Protein AF-A0A453GCW3-F1 (afdb_monomer_lite)

InterPro domains:
  IPR011989 Armadillo-like helical [G3DSA:1.25.10.10] (16-226)
  IPR011989 Armadillo-like helical [G3DSA:1.25.10.10] (286-441)
  IPR016024 Armadillo-type fold [SSF48371] (30-436)
  IPR045065 Exportin-1/5 [PTHR11223] (20-141)
  IPR045478 Exportin-5, C-terminal domain [PF19273] (157-439)

Sequence (442 aa):
GRLHFKVDFRFQRGGLCEADLPELDEFLTNVMLLLSSLIEKHSESIIAERPDELMVSTEKDVLTVTSCLLAANAYAEWVPVVHLVKHGLVKRCESLLHLSRFQTYALKFFKILCQRRRPLTVAKDYDDAMSHVFEILMSISQDSLTKVAACSDFSSERELNVAEGICDCLFTLVSSNMQCIIADTIKTSCFLRQMLEYYQHYKIALHFQSLPFWLMVLTEGPKEFFLAADPADVASSAGTNSAEKGNIGTFLFFSDDICSVILDISFKRMLKTPATILPNSLELWSDELHGKNGFIQYHSRLLDLIKYIAYRRPILAASKAAHRINSVTGDASTVSPPPKDLAAIESAQLVLNTVVNAIFDDSIENGEIILDTQFSLLRIHHIFGDLLAQLLSLKWMEPRLAVILGHYLTAFCPYLRRHPPVVPSVVKKLFELLSSITASSH

Foldseek 3Di:
DDPPPPPPPPPDPDDDPPPPPVNVVVVLLVLLLVLLVLLVVLVVVLVPDDDDPPPVVVVVSL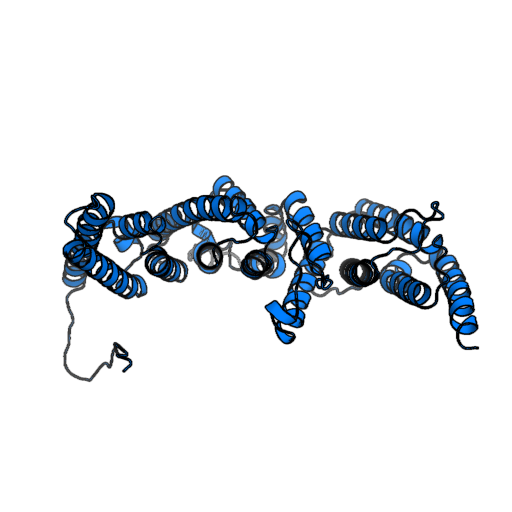VSNQVSLVVLLVCLLDPQLLSNVVSCVLVSLLVCCVPLSCVVSSLSNLLSNLQDAQDPPPNVSSLVSLLVSLVSLLVSLVVLLVLQVPDFPCPPVSSVVSNLSSLSSLLSNCVRRVVSQPVPLVSLVSSLVSLLSQCLPLDVSSVLSSLVSLCCCQPVPPPPNPPDDDPVCPVPPPDDDCPVVSRVVSVVSDDLVSLLSLLLSLLVQLFADDPDDDGPGRHHDDCVPPNDPVSVVSNVSSLSSLLSCLLQPVLSSLLSLLVQQCVQQDFLPDPDPGRPCLRSLLSSLVSLLSSLCSNFVDDPPDDDSCPVDPVSVVSSCVSVVVSVVRLLSHPPLALSVLVSSVSSLVSCVRVCVVVVPCVVSSVVSNVVNVVSNVVVVD

Structure (mmCIF, N/CA/C/O backbone):
data_AF-A0A453GCW3-F1
#
_entry.id   AF-A0A453GCW3-F1
#
loop_
_atom_site.group_PDB
_atom_site.id
_atom_site.type_symbol
_a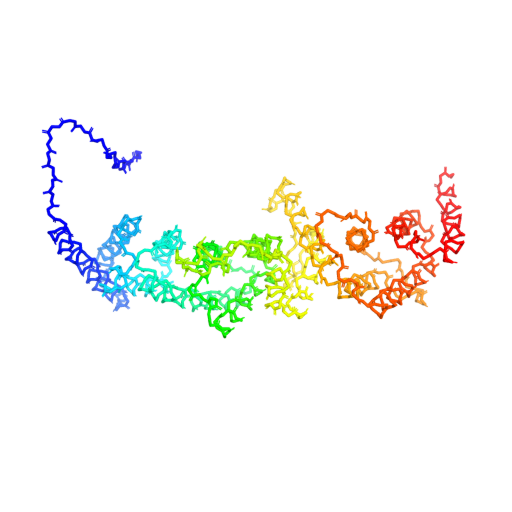tom_site.label_atom_id
_atom_site.label_alt_id
_atom_site.label_comp_id
_atom_site.label_asym_id
_atom_site.label_entity_id
_atom_site.label_seq_id
_atom_site.pdbx_PDB_ins_code
_atom_site.Cartn_x
_atom_site.Cartn_y
_atom_site.Cartn_z
_atom_site.occupancy
_atom_site.B_iso_or_equiv
_atom_site.auth_seq_id
_atom_site.auth_comp_id
_atom_site.auth_asym_id
_atom_site.auth_atom_id
_atom_site.pdbx_PDB_model_num
ATOM 1 N N . GLY A 1 1 ? -0.585 -22.348 31.849 1.00 32.81 1 GLY A N 1
ATOM 2 C CA . GLY A 1 1 ? -2.000 -22.753 31.798 1.00 32.81 1 GLY A CA 1
ATOM 3 C C . GLY A 1 1 ? -2.730 -21.840 30.843 1.00 32.81 1 GLY A C 1
ATOM 4 O O . GLY A 1 1 ? -2.794 -20.652 31.112 1.00 32.81 1 GLY A O 1
ATOM 5 N N . ARG A 1 2 ? -3.185 -22.360 29.698 1.00 24.53 2 ARG A N 1
ATOM 6 C CA . ARG A 1 2 ? -3.999 -21.616 28.725 1.00 24.53 2 ARG A CA 1
ATOM 7 C C . ARG A 1 2 ? -5.463 -21.953 28.987 1.00 24.53 2 ARG A C 1
ATOM 9 O O . ARG A 1 2 ? -5.865 -23.088 28.757 1.00 24.53 2 ARG A O 1
ATOM 16 N N . LEU A 1 3 ? -6.239 -20.986 29.462 1.00 24.45 3 LEU A N 1
ATOM 17 C CA . LEU A 1 3 ? -7.697 -21.067 29.442 1.00 24.45 3 LEU A CA 1
ATOM 18 C C . LEU A 1 3 ? -8.159 -20.685 28.032 1.00 24.45 3 LEU A C 1
ATOM 20 O O . LEU A 1 3 ? -8.336 -19.516 27.708 1.00 24.45 3 LEU A O 1
ATOM 24 N N . HIS A 1 4 ? -8.286 -21.695 27.172 1.00 23.78 4 HIS A N 1
ATOM 25 C CA . HIS A 1 4 ? -9.086 -21.598 25.958 1.00 23.78 4 HIS A CA 1
ATOM 26 C C . HIS A 1 4 ? -10.559 -21.575 26.377 1.00 23.78 4 HIS A C 1
ATOM 28 O O . HIS A 1 4 ? -11.135 -22.626 26.651 1.00 23.78 4 HIS A O 1
ATOM 34 N N . PHE A 1 5 ? -11.188 -20.400 26.395 1.00 24.45 5 PHE A N 1
ATOM 35 C CA . PHE A 1 5 ? -12.642 -20.334 26.266 1.00 24.45 5 PHE A CA 1
ATOM 36 C C . PHE A 1 5 ? -12.985 -20.574 24.799 1.00 24.45 5 PHE A C 1
ATOM 38 O O . PHE A 1 5 ? -13.113 -19.658 23.994 1.00 24.45 5 PHE A O 1
ATOM 45 N N . LYS A 1 6 ? -13.057 -21.855 24.440 1.00 22.64 6 LYS A N 1
ATOM 46 C CA . LYS A 1 6 ? -13.730 -22.296 23.229 1.00 22.64 6 LYS A CA 1
ATOM 47 C C . LYS A 1 6 ? -15.213 -22.337 23.580 1.00 22.64 6 LYS A C 1
ATOM 49 O O . LYS A 1 6 ? -15.655 -23.271 24.245 1.00 22.64 6 LYS A O 1
ATOM 54 N N . VAL A 1 7 ? -15.968 -21.314 23.187 1.00 28.88 7 VAL A N 1
ATOM 55 C CA . VAL A 1 7 ? -17.429 -21.430 23.139 1.00 28.88 7 VAL A CA 1
ATOM 56 C C . VAL A 1 7 ? -17.736 -22.329 21.942 1.00 28.88 7 VAL A C 1
ATOM 58 O O . VAL A 1 7 ? -17.959 -21.881 20.824 1.00 28.88 7 VAL A O 1
ATOM 61 N N . ASP A 1 8 ? -17.621 -23.638 22.168 1.00 22.11 8 ASP A N 1
ATOM 62 C CA . ASP A 1 8 ? -18.178 -24.658 21.289 1.00 22.11 8 ASP A CA 1
ATOM 63 C C . ASP A 1 8 ? -19.704 -24.482 21.384 1.00 22.11 8 ASP A C 1
ATOM 65 O O . ASP A 1 8 ? -20.321 -24.920 22.356 1.00 22.11 8 ASP A O 1
ATOM 69 N N . PHE A 1 9 ? -20.329 -23.870 20.374 1.00 29.91 9 PHE A N 1
ATOM 70 C CA . PHE A 1 9 ? -21.750 -24.093 20.093 1.00 29.91 9 PHE A CA 1
ATOM 71 C C . PHE A 1 9 ? -21.916 -25.556 19.653 1.00 29.91 9 PHE A C 1
ATOM 73 O O . PHE A 1 9 ? -22.130 -25.876 18.484 1.00 29.91 9 PHE A O 1
ATOM 80 N N . ARG A 1 10 ? -21.768 -26.492 20.596 1.00 23.36 10 ARG A N 1
ATOM 81 C CA . ARG A 1 10 ? -22.281 -27.845 20.430 1.00 23.36 10 ARG A CA 1
ATOM 82 C C . ARG A 1 10 ? -23.782 -27.754 20.628 1.00 23.36 10 ARG A C 1
ATOM 84 O O . ARG A 1 10 ? -24.265 -27.742 21.754 1.00 23.36 10 ARG A O 1
ATOM 91 N N . PHE A 1 11 ? -24.503 -27.733 19.513 1.00 35.09 11 PHE A N 1
ATOM 92 C CA . PHE A 1 11 ? -25.888 -28.180 19.460 1.00 35.09 11 PHE A CA 1
ATOM 93 C C . PHE A 1 11 ? -25.942 -29.636 19.951 1.00 35.09 11 PHE A C 1
ATOM 95 O O . PHE A 1 11 ? -25.820 -30.587 19.179 1.00 35.09 11 PHE A O 1
ATOM 102 N N . GLN A 1 12 ? -26.062 -29.822 21.264 1.00 28.52 12 GLN A N 1
ATOM 103 C CA . GLN A 1 12 ? -26.475 -31.086 21.852 1.00 28.52 12 GLN A CA 1
ATOM 104 C C . GLN A 1 12 ? -27.999 -31.143 21.771 1.00 28.52 12 GLN A C 1
ATOM 106 O O . GLN A 1 12 ? -28.697 -30.257 22.257 1.00 28.52 12 GLN A O 1
ATOM 111 N N . ARG A 1 13 ? -28.497 -32.184 21.096 1.00 33.28 13 ARG A N 1
ATOM 112 C CA . ARG A 1 13 ? -29.913 -32.560 21.021 1.00 33.28 13 ARG A CA 1
ATOM 113 C C . ARG A 1 13 ? -30.618 -32.340 22.365 1.00 33.28 13 ARG A C 1
ATOM 115 O O . ARG A 1 13 ? -30.269 -33.007 23.334 1.00 33.28 13 ARG A O 1
ATOM 122 N N . GLY A 1 14 ? -31.669 -31.519 22.362 1.00 33.38 14 GLY A N 1
ATOM 123 C CA . GLY A 1 14 ? -32.773 -31.665 23.315 1.00 33.38 14 GLY A CA 1
ATOM 124 C C . GLY A 1 14 ? -32.983 -30.566 24.357 1.00 33.38 14 GLY A C 1
ATOM 125 O O . GLY A 1 14 ? -33.538 -30.874 25.404 1.00 33.38 14 GLY A O 1
ATOM 126 N N . GLY A 1 15 ? -32.606 -29.314 24.095 1.00 28.81 15 GLY A N 1
ATOM 127 C CA . GLY A 1 15 ? -33.036 -28.172 24.910 1.00 28.81 15 GLY A CA 1
ATOM 128 C C . GLY A 1 15 ? -33.106 -26.904 24.069 1.00 28.81 15 GLY A C 1
ATOM 129 O O . GLY A 1 15 ? -32.074 -26.329 23.741 1.00 28.81 15 GLY A O 1
ATOM 130 N N . LEU A 1 16 ? -34.316 -26.516 23.667 1.00 38.66 16 LEU A N 1
ATOM 131 C CA . LEU A 1 16 ? -34.600 -25.253 22.989 1.00 38.66 16 LEU A CA 1
ATOM 132 C C . LEU A 1 16 ? -34.286 -24.095 23.949 1.00 38.66 16 LEU A C 1
ATOM 134 O O . LEU A 1 16 ? -35.061 -23.834 24.861 1.00 38.66 16 LEU A O 1
ATOM 138 N N . CYS A 1 17 ? -33.170 -23.399 23.739 1.00 39.22 17 CYS A N 1
ATOM 139 C CA . CYS A 1 17 ? -33.087 -21.983 24.093 1.00 39.22 17 CYS A CA 1
ATOM 140 C C . CYS A 1 17 ? -33.483 -21.182 22.851 1.00 39.22 17 CYS A C 1
ATOM 142 O O . CYS A 1 17 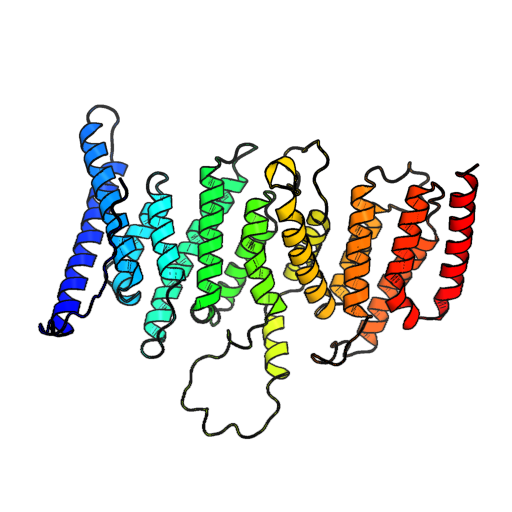? -32.639 -20.594 22.179 1.00 39.22 17 CYS A O 1
ATOM 144 N N . GLU A 1 18 ? -34.774 -21.198 22.528 1.00 40.66 18 GLU A N 1
ATOM 145 C CA . GLU A 1 18 ? -35.392 -20.062 21.849 1.00 40.66 18 GLU A CA 1
ATOM 146 C C . GLU A 1 18 ? -35.531 -18.974 22.917 1.00 40.66 18 GLU A C 1
ATOM 148 O O . GLU A 1 18 ? -36.561 -18.850 23.566 1.00 40.66 18 GLU A O 1
ATOM 153 N N . ALA A 1 19 ? -34.439 -18.254 23.192 1.00 47.56 19 ALA A N 1
ATOM 154 C CA . ALA A 1 19 ? -34.602 -16.919 23.744 1.00 47.56 19 ALA A CA 1
ATOM 155 C C . ALA A 1 19 ? -35.235 -16.106 22.616 1.00 47.56 19 ALA A C 1
ATOM 157 O O . ALA A 1 19 ? -34.661 -16.031 21.522 1.00 47.56 19 ALA A O 1
ATOM 158 N N . ASP A 1 20 ? -36.432 -15.576 22.850 1.00 49.56 20 ASP A N 1
ATOM 159 C CA . ASP A 1 20 ? -37.109 -14.728 21.882 1.00 49.56 20 ASP A CA 1
ATOM 160 C C . ASP A 1 20 ? -36.136 -13.605 21.480 1.00 49.56 20 ASP A C 1
ATOM 162 O O . ASP A 1 20 ? -35.556 -12.932 22.331 1.00 49.56 20 ASP A O 1
ATOM 166 N N . LEU A 1 21 ? -35.907 -13.419 20.173 1.00 59.94 21 LEU A N 1
ATOM 167 C CA . LEU A 1 21 ? -34.971 -12.420 19.621 1.00 59.94 21 LEU A CA 1
ATOM 168 C C . LEU A 1 21 ? -35.041 -11.024 20.297 1.00 59.94 21 LEU A C 1
ATOM 170 O O . LEU A 1 21 ? -33.984 -10.409 20.449 1.00 59.94 21 LEU A O 1
ATOM 174 N N . PRO A 1 22 ? -36.216 -10.519 20.740 1.00 67.81 22 PRO A N 1
ATOM 175 C CA . PRO A 1 22 ? -36.324 -9.282 21.516 1.00 67.81 22 PRO A CA 1
ATOM 176 C C . PRO A 1 22 ? -35.646 -9.313 22.897 1.00 67.81 22 PRO A C 1
ATOM 178 O O . PRO A 1 22 ? -35.052 -8.313 23.292 1.00 67.81 22 PRO A O 1
ATOM 181 N N . GLU A 1 23 ? -35.687 -10.436 23.624 1.00 77.19 23 GLU A N 1
ATOM 182 C CA . GLU A 1 23 ? -35.039 -10.563 24.942 1.00 77.19 23 GLU A CA 1
ATOM 183 C C . GLU A 1 23 ? -33.513 -10.511 24.814 1.00 77.19 23 GLU A C 1
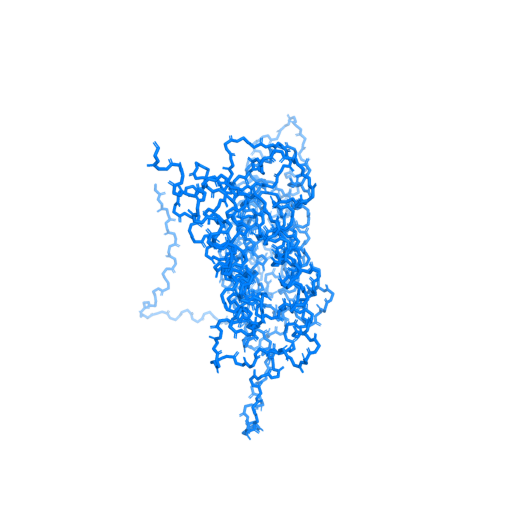ATOM 185 O O . GLU A 1 23 ? -32.822 -9.923 25.650 1.00 77.19 23 GLU A O 1
ATOM 190 N N . LEU A 1 24 ? -32.979 -11.088 23.732 1.00 81.69 24 LEU A N 1
ATOM 191 C CA . LEU A 1 24 ? -31.555 -11.002 23.423 1.00 81.69 24 LEU A CA 1
ATOM 192 C C . LEU A 1 24 ? -31.141 -9.565 23.090 1.00 81.69 24 LEU A C 1
ATOM 194 O O . LEU A 1 24 ? -30.061 -9.142 23.500 1.00 81.69 24 LEU A O 1
ATOM 198 N N . ASP A 1 25 ? -31.977 -8.816 22.372 1.00 83.12 25 ASP A N 1
ATOM 199 C CA . ASP A 1 25 ? -31.679 -7.430 22.013 1.00 83.12 25 ASP A CA 1
ATOM 200 C C . ASP A 1 25 ? -31.630 -6.518 23.246 1.00 83.12 25 ASP A C 1
ATOM 202 O O . ASP A 1 25 ? -30.656 -5.790 23.451 1.00 83.12 25 ASP A O 1
ATOM 206 N N . GLU A 1 26 ? -32.620 -6.638 24.136 1.00 88.12 26 GLU A N 1
ATOM 207 C CA . GLU A 1 26 ? -32.648 -5.903 25.403 1.00 88.12 26 GLU A CA 1
ATOM 208 C C . GLU A 1 26 ? -31.450 -6.268 26.293 1.00 88.12 26 GLU A C 1
ATOM 210 O O . GLU A 1 26 ? -30.773 -5.391 26.846 1.00 88.12 26 GLU A O 1
ATOM 215 N N . PHE A 1 27 ? -31.129 -7.563 26.394 1.00 89.50 27 PHE A N 1
ATOM 216 C CA . PHE A 1 27 ? -29.949 -8.028 27.116 1.00 89.50 27 PHE A CA 1
ATOM 217 C C . PHE A 1 27 ? -28.662 -7.424 26.540 1.00 89.50 27 PHE A C 1
ATOM 219 O O . PHE A 1 27 ? -27.839 -6.891 27.289 1.00 89.50 27 PHE A O 1
ATOM 226 N N . LEU A 1 28 ? -28.493 -7.454 25.217 1.00 90.00 28 LEU A N 1
ATOM 227 C CA . LEU A 1 28 ? -27.329 -6.889 24.539 1.00 90.00 28 LEU A CA 1
ATOM 228 C C . LEU A 1 28 ? -27.198 -5.390 24.788 1.00 90.00 28 LEU A C 1
ATOM 230 O O . LEU A 1 28 ? -26.104 -4.930 25.123 1.00 90.00 28 LEU A O 1
ATOM 234 N N . THR A 1 29 ? -28.290 -4.632 24.683 1.00 92.00 29 THR A N 1
ATOM 235 C CA . THR A 1 29 ? -28.298 -3.203 25.012 1.00 92.00 29 THR A CA 1
ATOM 236 C C . THR A 1 29 ? -27.803 -2.964 26.437 1.00 92.00 29 THR A C 1
ATOM 238 O O . THR A 1 29 ? -26.898 -2.151 26.639 1.00 92.00 29 THR A O 1
ATOM 241 N N . ASN A 1 30 ? -28.321 -3.710 27.416 1.00 93.12 30 ASN A N 1
ATOM 242 C CA . ASN A 1 30 ? -27.915 -3.578 28.814 1.00 93.12 30 ASN A CA 1
ATOM 243 C C . ASN A 1 30 ? -26.426 -3.898 29.021 1.00 93.12 30 ASN A C 1
ATOM 245 O O . ASN A 1 30 ? -25.725 -3.155 29.712 1.00 93.12 30 ASN A O 1
ATOM 249 N N . VAL A 1 31 ? -25.910 -4.954 28.383 1.00 93.81 31 VAL A N 1
ATOM 250 C CA . VAL A 1 31 ? -24.484 -5.309 28.461 1.00 93.81 31 VAL A CA 1
ATOM 251 C C . VAL A 1 31 ? -23.604 -4.230 27.823 1.00 93.81 31 VAL A C 1
ATOM 253 O O . VAL A 1 31 ? -22.594 -3.847 28.413 1.00 93.81 31 VAL A O 1
ATOM 256 N N . MET A 1 32 ? -23.969 -3.703 26.649 1.00 93.50 32 MET A N 1
ATOM 257 C CA . MET A 1 32 ? -23.176 -2.670 25.967 1.00 93.50 32 MET A CA 1
ATOM 258 C C . MET A 1 32 ? -23.132 -1.361 26.762 1.00 93.50 32 MET A C 1
ATOM 260 O O . MET A 1 32 ? -22.067 -0.746 26.875 1.00 93.50 32 MET A O 1
ATOM 264 N N . LEU A 1 33 ? -24.261 -0.956 27.351 1.00 94.12 33 LEU A N 1
ATOM 265 C CA . LEU A 1 33 ? -24.335 0.218 28.222 1.00 94.12 33 LEU A CA 1
ATOM 266 C C . LEU A 1 33 ? -23.501 0.029 29.493 1.00 94.12 33 LEU A C 1
ATOM 268 O O . LEU A 1 33 ? -22.759 0.936 29.877 1.00 94.12 33 LEU A O 1
ATOM 272 N N . LEU A 1 34 ? -23.562 -1.155 30.110 1.00 95.50 34 LEU A N 1
ATOM 273 C CA . LEU A 1 34 ? -22.760 -1.484 31.286 1.00 95.50 34 LEU A CA 1
ATOM 274 C C . LEU A 1 34 ? -21.260 -1.415 30.980 1.00 95.50 34 LEU A C 1
ATOM 276 O O . LEU A 1 34 ? -20.522 -0.743 31.699 1.00 95.50 34 LEU A O 1
ATOM 280 N N . LEU A 1 35 ? -20.807 -2.069 29.905 1.00 95.44 35 LEU A N 1
ATOM 281 C CA . LEU A 1 35 ? -19.400 -2.037 29.495 1.00 95.44 35 LEU A CA 1
ATOM 282 C C . LEU A 1 35 ? -18.937 -0.606 29.213 1.00 95.44 35 LEU A C 1
ATOM 284 O O . LEU A 1 35 ? -17.874 -0.202 29.681 1.00 95.44 35 LEU A O 1
ATOM 288 N N . SER A 1 36 ? -19.754 0.175 28.504 1.00 94.38 36 SER A N 1
ATOM 289 C CA . SER A 1 36 ? -19.442 1.568 28.176 1.00 94.38 36 SER A CA 1
ATOM 290 C C . SER A 1 36 ? -19.317 2.445 29.425 1.00 94.38 36 SER A C 1
ATOM 292 O O . SER A 1 36 ? -18.373 3.227 29.530 1.00 94.38 36 SER A O 1
ATOM 294 N N . SER A 1 37 ? -20.225 2.278 30.392 1.00 95.31 37 SER A N 1
ATOM 295 C CA . SER A 1 37 ? -20.206 3.004 31.668 1.00 95.31 37 SER A CA 1
ATOM 296 C C . SER A 1 37 ? -19.002 2.629 32.535 1.00 95.31 37 SER A C 1
ATOM 298 O O . SER A 1 37 ? -18.358 3.508 33.110 1.00 95.31 37 SER A O 1
ATOM 300 N N . LEU A 1 38 ? -18.663 1.338 32.608 1.00 94.94 38 LEU A N 1
ATOM 301 C CA . LEU A 1 38 ? -17.496 0.871 33.358 1.00 94.94 38 LEU A CA 1
ATOM 302 C C . LEU A 1 38 ? -16.196 1.396 32.745 1.00 94.94 38 LEU A C 1
ATOM 304 O O . LEU A 1 38 ? -15.333 1.879 33.476 1.00 94.94 38 LEU A O 1
ATOM 308 N N . ILE A 1 39 ? -16.063 1.345 31.416 1.00 94.62 39 ILE A N 1
ATOM 309 C CA . ILE A 1 39 ? -14.888 1.887 30.728 1.00 94.62 39 ILE A CA 1
ATOM 310 C C . ILE A 1 39 ? -14.736 3.377 31.029 1.00 94.62 39 ILE A C 1
ATOM 312 O O . ILE A 1 39 ? -13.663 3.787 31.459 1.00 94.62 39 ILE A O 1
ATOM 316 N N . GLU A 1 40 ? -15.797 4.166 30.855 1.00 93.38 40 GLU A N 1
ATOM 317 C CA . GLU A 1 40 ? -15.782 5.612 31.102 1.00 93.38 40 GLU A CA 1
ATOM 318 C C . GLU A 1 40 ? -15.342 5.928 32.531 1.00 93.38 40 GLU A C 1
ATOM 320 O O . GLU A 1 40 ? -14.276 6.509 32.729 1.00 93.38 40 GLU A O 1
ATOM 325 N N . LYS A 1 41 ? -16.087 5.423 33.520 1.00 92.81 41 LYS A N 1
ATOM 326 C CA . LYS A 1 41 ? -15.859 5.706 34.939 1.00 92.81 41 LYS A CA 1
ATOM 327 C C . LYS A 1 41 ? -14.438 5.366 35.387 1.00 92.81 41 LYS A C 1
ATOM 329 O O . LYS A 1 41 ? -13.799 6.152 36.081 1.00 92.81 41 LYS A O 1
ATOM 334 N N . HIS A 1 42 ? -13.950 4.181 35.022 1.00 91.19 42 HIS A N 1
ATOM 335 C CA . HIS A 1 42 ? -12.628 3.739 35.457 1.00 91.19 42 HIS A CA 1
ATOM 336 C C . HIS A 1 42 ? -11.506 4.399 34.639 1.00 91.19 42 HIS A C 1
ATOM 338 O O . HIS A 1 42 ? -10.434 4.644 35.184 1.00 91.19 42 HIS A O 1
ATOM 344 N N . SER A 1 43 ? -11.737 4.753 33.369 1.00 87.12 43 SER A N 1
ATOM 345 C CA . SER A 1 43 ? -10.756 5.503 32.570 1.00 87.12 43 SER A CA 1
ATOM 346 C C . SER A 1 43 ? -10.569 6.941 33.058 1.00 87.12 43 SER A C 1
ATOM 348 O O . SER A 1 43 ? -9.434 7.399 33.153 1.00 87.12 43 SER A O 1
ATOM 350 N N . GLU A 1 44 ? -11.650 7.626 33.440 1.00 87.88 44 GLU A N 1
ATOM 351 C CA . GLU A 1 44 ? -11.597 8.977 34.008 1.00 87.88 44 GLU A CA 1
ATOM 352 C C . GLU A 1 44 ? -10.864 8.990 35.350 1.00 87.88 44 GLU A C 1
ATOM 354 O O . GLU A 1 44 ? -10.030 9.864 35.579 1.00 87.88 44 GLU A O 1
ATOM 359 N N . SER A 1 45 ? -11.111 7.982 36.196 1.00 85.38 45 SER A N 1
ATOM 360 C CA . SER A 1 45 ? -10.383 7.778 37.457 1.00 85.38 45 SER A CA 1
ATOM 361 C C . SER A 1 45 ? -8.870 7.690 37.226 1.00 85.38 45 SER A C 1
ATOM 363 O O . SER A 1 45 ? -8.103 8.405 37.866 1.00 85.38 45 SER A O 1
ATOM 365 N N . ILE A 1 46 ? -8.444 6.901 36.231 1.00 84.62 46 ILE A N 1
ATOM 366 C CA . ILE A 1 46 ? -7.026 6.743 35.868 1.00 84.62 46 ILE A CA 1
ATOM 367 C C . ILE A 1 46 ? -6.424 8.056 35.343 1.00 84.62 46 ILE A C 1
ATOM 369 O O . ILE A 1 46 ? -5.270 8.360 35.629 1.00 84.62 46 ILE A O 1
ATOM 373 N N . ILE A 1 47 ? -7.171 8.833 34.553 1.00 81.75 47 ILE A N 1
ATOM 374 C CA . ILE A 1 47 ? -6.681 10.107 33.998 1.00 81.75 47 ILE A CA 1
ATOM 375 C C . ILE A 1 47 ? -6.556 11.180 35.092 1.00 81.75 47 ILE A C 1
ATOM 377 O O . ILE A 1 47 ? -5.665 12.025 35.023 1.00 81.75 47 ILE A O 1
ATOM 381 N N . ALA A 1 48 ? -7.429 11.152 36.101 1.00 79.25 48 ALA A N 1
ATOM 382 C CA . ALA A 1 48 ? -7.494 12.148 37.169 1.00 79.25 48 ALA A CA 1
ATOM 383 C C . ALA A 1 48 ? -6.438 11.971 38.284 1.00 79.25 48 ALA A C 1
ATOM 385 O O . ALA A 1 48 ? -6.445 12.734 39.256 1.00 79.25 48 ALA A O 1
ATOM 386 N N . GLU A 1 49 ? -5.543 10.986 38.185 1.00 68.12 49 GLU A N 1
ATOM 387 C CA . GLU A 1 49 ? -4.633 10.621 39.272 1.00 68.12 49 GLU A CA 1
ATOM 388 C C . GLU A 1 49 ? -3.607 11.696 39.665 1.00 68.12 49 GLU A C 1
ATOM 390 O O . GLU A 1 49 ? -2.945 12.317 38.831 1.00 68.12 49 GLU A O 1
ATOM 395 N N . ARG A 1 50 ? -3.440 11.862 40.989 1.00 54.50 50 ARG A N 1
ATOM 396 C CA . ARG A 1 50 ? -2.371 12.633 41.645 1.00 54.50 50 ARG A CA 1
ATOM 397 C C . ARG A 1 50 ? -1.351 11.678 42.288 1.00 54.50 50 ARG A C 1
ATOM 399 O O . ARG A 1 50 ? -1.759 10.635 42.796 1.00 54.50 50 ARG A O 1
ATOM 406 N N . PRO A 1 51 ? -0.055 12.034 42.321 1.00 53.00 51 PRO A N 1
ATOM 407 C CA . PRO A 1 51 ? 1.034 11.100 42.629 1.00 53.00 51 PRO A CA 1
ATOM 408 C C . PRO A 1 51 ? 1.071 10.515 44.056 1.00 53.00 51 PRO A C 1
ATOM 410 O O . PRO A 1 51 ? 1.730 9.498 44.246 1.00 53.00 51 PRO A O 1
ATOM 413 N N . ASP A 1 52 ? 0.377 11.087 45.047 1.00 48.88 52 ASP A N 1
ATOM 414 C CA . ASP A 1 52 ? 0.742 10.856 46.457 1.00 48.88 52 ASP A CA 1
ATOM 415 C C . ASP A 1 52 ? -0.078 9.796 47.237 1.00 48.88 52 ASP A C 1
ATOM 417 O O . ASP A 1 52 ? 0.361 9.403 48.315 1.00 48.88 52 ASP A O 1
ATOM 421 N N . GLU A 1 53 ? -1.214 9.266 46.744 1.00 48.62 53 GLU A N 1
ATOM 422 C CA . GLU A 1 53 ? -2.072 8.359 47.560 1.00 48.62 53 GLU A CA 1
ATOM 423 C C . GLU A 1 53 ? -2.610 7.073 46.873 1.00 48.62 53 GLU A C 1
ATOM 425 O O . GLU A 1 53 ? -3.227 6.248 47.546 1.00 48.62 53 GLU A O 1
ATOM 430 N N . LEU A 1 54 ? -2.389 6.831 45.569 1.00 51.38 54 LEU A N 1
ATOM 431 C CA . LEU A 1 54 ? -3.332 6.005 44.777 1.00 51.38 54 LEU A CA 1
ATOM 432 C C . LEU A 1 54 ? -2.872 4.666 44.161 1.00 51.38 54 LEU A C 1
ATOM 434 O O . LEU A 1 54 ? -3.701 4.031 43.516 1.00 51.38 54 LEU A O 1
ATOM 438 N N . MET A 1 55 ? -1.651 4.154 44.374 1.00 55.50 55 MET A N 1
ATOM 439 C CA . MET A 1 55 ? -1.142 3.007 43.577 1.00 55.50 55 MET A CA 1
ATOM 440 C C . MET A 1 55 ? -2.056 1.756 43.508 1.00 55.50 55 MET A C 1
ATOM 442 O O . MET A 1 55 ? -2.139 1.125 42.455 1.00 55.50 55 MET A O 1
ATOM 446 N N . VAL A 1 56 ? -2.755 1.379 44.589 1.00 57.25 56 VAL A N 1
ATOM 447 C CA . VAL A 1 56 ? -3.604 0.161 44.617 1.00 57.25 56 VAL A CA 1
ATOM 448 C C . VAL A 1 56 ? -4.978 0.382 43.966 1.00 57.25 56 VAL A C 1
ATOM 450 O O . VAL A 1 56 ? -5.502 -0.515 43.300 1.00 57.25 56 VAL A O 1
ATOM 453 N N . SER A 1 57 ? -5.577 1.568 44.120 1.00 58.97 57 SER A N 1
ATOM 454 C CA . SER A 1 57 ? -6.826 1.925 43.428 1.00 58.97 57 SER A CA 1
ATOM 455 C C . SER A 1 57 ? -6.608 2.065 41.925 1.00 58.97 57 SER A C 1
ATOM 457 O O . SER A 1 57 ? -7.443 1.582 41.157 1.00 58.97 57 SER A O 1
ATOM 459 N N . THR A 1 58 ? -5.446 2.589 41.514 1.00 73.06 58 THR A N 1
ATOM 460 C CA . THR A 1 58 ? -5.032 2.619 40.109 1.00 73.06 58 THR A CA 1
ATOM 461 C C . THR A 1 58 ? -5.043 1.221 39.523 1.00 73.06 58 THR A C 1
ATOM 463 O O . THR A 1 58 ? -5.648 1.015 38.475 1.00 73.06 58 THR A O 1
ATOM 466 N N . GLU A 1 59 ? -4.401 0.258 40.206 1.00 83.88 59 GLU A N 1
ATOM 467 C CA . GLU A 1 59 ? -4.282 -1.142 39.773 1.00 83.88 59 GLU A CA 1
ATOM 468 C C . GLU A 1 59 ? -5.666 -1.783 39.558 1.00 83.88 59 GLU A C 1
ATOM 470 O O . GLU A 1 59 ? -5.953 -2.346 38.495 1.00 83.88 59 GLU A O 1
ATOM 475 N N . LYS A 1 60 ? -6.548 -1.553 40.543 1.00 87.06 60 LYS A N 1
ATOM 476 C CA . LYS A 1 60 ? -8.017 -1.652 40.491 1.00 87.06 60 LYS A CA 1
ATOM 477 C C . LYS A 1 60 ? -8.604 -1.342 39.114 1.00 87.06 60 LYS A C 1
ATOM 479 O O . LYS A 1 60 ? -9.177 -2.180 38.400 1.00 87.06 60 LYS A O 1
ATOM 484 N N . ASP A 1 61 ? -8.484 -0.069 38.786 1.00 88.94 61 ASP A N 1
ATOM 485 C CA . ASP A 1 61 ? -9.125 0.537 37.633 1.00 88.94 61 ASP A CA 1
ATOM 486 C C . ASP A 1 61 ? -8.492 0.039 36.327 1.00 88.94 61 ASP A C 1
ATOM 488 O O . ASP A 1 61 ? -9.214 -0.235 35.365 1.00 88.94 61 ASP A O 1
ATOM 492 N N . VAL A 1 62 ? -7.173 -0.216 36.302 1.00 90.69 62 VAL A N 1
ATOM 493 C CA . VAL A 1 62 ? -6.493 -0.832 35.143 1.00 90.69 62 VAL A CA 1
ATOM 494 C C . VAL A 1 62 ? -7.108 -2.165 34.776 1.00 90.69 62 VAL A C 1
ATOM 496 O O . VAL A 1 62 ? -7.409 -2.416 33.607 1.00 90.69 62 VAL A O 1
ATOM 499 N N . LEU A 1 63 ? -7.227 -3.046 35.770 1.00 92.31 63 LEU A N 1
ATOM 500 C CA . LEU A 1 63 ? -7.668 -4.418 35.576 1.00 92.31 63 LEU A CA 1
ATOM 501 C C . LEU A 1 63 ? -9.128 -4.432 35.145 1.00 92.31 63 LEU A C 1
ATOM 503 O O . LEU A 1 63 ? -9.505 -5.217 34.273 1.00 92.31 63 LEU A O 1
ATOM 507 N N . THR A 1 64 ? -9.922 -3.514 35.694 1.00 94.12 64 THR A N 1
ATOM 508 C CA . THR A 1 64 ? -11.326 -3.344 35.327 1.00 94.12 64 THR A CA 1
ATOM 509 C C . THR A 1 64 ? -11.463 -2.900 33.871 1.00 94.12 64 THR A C 1
ATOM 511 O O . THR A 1 64 ? -12.147 -3.575 33.101 1.00 94.12 64 THR A O 1
ATOM 514 N N . VAL A 1 65 ? -10.755 -1.845 33.446 1.00 95.00 65 VAL A N 1
ATOM 515 C CA . VAL A 1 65 ? -10.779 -1.375 32.045 1.00 95.00 65 VAL A CA 1
ATOM 516 C C . VAL A 1 65 ? -10.257 -2.451 31.091 1.00 95.00 65 VAL A C 1
ATOM 518 O O . VAL A 1 65 ? -10.870 -2.711 30.057 1.00 95.00 65 VAL A O 1
ATOM 521 N N . THR A 1 66 ? -9.171 -3.140 31.451 1.00 95.06 66 THR A N 1
ATOM 522 C CA . THR A 1 66 ? -8.607 -4.229 30.635 1.00 95.06 66 THR A CA 1
ATOM 523 C C . THR A 1 66 ? -9.606 -5.375 30.469 1.00 95.06 66 THR A C 1
ATOM 525 O O . THR A 1 66 ? -9.806 -5.868 29.360 1.00 95.06 66 THR A O 1
ATOM 528 N N . SER A 1 67 ? -10.284 -5.772 31.548 1.00 96.06 67 SER A N 1
ATOM 529 C CA . SER A 1 67 ? -11.308 -6.822 31.510 1.00 96.06 67 SER A CA 1
ATOM 530 C C . SER A 1 67 ? -12.513 -6.403 30.667 1.00 96.06 67 SER A C 1
ATOM 532 O O . SER A 1 67 ? -13.006 -7.199 29.869 1.00 96.06 67 SER A O 1
ATOM 534 N N . CYS A 1 68 ? -12.942 -5.141 30.775 1.00 96.94 68 CYS A N 1
ATOM 535 C CA . CYS A 1 68 ? -14.009 -4.596 29.937 1.00 96.94 68 CYS A CA 1
ATOM 536 C C . CYS A 1 68 ? -13.617 -4.584 28.455 1.00 96.94 68 CYS A C 1
ATOM 538 O O . CYS A 1 68 ? -14.440 -4.936 27.619 1.00 96.94 68 CYS A O 1
ATOM 540 N N . LEU A 1 69 ? -12.365 -4.261 28.114 1.00 96.44 69 LEU A N 1
ATOM 541 C CA . LEU A 1 69 ? -11.872 -4.328 26.733 1.00 96.44 69 LEU A CA 1
ATOM 542 C C . LEU A 1 69 ? -11.790 -5.759 26.202 1.00 96.44 69 LEU A C 1
ATOM 544 O O . LEU A 1 69 ? -12.073 -6.001 25.032 1.00 96.44 69 LEU A O 1
ATOM 548 N N . LEU A 1 70 ? -11.407 -6.729 27.032 1.00 96.88 70 LEU A N 1
ATOM 549 C CA . LEU A 1 70 ? -11.430 -8.141 26.646 1.00 96.88 70 LEU A CA 1
ATOM 550 C C . LEU A 1 70 ? -12.861 -8.629 26.392 1.00 96.88 70 LEU A C 1
ATOM 552 O O . LEU A 1 70 ? -13.093 -9.325 25.405 1.00 96.88 70 LEU A O 1
ATOM 556 N N . ALA A 1 71 ? -13.817 -8.219 27.227 1.00 96.94 71 ALA A N 1
ATOM 557 C CA . ALA A 1 71 ? -15.231 -8.489 26.995 1.00 96.94 71 ALA A CA 1
ATOM 558 C C . ALA A 1 71 ? -15.727 -7.797 25.716 1.00 96.94 71 ALA A C 1
ATOM 560 O O . ALA A 1 71 ? -16.326 -8.451 24.868 1.00 96.94 71 ALA A O 1
ATOM 561 N N . ALA A 1 72 ? -15.415 -6.511 25.527 1.00 97.00 72 ALA A N 1
ATOM 562 C CA . ALA A 1 72 ? -15.756 -5.757 24.322 1.00 97.00 72 ALA A CA 1
ATOM 563 C C . ALA A 1 72 ? -15.221 -6.440 23.056 1.00 97.00 72 ALA A C 1
ATOM 565 O O . ALA A 1 72 ? -15.962 -6.591 22.091 1.00 97.00 72 ALA A O 1
ATOM 566 N N . ASN A 1 73 ? -13.974 -6.925 23.083 1.00 96.94 73 ASN A N 1
ATOM 567 C CA . ASN A 1 73 ? -13.390 -7.720 22.002 1.00 96.94 73 ASN A CA 1
ATOM 568 C C . ASN A 1 73 ? -14.222 -8.977 21.701 1.00 96.94 73 ASN A C 1
ATOM 570 O O . ASN A 1 73 ? -14.533 -9.231 20.545 1.00 96.94 73 ASN A O 1
ATOM 574 N N . ALA A 1 74 ? -14.615 -9.738 22.726 1.00 96.38 74 ALA A N 1
ATOM 575 C CA . ALA A 1 74 ? -15.413 -10.951 22.545 1.00 96.38 74 ALA A CA 1
ATOM 576 C C . ALA A 1 74 ? -16.820 -10.662 21.989 1.00 96.38 74 ALA A C 1
ATOM 578 O O . ALA A 1 74 ? -17.322 -11.414 21.158 1.00 96.38 74 ALA A O 1
ATOM 579 N N . TYR A 1 75 ? -17.457 -9.569 22.416 1.00 95.81 75 TYR A N 1
ATOM 580 C CA . TYR A 1 75 ? -18.761 -9.158 21.887 1.00 95.81 75 TYR A CA 1
ATOM 581 C C . TYR A 1 75 ? -18.664 -8.604 20.458 1.00 95.81 75 TYR A C 1
ATOM 583 O O . TYR A 1 75 ? -19.540 -8.877 19.637 1.00 95.81 75 TYR A O 1
ATOM 591 N N . ALA A 1 76 ? -17.588 -7.886 20.122 1.00 95.81 76 ALA A N 1
ATOM 592 C CA . ALA A 1 76 ? -17.370 -7.327 18.786 1.00 95.81 76 ALA A CA 1
ATOM 593 C C . ALA A 1 76 ? -17.330 -8.388 17.676 1.00 95.81 76 ALA A C 1
ATOM 595 O O . ALA A 1 76 ? -17.646 -8.089 16.524 1.00 95.81 76 ALA A O 1
ATOM 596 N N . GLU A 1 77 ? -16.970 -9.631 18.011 1.00 94.25 77 GLU A N 1
ATOM 597 C CA . GLU A 1 77 ? -16.892 -10.728 17.044 1.00 94.25 77 GLU A CA 1
ATOM 598 C C . GLU A 1 77 ? -18.247 -11.083 16.425 1.00 94.25 77 GLU A C 1
ATOM 600 O O . GLU A 1 77 ? -18.281 -11.571 15.294 1.00 94.25 77 GLU A O 1
ATOM 605 N N . TRP A 1 78 ? -19.363 -10.839 17.121 1.00 92.06 78 TRP A N 1
ATOM 606 C CA . TRP A 1 78 ? -20.681 -11.322 16.696 1.00 92.06 78 TRP A CA 1
ATOM 607 C C . TRP A 1 78 ? -21.818 -10.309 16.835 1.00 92.06 78 TRP A C 1
ATOM 609 O O . TRP A 1 78 ? -22.740 -10.361 16.018 1.00 92.06 78 TRP A O 1
ATOM 619 N N . VAL A 1 79 ? -21.747 -9.361 17.774 1.00 93.38 79 VAL A N 1
ATOM 620 C CA . VAL A 1 79 ? -22.772 -8.318 17.938 1.00 93.38 79 VAL A CA 1
ATOM 621 C C . VAL A 1 79 ? -22.842 -7.438 16.672 1.00 93.38 79 VAL A C 1
ATOM 623 O O . VAL A 1 79 ? -21.811 -7.178 16.035 1.00 93.38 79 VAL A O 1
ATOM 626 N N . PRO A 1 80 ? -24.039 -6.989 16.241 1.00 91.69 80 PRO A N 1
ATOM 627 C CA . PRO A 1 80 ? -24.165 -6.071 15.112 1.00 91.69 80 PRO A CA 1
ATOM 628 C C . PRO A 1 80 ? -23.380 -4.773 15.344 1.00 91.69 80 PRO A C 1
ATOM 630 O O . PRO A 1 80 ? -23.541 -4.124 16.376 1.00 91.69 80 PRO A O 1
ATOM 633 N N . VAL A 1 81 ? -22.568 -4.353 14.368 1.00 94.06 81 VAL A N 1
ATOM 634 C CA . VAL A 1 81 ? -21.719 -3.147 14.484 1.00 94.06 81 VAL A CA 1
ATOM 635 C C . VAL A 1 81 ? -22.554 -1.901 14.795 1.00 94.06 81 VAL A C 1
ATOM 637 O O . VAL A 1 81 ? -22.173 -1.092 15.638 1.00 94.06 81 VAL A O 1
ATOM 640 N N . VAL A 1 82 ? -23.743 -1.805 14.196 1.00 93.44 82 VAL A N 1
ATOM 641 C CA . VAL A 1 82 ? -24.712 -0.730 14.449 1.00 93.44 82 VAL A CA 1
ATOM 642 C C . VAL A 1 82 ? -25.068 -0.627 15.938 1.00 93.44 82 VAL A C 1
ATOM 644 O O . VAL A 1 82 ? -25.120 0.475 16.476 1.00 93.44 82 VAL A O 1
ATOM 647 N N . HIS A 1 83 ? -25.239 -1.756 16.637 1.00 92.44 83 HIS A N 1
ATOM 648 C CA . HIS A 1 83 ? -25.530 -1.766 18.077 1.00 92.44 83 HIS A CA 1
ATOM 649 C C . HIS A 1 83 ? -24.325 -1.297 18.898 1.00 92.44 83 HIS A C 1
ATOM 651 O O . HIS A 1 83 ? -24.488 -0.521 19.839 1.00 92.44 83 HIS A O 1
ATOM 657 N N . LEU A 1 84 ? -23.111 -1.708 18.520 1.00 95.06 84 LEU A N 1
ATOM 658 C CA . LEU A 1 84 ? -21.875 -1.293 19.195 1.00 95.06 84 LEU A CA 1
ATOM 659 C C . LEU A 1 84 ? -21.655 0.225 19.103 1.00 95.06 84 LEU A C 1
ATOM 661 O O . LEU A 1 84 ? -21.225 0.846 20.076 1.00 95.06 84 LEU A O 1
ATOM 665 N N . VAL A 1 85 ? -21.967 0.820 17.946 1.00 94.88 85 VAL A N 1
ATOM 666 C CA . VAL A 1 85 ? -21.916 2.275 17.736 1.00 94.88 85 VAL A CA 1
ATOM 667 C C . VAL A 1 85 ? -23.032 2.968 18.516 1.00 94.88 85 VAL A C 1
ATOM 669 O O . VAL A 1 85 ? -22.756 3.850 19.329 1.00 94.88 85 VAL A O 1
ATOM 672 N N . LYS A 1 86 ? -24.286 2.536 18.328 1.00 93.69 86 LYS A N 1
ATOM 673 C CA . LYS A 1 86 ? -25.480 3.138 18.945 1.00 93.69 86 LYS A CA 1
ATOM 674 C C . LYS A 1 86 ? -25.398 3.185 20.471 1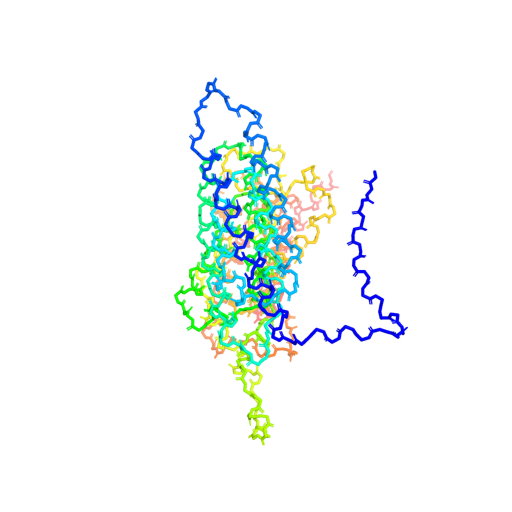.00 93.69 86 LYS A C 1
ATOM 676 O O . LYS A 1 86 ? -25.820 4.166 21.075 1.00 93.69 86 LYS A O 1
ATOM 681 N N . HIS A 1 87 ? -24.854 2.141 21.091 1.00 93.31 87 HIS A N 1
ATOM 682 C CA . HIS A 1 87 ? -24.744 2.036 22.547 1.00 93.31 87 HIS A CA 1
ATOM 683 C C . HIS A 1 87 ? -23.405 2.541 23.104 1.00 93.31 87 HIS A C 1
ATOM 685 O O . HIS A 1 87 ? -23.095 2.304 24.268 1.00 93.31 87 HIS A O 1
ATOM 691 N N . GLY A 1 88 ? -22.625 3.267 22.297 1.00 92.25 88 GLY A N 1
ATOM 692 C CA . GLY A 1 88 ? -21.475 4.046 22.754 1.00 92.25 88 GLY A CA 1
ATOM 693 C C . GLY A 1 88 ? -20.182 3.259 22.959 1.00 92.25 88 GLY A C 1
ATOM 694 O O . GLY A 1 88 ? -19.156 3.880 23.236 1.00 92.25 88 GLY A O 1
ATOM 695 N N . LEU A 1 89 ? -20.175 1.936 22.771 1.00 95.75 89 LEU A N 1
ATOM 696 C CA . LEU A 1 89 ? -18.984 1.125 23.028 1.00 95.75 89 LEU A CA 1
ATOM 697 C C . LEU A 1 89 ? -17.830 1.499 22.090 1.00 95.75 89 LEU A C 1
ATOM 699 O O . LEU A 1 89 ? -16.694 1.616 22.540 1.00 95.75 89 LEU A O 1
ATOM 703 N N . VAL A 1 90 ? -18.123 1.773 20.813 1.00 96.75 90 VAL A N 1
ATOM 704 C CA . VAL A 1 90 ? -17.111 2.222 19.837 1.00 96.75 90 VAL A CA 1
ATOM 705 C C . VAL A 1 90 ? -16.430 3.514 20.294 1.00 96.75 90 VAL A C 1
ATOM 707 O O . VAL A 1 90 ? -15.204 3.571 20.339 1.00 96.75 90 VAL A O 1
ATOM 710 N N . LYS A 1 91 ? -17.211 4.507 20.734 1.00 95.00 91 LYS A N 1
ATOM 711 C CA . LYS A 1 91 ? -16.703 5.787 21.251 1.00 95.00 91 LYS A CA 1
ATOM 712 C C . LYS A 1 91 ? -15.861 5.615 22.521 1.00 95.00 91 LYS A C 1
ATOM 714 O O . LYS A 1 91 ? -14.881 6.322 22.735 1.00 95.00 91 LYS A O 1
ATOM 719 N N . ARG A 1 92 ? -16.229 4.673 23.395 1.00 94.75 92 ARG A N 1
ATOM 720 C CA . ARG A 1 92 ? -15.448 4.367 24.607 1.00 94.75 92 ARG A CA 1
ATOM 721 C C . ARG A 1 92 ? -14.141 3.649 24.276 1.00 94.75 92 ARG A C 1
ATOM 723 O O . ARG A 1 92 ? -13.130 3.895 24.924 1.00 94.75 92 ARG A O 1
ATOM 730 N N . CYS A 1 93 ? -14.127 2.790 23.262 1.00 95.75 93 CYS A N 1
ATOM 731 C CA . CYS A 1 93 ? -12.895 2.179 22.770 1.00 95.75 93 CYS A CA 1
ATOM 732 C C . CYS A 1 93 ? -11.998 3.188 22.034 1.00 95.75 93 CYS A C 1
ATOM 734 O O . CYS A 1 93 ? -10.780 3.113 22.177 1.00 95.75 93 CYS A O 1
ATOM 736 N N . GLU A 1 94 ? -12.575 4.150 21.309 1.00 95.31 94 GLU A N 1
ATOM 737 C CA . GLU A 1 94 ? -11.855 5.265 20.678 1.00 95.31 94 GLU A CA 1
ATOM 738 C C . GLU A 1 94 ? -11.048 6.068 21.703 1.00 95.31 94 GLU A C 1
ATOM 740 O O . GLU A 1 94 ? -9.839 6.222 21.540 1.00 95.31 94 GLU A O 1
ATOM 745 N N . SER A 1 95 ? -11.662 6.516 22.805 1.00 91.88 95 SER A N 1
ATOM 746 C CA . SER A 1 95 ? -10.954 7.322 23.815 1.00 91.88 95 SER A CA 1
ATOM 747 C C . SER A 1 95 ? -9.748 6.594 24.424 1.00 91.88 95 SER A C 1
ATOM 749 O O . SER A 1 95 ? -8.769 7.216 24.834 1.00 91.88 95 SER A O 1
ATOM 751 N N . LEU A 1 96 ? -9.789 5.260 24.447 1.00 93.50 96 LEU A N 1
ATOM 752 C CA . LEU A 1 96 ? -8.708 4.417 24.948 1.00 93.50 96 LEU A CA 1
ATOM 753 C C . LEU A 1 96 ? -7.557 4.230 23.945 1.00 93.50 96 LEU A C 1
ATOM 755 O O . LEU A 1 96 ? -6.470 3.830 24.365 1.00 93.50 96 LEU A O 1
ATOM 759 N N . LEU A 1 97 ? -7.742 4.548 22.657 1.00 92.12 97 LEU A N 1
ATOM 760 C CA . LEU A 1 97 ? -6.662 4.520 21.660 1.00 92.12 97 LEU A CA 1
ATOM 761 C C . LEU A 1 97 ? -5.571 5.556 21.951 1.00 92.12 97 LEU A C 1
ATOM 763 O O . LEU A 1 97 ? -4.419 5.344 21.579 1.00 92.12 97 LEU A O 1
ATOM 767 N N . HIS A 1 98 ? -5.903 6.651 22.637 1.00 87.38 98 HIS A N 1
ATOM 768 C CA . HIS A 1 98 ? -4.932 7.676 23.031 1.00 87.38 98 HIS A CA 1
ATOM 769 C C . HIS A 1 98 ? -4.152 7.304 24.303 1.00 87.38 98 HIS A C 1
ATOM 771 O O . HIS A 1 98 ? -3.109 7.898 24.584 1.00 87.38 98 HIS A O 1
ATOM 777 N N . LEU A 1 99 ? -4.614 6.302 25.059 1.00 87.88 99 LEU A N 1
ATOM 778 C CA . LEU A 1 99 ? -3.973 5.845 26.290 1.00 87.88 99 LEU A CA 1
ATOM 779 C C . LEU A 1 99 ? -3.041 4.667 25.998 1.00 87.88 99 LEU A C 1
ATOM 781 O O . LEU A 1 99 ? -3.482 3.535 25.793 1.00 87.88 99 LEU A O 1
ATOM 785 N N . SER A 1 100 ? -1.730 4.914 26.060 1.00 85.50 100 SER A N 1
ATOM 786 C CA . SER A 1 100 ? -0.683 3.940 25.699 1.00 85.50 100 SER A CA 1
ATOM 787 C C . SER A 1 100 ? -0.800 2.580 26.404 1.00 85.50 100 SER A C 1
ATOM 789 O O . SER A 1 100 ? -0.372 1.566 25.858 1.00 85.50 100 SER A O 1
ATOM 791 N N . ARG A 1 101 ? -1.403 2.531 27.600 1.00 87.19 101 ARG A N 1
ATOM 792 C CA . ARG A 1 101 ? -1.606 1.290 28.362 1.00 87.19 101 ARG A CA 1
ATOM 793 C C . ARG A 1 101 ? -2.718 0.393 27.806 1.00 87.19 101 ARG A C 1
ATOM 795 O O . ARG A 1 101 ? -2.666 -0.819 27.990 1.00 87.19 101 ARG A O 1
ATOM 802 N N . PHE A 1 102 ? -3.719 0.974 27.150 1.00 91.75 102 PHE A N 1
ATOM 803 C CA . PHE A 1 102 ? -4.899 0.258 26.651 1.00 91.75 102 PHE A CA 1
ATOM 804 C C . PHE A 1 102 ? -4.951 0.171 25.127 1.00 91.75 102 PHE A C 1
ATOM 806 O O . PHE A 1 102 ? -5.700 -0.643 24.586 1.00 91.75 102 PHE A O 1
ATOM 813 N N . GLN A 1 103 ? -4.121 0.960 24.448 1.00 90.31 103 GLN A N 1
ATOM 814 C CA . GLN A 1 103 ? -4.093 1.115 23.002 1.00 90.31 103 GLN A CA 1
ATOM 815 C C . GLN A 1 103 ? -4.076 -0.216 22.239 1.00 90.31 103 GLN A C 1
ATOM 817 O O . GLN A 1 103 ? -4.860 -0.382 21.313 1.00 90.31 103 GLN A O 1
ATOM 822 N N . THR A 1 104 ? -3.274 -1.206 22.649 1.00 91.31 104 THR A N 1
ATOM 823 C CA . THR A 1 104 ? -3.240 -2.529 21.993 1.00 91.31 104 THR A CA 1
ATOM 824 C C . THR A 1 104 ? -4.583 -3.267 22.071 1.00 91.31 104 THR A C 1
ATOM 826 O O . THR A 1 104 ? -5.019 -3.874 21.094 1.00 91.31 104 THR A O 1
ATOM 829 N N . TYR A 1 105 ? -5.259 -3.220 23.223 1.00 94.06 105 TYR A N 1
ATOM 830 C CA . TYR A 1 105 ? -6.554 -3.882 23.414 1.00 94.06 105 TYR A CA 1
ATOM 831 C C . TYR A 1 105 ? -7.674 -3.167 22.660 1.00 94.06 105 TYR A C 1
ATOM 833 O O . TYR A 1 105 ? -8.532 -3.833 22.082 1.00 94.06 105 TYR A O 1
ATOM 841 N N . ALA A 1 106 ? -7.647 -1.832 22.646 1.00 96.19 106 ALA A N 1
ATOM 842 C CA . ALA A 1 106 ? -8.576 -1.020 21.870 1.00 96.19 106 ALA A CA 1
ATOM 843 C C . ALA A 1 106 ? -8.367 -1.231 20.361 1.00 96.19 106 ALA A C 1
ATOM 845 O O . ALA A 1 106 ? -9.325 -1.453 19.629 1.00 96.19 106 ALA A O 1
ATOM 846 N N . LEU A 1 107 ? -7.120 -1.274 19.890 1.00 96.25 107 LEU A N 1
ATOM 847 C CA . LEU A 1 107 ? -6.812 -1.524 18.482 1.00 96.25 107 LEU A CA 1
ATOM 848 C C . LEU A 1 107 ? -7.263 -2.920 18.034 1.00 96.25 107 LEU A C 1
ATOM 850 O O . LEU A 1 107 ? -7.775 -3.077 16.929 1.00 96.25 107 LEU A O 1
ATOM 854 N N . LYS A 1 108 ? -7.159 -3.930 18.910 1.00 96.56 108 LYS A N 1
ATOM 855 C CA . LYS A 1 108 ? -7.733 -5.259 18.653 1.00 96.56 108 LYS A CA 1
ATOM 856 C C . LYS A 1 108 ? -9.251 -5.200 18.447 1.00 96.56 108 LYS A C 1
ATOM 858 O O . LYS A 1 108 ? -9.748 -5.873 17.548 1.00 96.56 108 LYS A O 1
ATOM 863 N N . PHE A 1 109 ? -9.963 -4.386 19.225 1.00 97.75 109 PHE A N 1
ATOM 864 C CA . PHE A 1 109 ? -11.410 -4.212 19.079 1.00 97.75 109 PHE A CA 1
ATOM 865 C C . PHE A 1 109 ? -11.744 -3.648 17.698 1.00 97.75 109 PHE A C 1
ATOM 867 O O . PHE A 1 109 ? -12.535 -4.240 16.967 1.00 97.75 109 PHE A O 1
ATOM 874 N N . PHE A 1 110 ? -11.060 -2.578 17.285 1.00 97.75 110 PHE A N 1
ATOM 875 C CA . PHE A 1 110 ? -11.240 -2.005 15.950 1.00 97.75 110 PHE A CA 1
ATOM 876 C C . PHE A 1 110 ? -10.866 -2.977 14.832 1.00 97.75 110 PHE A C 1
ATOM 878 O O . PHE A 1 110 ? -11.598 -3.076 13.850 1.00 97.75 110 PHE A O 1
ATOM 885 N N . LYS A 1 111 ? -9.794 -3.759 14.995 1.00 96.44 111 LYS A N 1
ATOM 886 C CA . LYS A 1 111 ? -9.419 -4.801 14.033 1.00 96.44 111 LYS A CA 1
ATOM 887 C C . LYS A 1 111 ? -10.544 -5.815 13.820 1.00 96.44 111 LYS A C 1
ATOM 889 O O . LYS A 1 111 ? -10.835 -6.154 12.677 1.00 96.44 111 LYS A O 1
ATOM 894 N N . ILE A 1 112 ? -11.195 -6.263 14.896 1.00 96.81 112 ILE A N 1
ATOM 895 C CA . ILE A 1 112 ? -12.340 -7.182 14.814 1.00 96.81 112 ILE A CA 1
ATOM 896 C C . ILE A 1 112 ? -13.482 -6.535 14.024 1.00 96.81 112 ILE A C 1
ATOM 898 O O . ILE A 1 112 ? -14.030 -7.180 13.133 1.00 96.81 112 ILE A O 1
ATOM 902 N N . LEU A 1 113 ? -13.798 -5.259 14.282 1.00 96.56 113 LEU A N 1
ATOM 903 C CA . LEU A 1 113 ? -14.828 -4.531 13.528 1.00 96.56 113 LEU A CA 1
ATOM 904 C C . LEU A 1 113 ? -14.497 -4.430 12.035 1.00 96.56 113 LEU A C 1
ATOM 906 O O . LEU A 1 113 ? -15.362 -4.673 11.201 1.00 96.56 113 LEU A O 1
ATOM 910 N N . CYS A 1 114 ? -13.241 -4.141 11.689 1.00 94.81 114 CYS A N 1
ATOM 911 C CA . CYS A 1 114 ? -12.791 -4.023 10.299 1.00 94.81 114 CYS A CA 1
ATOM 912 C C . CYS A 1 114 ? -12.943 -5.333 9.509 1.00 94.81 114 CYS A C 1
ATOM 914 O O . CYS A 1 114 ? -13.152 -5.295 8.300 1.00 94.81 114 CYS A O 1
ATOM 916 N N . GLN A 1 115 ? -12.858 -6.482 10.188 1.00 93.19 115 GLN A N 1
ATOM 917 C CA . GLN A 1 115 ? -13.019 -7.819 9.602 1.00 93.19 115 GLN A CA 1
ATOM 918 C C . GLN A 1 115 ? -14.486 -8.238 9.430 1.00 93.19 115 GLN A C 1
ATOM 920 O O . GLN A 1 115 ? -14.765 -9.293 8.850 1.00 93.19 115 GLN A O 1
ATOM 925 N N . ARG A 1 116 ? -15.441 -7.455 9.952 1.00 91.44 116 ARG A N 1
ATOM 926 C CA . ARG A 1 116 ? -16.866 -7.769 9.834 1.00 91.44 116 ARG A CA 1
ATOM 927 C C . ARG A 1 116 ? -17.295 -7.621 8.380 1.00 91.44 116 ARG A C 1
ATOM 929 O O . ARG A 1 116 ? -16.943 -6.666 7.687 1.00 91.44 116 ARG A O 1
ATOM 936 N N . ARG A 1 117 ? -18.065 -8.607 7.923 1.00 86.31 117 ARG A N 1
ATOM 937 C CA . ARG A 1 117 ? -18.641 -8.609 6.581 1.00 86.31 117 ARG A CA 1
ATOM 938 C C . ARG A 1 117 ? -19.868 -7.713 6.554 1.00 86.31 117 ARG A C 1
ATOM 940 O O . ARG A 1 117 ? -20.728 -7.827 7.428 1.00 86.31 117 ARG A O 1
ATOM 947 N N . ARG A 1 118 ? -19.968 -6.903 5.504 1.00 85.19 118 ARG A N 1
ATOM 948 C CA . ARG A 1 118 ? -21.140 -6.081 5.216 1.00 85.19 118 ARG A CA 1
ATOM 949 C C . ARG A 1 118 ? -22.409 -6.944 5.088 1.00 85.19 118 ARG A C 1
ATOM 951 O O . ARG A 1 118 ? -22.446 -7.834 4.235 1.00 85.19 118 ARG A O 1
ATOM 958 N N . PRO A 1 119 ? -23.453 -6.709 5.903 1.00 84.50 119 PRO A N 1
ATOM 959 C CA . PRO A 1 119 ? -24.744 -7.377 5.765 1.00 84.50 119 PRO A CA 1
ATOM 960 C C . PRO A 1 119 ? -25.489 -6.920 4.503 1.00 84.50 119 PRO A C 1
ATOM 962 O O . PRO A 1 119 ? -25.429 -5.750 4.134 1.00 84.50 119 PRO A O 1
ATOM 965 N N . LEU A 1 120 ? -26.254 -7.820 3.877 1.00 76.31 120 LEU A N 1
ATOM 966 C CA . LEU A 1 120 ? -27.031 -7.503 2.668 1.00 76.31 120 LEU A CA 1
ATOM 967 C C . LEU A 1 120 ? -28.314 -6.701 2.958 1.00 76.31 120 LEU A C 1
ATOM 969 O O . LEU A 1 120 ? -28.740 -5.907 2.130 1.00 76.31 120 LEU A O 1
ATOM 973 N N . THR A 1 121 ? -28.941 -6.912 4.118 1.00 71.56 121 THR A N 1
ATOM 974 C CA . THR A 1 121 ? -30.305 -6.432 4.420 1.00 71.56 121 THR A CA 1
ATOM 975 C C . THR A 1 121 ? -30.366 -5.077 5.127 1.00 71.56 121 THR A C 1
ATOM 977 O O . THR A 1 121 ? -31.340 -4.353 4.965 1.00 71.56 121 THR A O 1
ATOM 980 N N . VAL A 1 122 ? -29.335 -4.718 5.895 1.00 74.62 122 VAL A N 1
ATOM 981 C CA . VAL A 1 122 ? -29.218 -3.457 6.665 1.00 74.62 122 VAL A CA 1
ATOM 982 C C . VAL A 1 122 ? -27.976 -2.676 6.235 1.00 74.62 122 VAL A C 1
ATOM 984 O O . VAL A 1 122 ? -27.237 -2.119 7.042 1.00 74.62 122 VAL A O 1
ATOM 987 N N . ALA A 1 123 ? -27.728 -2.684 4.926 1.00 79.06 123 ALA A N 1
ATOM 988 C CA . ALA A 1 123 ? -26.504 -2.180 4.325 1.00 79.06 123 ALA A CA 1
ATOM 989 C C . ALA A 1 123 ? -26.230 -0.706 4.667 1.00 79.06 123 ALA A C 1
ATOM 991 O O . ALA A 1 123 ? -25.110 -0.380 5.033 1.00 79.06 123 ALA A O 1
ATOM 992 N N . LYS A 1 124 ? -27.250 0.162 4.634 1.00 86.94 124 LYS A N 1
ATOM 993 C CA . LYS A 1 124 ? -27.079 1.601 4.884 1.00 86.94 124 LYS A CA 1
ATOM 994 C C . LYS A 1 124 ? -26.669 1.919 6.325 1.00 86.94 124 LYS A C 1
ATOM 996 O O . LYS A 1 124 ? -25.640 2.549 6.525 1.00 86.94 124 LYS A O 1
ATOM 1001 N N . ASP A 1 125 ? -27.426 1.451 7.319 1.00 89.25 125 ASP A N 1
ATOM 1002 C CA . ASP A 1 125 ? -27.111 1.710 8.735 1.00 89.25 125 ASP A CA 1
ATOM 1003 C C . ASP A 1 125 ? -25.748 1.118 9.119 1.00 89.25 125 ASP A C 1
ATOM 1005 O O . ASP A 1 125 ? -25.007 1.674 9.930 1.00 89.25 125 ASP A O 1
ATOM 1009 N N . TYR A 1 126 ? -25.405 -0.024 8.516 1.00 92.06 126 TYR A N 1
ATOM 1010 C CA . TYR A 1 126 ? -24.092 -0.628 8.661 1.00 92.06 126 TYR A CA 1
ATOM 1011 C C . TYR A 1 126 ? -22.989 0.221 8.012 1.00 92.06 126 TYR A C 1
ATOM 1013 O O . TYR A 1 126 ? -21.947 0.418 8.634 1.00 92.06 126 TYR A O 1
ATOM 1021 N N . ASP A 1 127 ? -23.202 0.736 6.799 1.00 90.50 127 ASP A N 1
ATOM 1022 C CA . ASP A 1 127 ? -22.246 1.603 6.105 1.00 90.50 127 ASP A CA 1
ATOM 1023 C C . ASP A 1 127 ? -22.024 2.911 6.878 1.00 90.50 127 ASP A C 1
ATOM 1025 O O . ASP A 1 127 ? -20.879 3.332 7.028 1.00 90.50 127 ASP A O 1
ATOM 1029 N N . ASP A 1 128 ? -23.078 3.498 7.455 1.00 91.88 128 ASP A N 1
ATOM 1030 C CA . ASP A 1 128 ? -22.988 4.680 8.321 1.00 91.88 128 ASP A CA 1
ATOM 1031 C C . ASP A 1 128 ? -22.165 4.374 9.590 1.00 91.88 128 ASP A C 1
ATOM 1033 O O . ASP A 1 128 ? -21.255 5.124 9.959 1.00 91.88 128 ASP A O 1
ATOM 1037 N N . ALA A 1 129 ? -22.414 3.224 10.230 1.00 94.75 129 ALA A N 1
ATOM 1038 C CA . ALA A 1 129 ? -21.649 2.770 11.392 1.00 94.75 129 ALA A CA 1
ATOM 1039 C C . ALA A 1 129 ? -20.169 2.504 11.052 1.00 94.75 129 ALA A C 1
ATOM 1041 O O . ALA A 1 129 ? -19.275 2.894 11.807 1.00 94.75 129 ALA A O 1
ATOM 1042 N N . MET A 1 130 ? -19.889 1.875 9.908 1.00 94.75 130 MET A N 1
ATOM 1043 C CA . MET A 1 130 ? -18.525 1.624 9.439 1.00 94.75 130 MET A CA 1
ATOM 1044 C C . MET A 1 130 ? -17.822 2.899 8.968 1.00 94.75 130 MET A C 1
ATOM 1046 O O . MET A 1 130 ? -16.614 3.011 9.161 1.00 94.75 130 MET A O 1
ATOM 1050 N N . SER A 1 131 ? -18.544 3.876 8.410 1.00 93.50 131 SER A N 1
ATOM 1051 C CA . SER A 1 131 ? -17.997 5.203 8.100 1.00 93.50 131 SER A CA 1
ATOM 1052 C C . SER A 1 131 ? -17.537 5.903 9.379 1.00 93.50 131 SER A C 1
ATOM 1054 O O . SER A 1 131 ? -16.475 6.519 9.383 1.00 93.50 131 SER A O 1
ATOM 1056 N N . HIS A 1 132 ? -18.285 5.775 10.479 1.00 94.81 132 HIS A N 1
ATOM 1057 C CA . HIS A 1 132 ? -17.862 6.320 11.770 1.00 94.81 132 HIS A CA 1
ATOM 1058 C C . HIS A 1 132 ? -16.594 5.630 12.302 1.00 94.81 132 HIS A C 1
ATOM 1060 O O . HIS A 1 132 ? -15.652 6.295 12.728 1.00 94.81 132 HIS A O 1
ATOM 1066 N N . VAL A 1 133 ? -16.520 4.296 12.211 1.00 96.56 133 VAL A N 1
ATOM 1067 C CA . VAL A 1 133 ? -15.306 3.532 12.561 1.00 96.56 133 VAL A CA 1
ATOM 1068 C C . VAL A 1 133 ? -14.109 3.955 11.704 1.00 96.56 133 VAL A C 1
ATOM 1070 O O . VAL A 1 133 ? -13.000 4.111 12.216 1.00 96.56 133 VAL A O 1
ATOM 1073 N N . PHE A 1 134 ? -14.327 4.165 10.408 1.00 95.75 134 PHE A N 1
ATOM 1074 C CA . PHE A 1 134 ? -13.305 4.642 9.485 1.00 95.75 134 PHE A CA 1
ATOM 1075 C C . PHE A 1 134 ? -12.776 6.030 9.876 1.00 95.75 134 PHE A C 1
ATOM 1077 O O . PHE A 1 134 ? -11.564 6.221 9.912 1.00 95.75 134 PHE A O 1
ATOM 1084 N N . GLU A 1 135 ? -13.648 6.978 10.227 1.00 95.50 135 GLU A N 1
ATOM 1085 C CA . GLU A 1 135 ? -13.242 8.325 10.657 1.00 95.50 135 GLU A CA 1
ATOM 1086 C C . GLU A 1 135 ? -12.362 8.294 11.915 1.00 95.50 135 GLU A C 1
ATOM 1088 O O . GLU A 1 135 ? -11.338 8.979 11.967 1.00 95.50 135 GLU A O 1
ATOM 1093 N N . ILE A 1 136 ? -12.700 7.435 12.883 1.00 96.50 136 ILE A N 1
ATOM 1094 C CA . ILE A 1 136 ? -11.880 7.205 14.082 1.00 96.50 136 ILE A CA 1
ATOM 1095 C C . ILE A 1 136 ? -10.484 6.698 13.691 1.00 96.50 136 ILE A C 1
ATOM 1097 O O . ILE A 1 136 ? -9.472 7.223 14.163 1.00 96.50 136 ILE A O 1
ATOM 1101 N N . LEU A 1 137 ? -10.417 5.697 12.805 1.00 96.94 137 LEU A N 1
ATOM 1102 C CA . LEU A 1 137 ? -9.154 5.110 12.350 1.00 96.94 137 LEU A CA 1
ATOM 1103 C C . LEU A 1 137 ? -8.291 6.102 11.557 1.00 96.94 137 LEU A C 1
ATOM 1105 O O . LEU A 1 137 ? -7.079 6.147 11.757 1.00 96.94 137 LEU A O 1
ATOM 1109 N N . MET A 1 138 ? -8.904 6.926 10.707 1.00 96.38 138 MET A N 1
ATOM 1110 C CA . MET A 1 138 ? -8.218 7.995 9.974 1.00 96.38 138 MET A CA 1
ATOM 1111 C C . MET A 1 138 ? -7.621 9.042 10.923 1.00 96.38 138 MET A C 1
ATOM 1113 O O . MET A 1 138 ? -6.477 9.472 10.743 1.00 96.38 138 MET A O 1
ATOM 1117 N N . SER A 1 139 ? -8.376 9.432 11.956 1.00 95.81 139 SER A N 1
ATOM 1118 C CA . SER A 1 139 ? -7.925 10.402 12.958 1.00 95.81 139 SER A CA 1
ATOM 1119 C C . SER A 1 139 ? -6.736 9.869 13.760 1.00 95.81 139 SER A C 1
ATOM 1121 O O . SER A 1 139 ? -5.685 10.508 13.811 1.00 95.81 139 SER A O 1
ATOM 1123 N N . ILE A 1 140 ? -6.853 8.666 14.338 1.00 95.06 140 ILE A N 1
ATOM 1124 C CA . ILE A 1 140 ? -5.763 8.079 15.135 1.00 95.06 140 ILE A CA 1
ATOM 1125 C C . ILE A 1 140 ? -4.535 7.745 14.277 1.00 95.06 140 ILE A C 1
ATOM 1127 O O . ILE A 1 140 ? -3.405 7.817 14.761 1.00 95.06 140 ILE A O 1
ATOM 1131 N N . SER A 1 141 ? -4.733 7.408 13.000 1.00 95.50 141 SER A N 1
ATOM 1132 C CA . SER A 1 141 ? -3.643 7.195 12.048 1.00 95.50 141 SER A CA 1
ATOM 1133 C C . SER A 1 141 ? -2.820 8.463 11.850 1.00 95.50 141 SER A C 1
ATOM 1135 O O . SER A 1 141 ? -1.592 8.401 11.942 1.00 95.50 141 SER A O 1
ATOM 1137 N N . GLN A 1 142 ? -3.473 9.617 11.676 1.00 94.56 142 GLN A N 1
ATOM 1138 C CA . GLN A 1 142 ? -2.773 10.888 11.495 1.00 94.56 142 GLN A CA 1
ATOM 1139 C C . GLN A 1 142 ? -1.942 11.250 12.729 1.00 94.56 142 GLN A C 1
ATOM 1141 O O . GLN A 1 142 ? -0.772 11.633 12.613 1.00 94.56 142 GLN A O 1
ATOM 1146 N N . ASP A 1 143 ? -2.525 11.073 13.916 1.00 91.94 143 ASP A N 1
ATOM 1147 C CA . ASP A 1 143 ? -1.836 11.288 15.188 1.00 91.94 143 ASP A CA 1
ATOM 1148 C C . ASP A 1 143 ? -0.631 10.353 15.330 1.00 91.94 143 ASP A C 1
ATOM 1150 O O . ASP A 1 143 ? 0.448 10.768 15.759 1.00 91.94 143 ASP A O 1
ATOM 1154 N N . SER A 1 144 ? -0.801 9.080 14.963 1.00 91.19 144 SER A N 1
ATOM 1155 C CA . SER A 1 144 ? 0.252 8.070 15.042 1.00 91.19 144 SER A CA 1
ATOM 1156 C C . SER A 1 144 ? 1.399 8.363 14.077 1.00 91.19 144 SER A C 1
ATOM 1158 O O . SER A 1 144 ? 2.556 8.283 14.481 1.00 91.19 144 SER A O 1
ATOM 1160 N N . LEU A 1 145 ? 1.106 8.728 12.827 1.00 91.19 145 LEU A N 1
ATOM 1161 C CA . LEU A 1 145 ? 2.117 9.095 11.833 1.00 91.19 145 LEU A CA 1
ATOM 1162 C C . LEU A 1 145 ? 2.903 10.335 12.271 1.00 91.19 145 LEU A C 1
ATOM 1164 O O . LEU A 1 145 ? 4.129 10.347 12.186 1.00 91.19 145 LEU A O 1
ATOM 1168 N N . THR A 1 146 ? 2.217 11.337 12.826 1.00 89.94 146 THR A N 1
ATOM 1169 C CA . THR A 1 146 ? 2.858 12.549 13.361 1.00 89.94 146 THR A CA 1
ATOM 1170 C C . THR A 1 146 ? 3.807 12.219 14.518 1.00 89.94 146 THR A C 1
ATOM 1172 O O . THR A 1 146 ? 4.925 12.731 14.562 1.00 89.94 146 THR A O 1
ATOM 1175 N N . LYS A 1 147 ? 3.405 11.322 15.431 1.00 87.19 147 LYS A N 1
ATOM 1176 C CA . LYS A 1 147 ? 4.255 10.861 16.545 1.00 87.19 147 LYS A CA 1
ATOM 1177 C C . LYS A 1 147 ? 5.488 10.108 16.052 1.00 87.19 147 LYS A C 1
ATOM 1179 O O . LYS A 1 147 ? 6.600 10.435 16.455 1.00 87.19 147 LYS A O 1
ATOM 1184 N N . VAL A 1 148 ? 5.307 9.149 15.142 1.00 85.06 148 VAL A N 1
ATOM 1185 C CA . VAL A 1 148 ? 6.417 8.353 14.591 1.00 85.06 148 VAL A CA 1
ATOM 1186 C C . VAL A 1 148 ? 7.392 9.229 13.796 1.00 85.06 148 VAL A C 1
ATOM 1188 O O . VAL A 1 148 ? 8.599 9.000 13.857 1.00 85.06 148 VAL A O 1
ATOM 1191 N N . ALA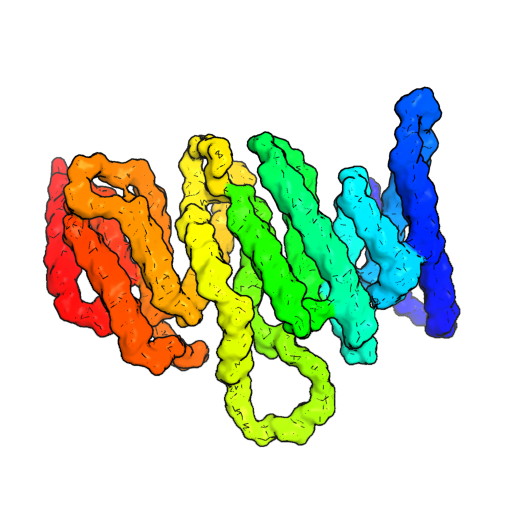 A 1 149 ? 6.899 10.258 13.099 1.00 82.81 149 ALA A N 1
ATOM 1192 C CA . ALA A 1 149 ? 7.737 11.225 12.394 1.00 82.81 149 ALA A CA 1
ATOM 1193 C C . ALA A 1 149 ? 8.525 12.149 13.343 1.00 82.81 149 ALA A C 1
ATOM 1195 O O . ALA A 1 149 ? 9.649 12.531 13.025 1.00 82.81 149 ALA A O 1
ATOM 1196 N N . ALA A 1 150 ? 7.958 12.505 14.501 1.00 79.75 150 ALA A N 1
ATOM 1197 C CA . ALA A 1 150 ? 8.610 13.362 15.494 1.00 79.75 150 ALA A CA 1
ATOM 1198 C C . ALA A 1 150 ? 9.699 12.641 16.313 1.00 79.75 150 ALA A C 1
ATOM 1200 O O . ALA A 1 150 ? 10.590 13.293 16.861 1.00 79.75 150 ALA A O 1
ATOM 1201 N N . CYS A 1 151 ? 9.653 11.311 16.408 1.00 65.94 151 CYS A N 1
ATOM 1202 C CA . CYS A 1 151 ? 10.654 10.523 17.124 1.00 65.94 151 CYS A CA 1
ATOM 1203 C C . CYS A 1 151 ? 11.953 10.384 16.311 1.00 65.94 151 CYS A C 1
ATOM 1205 O O . CYS A 1 151 ? 12.039 9.575 15.388 1.00 65.94 151 CYS A O 1
ATOM 1207 N N . SER A 1 152 ? 12.993 11.131 16.693 1.00 53.69 152 SER A N 1
ATOM 1208 C CA . SER A 1 152 ? 14.346 10.980 16.144 1.00 53.69 152 SER A CA 1
ATOM 1209 C C . SER A 1 152 ? 14.997 9.671 16.612 1.00 53.69 152 SER A C 1
ATOM 1211 O O . SER A 1 152 ? 15.160 9.459 17.814 1.00 53.69 152 SER A O 1
ATOM 1213 N N . ASP A 1 153 ? 15.380 8.827 15.651 1.00 52.97 153 ASP A N 1
ATOM 1214 C CA . ASP A 1 153 ? 16.267 7.648 15.711 1.00 52.97 153 ASP A CA 1
ATOM 1215 C C . ASP A 1 153 ? 15.916 6.479 16.657 1.00 52.97 153 ASP A C 1
ATOM 1217 O O . ASP A 1 153 ? 16.304 5.344 16.383 1.00 52.97 153 ASP A O 1
ATOM 1221 N N . PHE A 1 154 ? 15.081 6.686 17.674 1.00 51.66 154 PHE A N 1
ATOM 1222 C CA . PHE A 1 154 ? 14.506 5.641 18.525 1.00 51.66 154 PHE A CA 1
ATOM 1223 C C . PHE A 1 154 ? 12.994 5.849 18.639 1.00 51.66 154 PHE A C 1
ATOM 1225 O O . PHE A 1 154 ? 12.483 6.169 19.712 1.00 51.66 154 PHE A O 1
ATOM 1232 N N . SER A 1 155 ? 12.254 5.685 17.533 1.00 56.22 155 SER A N 1
ATOM 1233 C CA . SER A 1 155 ? 10.812 5.432 17.659 1.00 56.22 155 SER A CA 1
ATOM 1234 C C . SER A 1 155 ? 10.653 4.287 18.648 1.00 56.22 155 SER A C 1
ATOM 1236 O O . SER A 1 155 ? 11.305 3.246 18.496 1.00 56.22 155 SER A O 1
ATOM 1238 N N . SER A 1 156 ? 9.862 4.498 19.701 1.00 66.88 156 SER A N 1
ATOM 1239 C CA . SER A 1 156 ? 9.594 3.402 20.615 1.00 66.88 156 SER A CA 1
ATOM 1240 C C . SER A 1 156 ? 8.974 2.286 19.775 1.00 66.88 156 SER A C 1
ATOM 1242 O O . SER A 1 156 ? 8.013 2.521 19.048 1.00 66.88 156 SER A O 1
ATOM 1244 N N . GLU A 1 157 ? 9.532 1.075 19.827 1.00 80.38 157 GLU A N 1
ATOM 1245 C CA . GLU A 1 157 ? 9.025 -0.090 19.077 1.00 80.38 157 GLU A CA 1
ATOM 1246 C C . GLU A 1 157 ? 7.499 -0.233 19.239 1.00 80.38 157 GLU A C 1
ATOM 1248 O O . GLU A 1 157 ? 6.777 -0.618 18.326 1.00 80.38 157 GLU A O 1
ATOM 1253 N N . ARG A 1 158 ? 6.987 0.207 20.394 1.00 83.44 158 ARG A N 1
ATOM 1254 C CA . ARG A 1 158 ? 5.567 0.380 20.686 1.00 83.44 158 ARG A CA 1
ATOM 1255 C C . ARG A 1 158 ? 4.828 1.305 19.709 1.00 83.44 158 ARG A C 1
ATOM 1257 O O . ARG A 1 158 ? 3.797 0.890 19.198 1.00 83.44 158 ARG A O 1
ATOM 1264 N N . GLU A 1 159 ? 5.281 2.537 19.491 1.00 87.06 159 GLU A N 1
ATOM 1265 C CA . GLU A 1 159 ? 4.621 3.489 18.579 1.00 87.06 159 GLU A CA 1
ATOM 1266 C C . GLU A 1 159 ? 4.628 2.984 17.136 1.00 87.06 159 GLU A C 1
ATOM 1268 O O . GLU A 1 159 ? 3.630 3.137 16.434 1.00 87.06 159 GLU A O 1
ATOM 1273 N N . LEU A 1 160 ? 5.713 2.324 16.722 1.00 88.31 160 LEU A N 1
ATOM 1274 C CA . LEU A 1 160 ? 5.790 1.673 15.417 1.00 88.31 160 LEU A CA 1
ATOM 1275 C C . LEU A 1 160 ? 4.762 0.535 15.301 1.00 88.31 160 LEU A C 1
ATOM 1277 O O . LEU A 1 160 ? 3.948 0.548 14.382 1.00 88.31 160 LEU A O 1
ATOM 1281 N N . ASN A 1 161 ? 4.720 -0.380 16.276 1.00 90.12 161 ASN A N 1
ATOM 1282 C CA . ASN A 1 161 ? 3.757 -1.490 16.321 1.00 90.12 161 ASN A CA 1
ATOM 1283 C C . ASN A 1 161 ? 2.299 -1.002 16.313 1.00 90.12 161 ASN A C 1
ATOM 1285 O O . ASN A 1 161 ? 1.411 -1.634 15.738 1.00 90.12 161 ASN A O 1
ATOM 1289 N N . VAL A 1 162 ? 2.035 0.130 16.965 1.00 91.69 162 VAL A N 1
ATOM 1290 C CA . VAL A 1 162 ? 0.722 0.782 16.960 1.00 91.69 162 VAL A CA 1
ATOM 1291 C C . VAL A 1 162 ? 0.397 1.321 15.571 1.00 91.69 162 VAL A C 1
ATOM 1293 O O . VAL A 1 162 ? -0.684 1.037 15.056 1.00 91.69 162 VAL A O 1
ATOM 1296 N N . ALA A 1 163 ? 1.319 2.056 14.947 1.00 94.44 163 ALA A N 1
ATOM 1297 C CA . ALA A 1 163 ? 1.137 2.588 13.601 1.00 94.44 163 ALA A CA 1
ATOM 1298 C C . ALA A 1 163 ? 0.920 1.467 12.567 1.00 94.44 163 ALA A C 1
ATOM 1300 O O . ALA A 1 163 ? 0.051 1.598 11.702 1.00 94.44 163 ALA A O 1
ATOM 1301 N N . GLU A 1 164 ? 1.643 0.350 12.694 1.00 94.19 164 GLU A N 1
ATOM 1302 C CA . GLU A 1 164 ? 1.446 -0.860 11.888 1.00 94.19 164 GLU A CA 1
ATOM 1303 C C . GLU A 1 164 ? 0.048 -1.447 12.084 1.00 94.19 164 GLU A C 1
ATOM 1305 O O . GLU A 1 164 ? -0.657 -1.705 11.109 1.00 94.19 164 GLU A O 1
ATOM 1310 N N . GLY A 1 165 ? -0.391 -1.611 13.335 1.00 94.81 165 GLY A N 1
ATOM 1311 C CA . GLY A 1 165 ? -1.717 -2.145 13.630 1.00 94.81 165 GLY A CA 1
ATOM 1312 C C . GLY A 1 165 ? -2.857 -1.235 13.154 1.00 94.81 165 GLY A C 1
ATOM 1313 O O . GLY A 1 165 ? -3.897 -1.741 12.734 1.00 94.81 165 GLY A O 1
ATOM 1314 N N . ILE A 1 166 ? -2.676 0.091 13.171 1.00 96.56 166 ILE A N 1
ATOM 1315 C CA . ILE A 1 166 ? -3.650 1.042 12.609 1.00 96.56 166 ILE A CA 1
ATOM 1316 C C . ILE A 1 166 ? -3.700 0.913 11.081 1.00 96.56 166 ILE A C 1
ATOM 1318 O O . ILE A 1 166 ? -4.791 0.814 10.520 1.00 96.56 166 ILE A O 1
ATOM 1322 N N . CYS A 1 167 ? -2.542 0.842 10.416 1.00 97.00 167 CYS A N 1
ATOM 1323 C CA . CYS A 1 167 ? -2.450 0.612 8.970 1.00 97.00 167 CYS A CA 1
ATOM 1324 C C . CYS A 1 167 ? -3.128 -0.711 8.563 1.00 97.00 167 CYS A C 1
ATOM 1326 O O . CYS A 1 167 ? -3.897 -0.750 7.602 1.00 97.00 167 CYS A O 1
ATOM 1328 N N . ASP A 1 168 ? -2.927 -1.778 9.344 1.00 95.31 168 ASP A N 1
ATOM 1329 C CA . ASP A 1 168 ? -3.608 -3.067 9.170 1.00 95.31 168 ASP A CA 1
ATOM 1330 C C . ASP A 1 168 ? -5.134 -2.950 9.290 1.00 95.31 168 ASP A C 1
ATOM 1332 O O . ASP A 1 168 ? -5.866 -3.514 8.475 1.00 95.31 168 ASP A O 1
ATOM 1336 N N . CYS A 1 169 ? -5.632 -2.191 10.275 1.00 96.06 169 CYS A N 1
ATOM 1337 C CA . CYS A 1 169 ? -7.067 -1.945 10.439 1.00 96.06 169 CYS A CA 1
ATOM 1338 C C . CYS A 1 169 ? -7.645 -1.191 9.239 1.00 96.06 169 CYS A C 1
ATOM 1340 O O . CYS A 1 169 ? -8.666 -1.610 8.700 1.00 96.06 169 CYS A O 1
ATOM 1342 N N . LEU A 1 170 ? -6.978 -0.124 8.789 1.00 95.56 170 LEU A N 1
ATOM 1343 C CA . LEU A 1 170 ? -7.388 0.667 7.627 1.00 95.56 170 LEU A CA 1
ATOM 1344 C C . LEU A 1 170 ? -7.454 -0.180 6.349 1.00 95.56 170 LEU A C 1
ATOM 1346 O O . LEU A 1 170 ? -8.471 -0.172 5.653 1.00 95.56 170 LEU A O 1
ATOM 1350 N N . PHE A 1 171 ? -6.409 -0.966 6.071 1.00 92.38 171 PHE A N 1
ATOM 1351 C CA . PHE A 1 171 ? -6.402 -1.899 4.943 1.00 92.38 171 PHE A CA 1
ATOM 1352 C C . PHE A 1 171 ? -7.531 -2.930 5.052 1.00 92.38 171 PHE A C 1
ATOM 1354 O O . PHE A 1 171 ? -8.286 -3.131 4.099 1.00 92.38 171 PHE A O 1
ATOM 1361 N N . THR A 1 172 ? -7.684 -3.553 6.222 1.00 92.38 172 THR A N 1
ATOM 1362 C CA . THR A 1 172 ? -8.708 -4.576 6.458 1.00 92.38 172 THR A CA 1
ATOM 1363 C C . THR A 1 172 ? -10.114 -4.006 6.273 1.00 92.38 172 THR A C 1
ATOM 1365 O O . THR A 1 172 ? -10.935 -4.616 5.589 1.00 92.38 172 THR A O 1
ATOM 1368 N N . LEU A 1 173 ? -10.376 -2.809 6.807 1.00 92.00 173 LEU A N 1
ATOM 1369 C CA . LEU A 1 173 ? -11.659 -2.125 6.673 1.00 92.00 173 LEU A CA 1
ATOM 1370 C C . LEU A 1 173 ? -11.997 -1.915 5.205 1.00 92.00 173 LEU A C 1
ATOM 1372 O O . LEU A 1 173 ? -13.071 -2.317 4.770 1.00 92.00 173 LEU A O 1
ATOM 1376 N N . VAL A 1 174 ? -11.077 -1.339 4.433 1.00 86.81 174 VAL A N 1
ATOM 1377 C CA . VAL A 1 174 ? -11.330 -1.036 3.022 1.00 86.81 174 VAL A CA 1
ATOM 1378 C C . VAL A 1 174 ? -11.450 -2.310 2.192 1.00 86.81 174 VAL A C 1
ATOM 1380 O O . VAL A 1 174 ? -12.370 -2.411 1.391 1.00 86.81 174 VAL A O 1
ATOM 1383 N N . SER A 1 175 ? -10.627 -3.330 2.441 1.00 84.81 175 SER A N 1
ATOM 1384 C CA . SER A 1 175 ? -10.740 -4.611 1.725 1.00 84.81 175 SER A CA 1
ATOM 1385 C C . SER A 1 175 ? -12.096 -5.308 1.913 1.00 84.81 175 SER A C 1
ATOM 1387 O O . SER A 1 175 ? -12.530 -6.041 1.035 1.00 84.81 175 SER A O 1
ATOM 1389 N N . SER A 1 176 ? -12.788 -5.086 3.034 1.00 83.25 176 SER A N 1
ATOM 1390 C CA . SER A 1 176 ? -14.075 -5.745 3.312 1.00 83.25 176 SER A CA 1
ATOM 1391 C C . SER A 1 176 ? -15.286 -4.817 3.175 1.00 83.25 176 SER A C 1
ATOM 1393 O O . SER A 1 176 ? -16.405 -5.289 2.984 1.00 83.25 176 SER A O 1
ATOM 1395 N N . ASN A 1 177 ? -15.084 -3.504 3.296 1.00 85.12 177 ASN A N 1
ATOM 1396 C CA . ASN A 1 177 ? -16.149 -2.518 3.481 1.00 85.12 177 ASN A CA 1
ATOM 1397 C C . ASN A 1 177 ? -15.896 -1.209 2.704 1.00 85.12 177 ASN A C 1
ATOM 1399 O O . ASN A 1 177 ? -16.415 -0.170 3.095 1.00 85.12 177 ASN A O 1
ATOM 1403 N N . MET A 1 178 ? -15.151 -1.230 1.587 1.00 83.06 178 MET A N 1
ATOM 1404 C CA . MET A 1 178 ? -14.842 -0.031 0.774 1.00 83.06 178 MET A CA 1
ATOM 1405 C C . MET A 1 178 ? -16.066 0.837 0.430 1.00 83.06 178 MET A C 1
ATOM 1407 O O . MET A 1 178 ? -15.948 2.054 0.294 1.00 83.06 178 MET A O 1
ATOM 1411 N N . GLN A 1 179 ? -17.249 0.226 0.325 1.00 79.62 179 GLN A N 1
ATOM 1412 C CA . GLN A 1 179 ? -18.516 0.907 0.044 1.00 79.62 179 GLN A CA 1
ATOM 1413 C C . GLN A 1 179 ? -18.823 2.056 1.019 1.00 79.62 179 GLN A C 1
ATOM 1415 O O . GLN A 1 179 ? -19.417 3.046 0.600 1.00 79.62 179 GLN A O 1
ATOM 1420 N N . CYS A 1 180 ? -18.373 1.981 2.280 1.00 82.25 180 CYS A N 1
ATOM 1421 C CA . CYS A 1 180 ? -18.629 3.040 3.261 1.00 82.25 180 CYS A CA 1
ATOM 1422 C C . CYS A 1 180 ? -17.841 4.338 3.002 1.00 82.25 180 CYS A C 1
ATOM 1424 O O . CYS A 1 180 ? -18.177 5.370 3.579 1.00 82.25 180 CYS A O 1
ATOM 1426 N N . ILE A 1 181 ? -16.818 4.313 2.136 1.00 83.31 181 ILE A N 1
ATOM 1427 C CA . ILE A 1 181 ? -15.999 5.496 1.808 1.00 83.31 181 ILE A CA 1
ATOM 1428 C C . ILE A 1 181 ? -16.114 5.934 0.349 1.00 83.31 181 ILE A C 1
ATOM 1430 O O . ILE A 1 181 ? -15.921 7.108 0.046 1.00 83.31 181 ILE A O 1
ATOM 1434 N N . ILE A 1 182 ? -16.444 5.013 -0.557 1.00 79.38 182 ILE A N 1
ATOM 1435 C CA . ILE A 1 182 ? -16.271 5.203 -2.004 1.00 79.38 182 ILE A CA 1
ATOM 1436 C C . ILE A 1 182 ? -17.200 6.261 -2.609 1.00 79.38 182 ILE A C 1
ATOM 1438 O O . ILE A 1 182 ? -16.855 6.893 -3.606 1.00 79.38 182 ILE A O 1
ATOM 1442 N N . ALA A 1 183 ? -18.371 6.466 -1.997 1.00 77.06 183 ALA A N 1
ATOM 1443 C CA . ALA A 1 183 ? -19.342 7.472 -2.419 1.00 77.06 183 ALA A CA 1
ATOM 1444 C C . ALA A 1 183 ? -18.868 8.907 -2.127 1.00 77.06 183 ALA A C 1
ATOM 1446 O O . ALA A 1 183 ? -19.317 9.850 -2.778 1.00 77.06 183 ALA A O 1
ATOM 1447 N N . ASP A 1 184 ? -17.951 9.074 -1.170 1.00 83.44 184 ASP A N 1
ATOM 1448 C CA . ASP A 1 184 ? -17.379 10.360 -0.791 1.00 83.44 184 ASP A CA 1
ATOM 1449 C C . ASP A 1 184 ? -15.960 10.481 -1.366 1.00 83.44 184 ASP A C 1
ATOM 1451 O O . ASP A 1 184 ? -14.985 9.893 -0.882 1.00 83.44 184 ASP A O 1
ATOM 1455 N N . THR A 1 185 ? -15.842 11.269 -2.435 1.00 83.19 185 THR A N 1
ATOM 1456 C CA . THR A 1 185 ? -14.575 11.486 -3.142 1.00 83.19 185 THR A CA 1
ATOM 1457 C C . THR A 1 185 ? -13.534 12.185 -2.269 1.00 83.19 185 THR A C 1
ATOM 1459 O O . THR A 1 185 ? -12.339 11.925 -2.427 1.00 83.19 185 THR A O 1
ATOM 1462 N N . ILE A 1 186 ? -13.960 13.019 -1.316 1.00 86.94 186 ILE A N 1
ATOM 1463 C CA . ILE A 1 186 ? -13.067 13.719 -0.390 1.00 86.94 186 ILE A CA 1
ATOM 1464 C C . ILE A 1 186 ? -12.521 12.721 0.631 1.00 86.94 186 ILE A C 1
ATOM 1466 O O . ILE A 1 186 ? -11.302 12.637 0.795 1.00 86.94 186 ILE A O 1
ATOM 1470 N N . LYS A 1 187 ? -13.385 11.914 1.265 1.00 87.31 187 LYS A N 1
ATOM 1471 C CA . LYS A 1 187 ? -12.947 10.859 2.202 1.00 87.31 187 LYS A CA 1
ATOM 1472 C C . LYS A 1 187 ? -12.018 9.863 1.521 1.00 87.31 187 LYS A C 1
ATOM 1474 O O . LYS A 1 187 ? -10.953 9.559 2.058 1.00 87.31 187 LYS A O 1
ATOM 1479 N N . THR A 1 188 ? -12.375 9.422 0.316 1.00 86.88 188 THR A N 1
ATOM 1480 C CA . THR A 1 188 ? -11.544 8.516 -0.485 1.00 86.88 188 THR A CA 1
ATOM 1481 C C . THR A 1 188 ? -10.180 9.142 -0.783 1.00 86.88 188 THR A C 1
ATOM 1483 O O . THR A 1 188 ? -9.152 8.512 -0.548 1.00 86.88 188 THR A O 1
ATOM 1486 N N . SER A 1 189 ? -10.131 10.402 -1.227 1.00 86.62 189 SER A N 1
ATOM 1487 C CA . SER A 1 189 ? -8.862 11.091 -1.492 1.00 86.62 189 SER A CA 1
ATOM 1488 C C . SER A 1 189 ? -8.001 11.247 -0.234 1.00 86.62 189 SER A C 1
ATOM 1490 O O . SER A 1 189 ? -6.783 11.068 -0.304 1.00 86.62 189 SER A O 1
ATOM 1492 N N . CYS A 1 190 ? -8.603 11.587 0.908 1.00 90.38 190 CYS A N 1
ATOM 1493 C CA . CYS A 1 190 ? -7.894 11.708 2.181 1.00 90.38 190 CYS A CA 1
ATOM 1494 C C . CYS A 1 190 ? -7.304 10.364 2.622 1.00 90.38 190 CYS A C 1
ATOM 1496 O O . CYS A 1 190 ? -6.137 10.312 3.009 1.00 90.38 190 CYS A O 1
ATOM 1498 N N . PHE A 1 191 ? -8.074 9.283 2.493 1.00 92.62 191 PHE A N 1
ATOM 1499 C CA . PHE A 1 191 ? -7.618 7.922 2.764 1.00 92.62 191 PHE A CA 1
ATOM 1500 C C . PHE A 1 191 ? -6.431 7.519 1.892 1.00 92.62 191 PHE A C 1
ATOM 1502 O O . PHE A 1 191 ? -5.402 7.092 2.413 1.00 92.62 191 PHE A O 1
ATOM 1509 N N . LEU A 1 192 ? -6.534 7.703 0.572 1.00 91.56 192 LEU A N 1
ATOM 1510 C CA . LEU A 1 192 ? -5.453 7.354 -0.353 1.00 91.56 192 LEU A CA 1
ATOM 1511 C C . LEU A 1 192 ? -4.162 8.109 -0.031 1.00 91.56 192 LEU A C 1
ATOM 1513 O O . LEU A 1 192 ? -3.080 7.523 -0.074 1.00 91.56 192 LEU A O 1
ATOM 1517 N N . ARG A 1 193 ? -4.268 9.392 0.335 1.00 92.94 193 ARG A N 1
ATOM 1518 C CA . ARG A 1 193 ? -3.111 10.186 0.757 1.00 92.94 193 ARG A CA 1
ATOM 1519 C C . ARG A 1 193 ? -2.500 9.654 2.053 1.00 92.94 193 ARG A C 1
ATOM 1521 O O . ARG A 1 193 ? -1.283 9.540 2.125 1.00 92.94 193 ARG A O 1
ATOM 1528 N N . GLN A 1 194 ? -3.312 9.266 3.033 1.00 94.56 194 GLN A N 1
ATOM 1529 C CA . GLN A 1 194 ? -2.801 8.700 4.283 1.00 94.56 194 GLN A CA 1
ATOM 1530 C C . GLN A 1 194 ? -2.151 7.321 4.075 1.00 94.56 194 GLN A C 1
ATOM 1532 O O . GLN A 1 194 ? -1.071 7.054 4.599 1.00 94.56 194 GLN A O 1
ATOM 1537 N N . MET A 1 195 ? -2.721 6.465 3.223 1.00 95.44 195 MET A N 1
ATOM 1538 C CA . MET A 1 195 ? -2.071 5.209 2.826 1.00 95.44 195 MET A CA 1
ATOM 1539 C C . MET A 1 195 ? -0.763 5.442 2.059 1.00 95.44 195 MET A C 1
ATOM 1541 O O . MET A 1 195 ? 0.155 4.619 2.132 1.00 95.44 195 MET A O 1
ATOM 1545 N N . LEU A 1 196 ? -0.649 6.565 1.342 1.00 95.50 196 LEU A N 1
ATOM 1546 C CA . LEU A 1 196 ? 0.586 6.953 0.665 1.00 95.50 196 LEU A CA 1
ATOM 1547 C C . LEU A 1 196 ? 1.638 7.420 1.674 1.00 95.50 196 LEU A C 1
ATOM 1549 O O . LEU A 1 196 ? 2.813 7.115 1.487 1.00 95.50 196 LEU A O 1
ATOM 1553 N N . GLU A 1 197 ? 1.231 8.079 2.765 1.00 95.44 197 GLU A N 1
ATOM 1554 C CA . GLU A 1 197 ? 2.116 8.437 3.881 1.00 95.44 197 GLU A CA 1
ATOM 1555 C C . GLU A 1 197 ? 2.752 7.206 4.534 1.00 95.44 197 GLU A C 1
ATOM 1557 O O . GLU A 1 197 ? 3.969 7.191 4.724 1.00 95.44 197 GLU A O 1
ATOM 1562 N N . TYR A 1 198 ? 1.983 6.137 4.778 1.00 96.19 198 TYR A N 1
ATOM 1563 C CA . TYR A 1 198 ? 2.551 4.860 5.230 1.00 96.19 198 TYR A CA 1
ATOM 1564 C C . TYR A 1 198 ? 3.520 4.259 4.207 1.00 96.19 198 TYR A C 1
ATOM 1566 O O . TYR A 1 198 ? 4.594 3.778 4.571 1.00 96.19 198 TYR A O 1
ATOM 1574 N N . TYR A 1 199 ? 3.172 4.313 2.921 1.00 95.75 199 TYR A N 1
ATOM 1575 C CA . TYR A 1 199 ? 3.991 3.735 1.859 1.00 95.75 199 TYR A CA 1
ATOM 1576 C C . TYR A 1 199 ? 5.331 4.449 1.677 1.00 95.75 199 TYR A C 1
ATOM 1578 O O . TYR A 1 199 ? 6.366 3.805 1.497 1.00 95.75 199 TYR A O 1
ATOM 1586 N N . GLN A 1 200 ? 5.337 5.779 1.732 1.00 94.12 200 GLN A N 1
ATOM 1587 C CA . GLN A 1 200 ? 6.553 6.585 1.610 1.00 94.12 200 GLN A CA 1
ATOM 1588 C C . GLN A 1 200 ? 7.322 6.722 2.927 1.00 94.12 200 GLN A C 1
ATOM 1590 O O . GLN A 1 200 ? 8.384 7.347 2.948 1.00 94.12 200 GLN A O 1
ATOM 1595 N N . HIS A 1 201 ? 6.800 6.154 4.017 1.00 92.06 201 HIS A N 1
ATOM 1596 C CA . HIS A 1 201 ? 7.417 6.252 5.327 1.00 92.06 201 HIS A CA 1
ATOM 1597 C C . HIS A 1 201 ? 8.860 5.735 5.287 1.00 92.06 201 HIS A C 1
ATOM 1599 O O . HIS A 1 201 ? 9.168 4.758 4.599 1.00 92.06 201 HIS A O 1
ATOM 1605 N N . TYR A 1 202 ? 9.761 6.393 6.023 1.00 87.44 202 TYR A N 1
ATOM 1606 C CA . TYR A 1 202 ? 11.181 6.047 5.992 1.00 87.44 202 TYR A CA 1
ATOM 1607 C C . TYR A 1 202 ? 11.427 4.639 6.552 1.00 87.44 202 TYR A C 1
ATOM 1609 O O . TYR A 1 202 ? 12.185 3.882 5.951 1.00 87.44 202 TYR A O 1
ATOM 1617 N N . LYS A 1 203 ? 10.721 4.257 7.630 1.00 87.50 203 LYS A N 1
ATOM 1618 C CA . LYS A 1 203 ? 10.744 2.896 8.193 1.00 87.50 203 LYS A CA 1
ATOM 1619 C C . LYS A 1 203 ? 10.169 1.856 7.239 1.00 87.50 203 LYS A C 1
ATOM 1621 O O . LYS A 1 203 ? 9.046 2.011 6.756 1.00 87.50 203 LYS A O 1
ATOM 1626 N N . ILE A 1 204 ? 10.906 0.769 7.020 1.00 88.25 204 ILE A N 1
ATOM 1627 C CA . ILE A 1 204 ? 10.492 -0.297 6.097 1.00 88.25 204 ILE A CA 1
ATOM 1628 C C . ILE A 1 204 ? 9.269 -1.067 6.590 1.00 88.25 204 ILE A C 1
ATOM 1630 O O . ILE A 1 204 ? 8.462 -1.484 5.768 1.00 88.25 204 ILE A O 1
ATOM 1634 N N . ALA A 1 205 ? 9.095 -1.212 7.905 1.00 88.44 205 ALA A N 1
ATOM 1635 C CA . ALA A 1 205 ? 7.979 -1.963 8.470 1.00 88.44 205 ALA A CA 1
ATOM 1636 C C . ALA A 1 205 ? 6.617 -1.328 8.123 1.00 88.44 205 ALA A C 1
ATOM 1638 O O . ALA A 1 205 ? 5.723 -2.012 7.629 1.00 88.44 205 ALA A O 1
ATOM 1639 N N . LEU A 1 206 ? 6.501 0.003 8.229 1.00 92.25 206 LEU A N 1
ATOM 1640 C CA . LEU A 1 206 ? 5.290 0.739 7.835 1.00 92.25 206 LEU A CA 1
ATOM 1641 C C . LEU A 1 206 ? 5.046 0.719 6.324 1.00 92.25 206 LEU A C 1
ATOM 1643 O O . LEU A 1 206 ? 3.918 0.485 5.882 1.00 92.25 206 LEU A O 1
ATOM 1647 N N . HIS A 1 207 ? 6.106 0.883 5.531 1.00 93.81 207 HIS A N 1
ATOM 1648 C CA . HIS A 1 207 ? 6.015 0.719 4.084 1.00 93.81 207 HIS A CA 1
ATOM 1649 C C . HIS A 1 207 ? 5.491 -0.680 3.724 1.00 93.81 207 HIS A C 1
ATOM 1651 O O . HIS A 1 207 ? 4.521 -0.809 2.976 1.00 93.81 207 HIS A O 1
ATOM 1657 N N . PHE A 1 208 ? 6.102 -1.724 4.290 1.00 91.19 208 PHE A N 1
ATOM 1658 C CA . PHE A 1 208 ? 5.743 -3.117 4.047 1.00 91.19 208 PHE A CA 1
ATOM 1659 C C . PHE A 1 208 ? 4.299 -3.407 4.453 1.00 91.19 208 PHE A C 1
ATOM 1661 O O . PHE A 1 208 ? 3.584 -4.070 3.705 1.00 91.19 208 PHE A O 1
ATOM 1668 N N . GLN A 1 209 ? 3.850 -2.855 5.583 1.00 92.44 209 GLN A N 1
ATOM 1669 C CA . GLN A 1 209 ? 2.483 -3.013 6.071 1.00 92.44 209 GLN A CA 1
ATOM 1670 C C . GLN A 1 209 ? 1.439 -2.413 5.115 1.00 92.44 209 GLN A C 1
ATOM 1672 O O . GLN A 1 209 ? 0.357 -2.971 4.963 1.00 92.44 209 GLN A O 1
ATOM 1677 N N . SER A 1 210 ? 1.765 -1.316 4.423 1.00 95.19 210 SER A N 1
ATOM 1678 C CA . SER A 1 210 ? 0.866 -0.690 3.436 1.00 95.19 210 SER A CA 1
ATOM 1679 C C . SER A 1 210 ? 0.927 -1.313 2.034 1.00 95.19 210 SER A C 1
ATOM 1681 O O . SER A 1 210 ? 0.030 -1.098 1.222 1.00 95.19 210 SER A O 1
ATOM 1683 N N . LEU A 1 211 ? 1.963 -2.092 1.711 1.00 93.81 211 LEU A N 1
ATOM 1684 C CA . LEU A 1 211 ? 2.154 -2.665 0.372 1.00 93.81 211 LEU A CA 1
ATOM 1685 C C . LEU A 1 211 ? 0.990 -3.567 -0.103 1.00 93.81 211 LEU A C 1
ATOM 1687 O O . LEU A 1 211 ? 0.600 -3.433 -1.264 1.00 93.81 211 LEU A O 1
ATOM 1691 N N . PRO A 1 212 ? 0.392 -4.445 0.733 1.00 91.06 212 PRO A N 1
ATOM 1692 C CA . PRO A 1 212 ? -0.765 -5.250 0.335 1.00 91.06 212 PRO A CA 1
ATOM 1693 C C . PRO A 1 212 ? -1.967 -4.415 -0.114 1.00 91.06 212 PRO A C 1
ATOM 1695 O O . PRO A 1 212 ? -2.647 -4.804 -1.060 1.00 91.06 212 PRO A O 1
ATOM 1698 N N . PHE A 1 213 ? -2.196 -3.257 0.515 1.00 91.50 213 PHE A N 1
ATOM 1699 C CA . PHE A 1 213 ? -3.250 -2.331 0.106 1.00 91.50 213 PHE A CA 1
ATOM 1700 C C . PHE A 1 213 ? -3.032 -1.847 -1.328 1.00 91.50 213 PHE A C 1
ATOM 1702 O O . PHE A 1 213 ? -3.932 -1.959 -2.157 1.00 91.50 213 PHE A O 1
ATOM 1709 N N . TRP A 1 214 ? -1.827 -1.357 -1.629 1.00 92.12 214 TRP A N 1
ATOM 1710 C CA . TRP A 1 214 ? -1.497 -0.830 -2.952 1.00 92.12 214 TRP A CA 1
ATOM 1711 C C . TRP A 1 214 ? -1.534 -1.897 -4.038 1.00 92.12 214 TRP A C 1
ATOM 1713 O O . TRP A 1 214 ? -1.969 -1.613 -5.149 1.00 92.12 214 TRP A O 1
ATOM 1723 N N . LEU A 1 215 ? -1.132 -3.127 -3.716 1.00 89.06 215 LEU A N 1
ATOM 1724 C CA . LEU A 1 215 ? -1.308 -4.258 -4.619 1.00 89.06 215 LEU A CA 1
ATOM 1725 C C . LEU A 1 215 ? -2.788 -4.519 -4.886 1.00 89.06 215 LEU A C 1
ATOM 1727 O O . LEU A 1 215 ? -3.191 -4.466 -6.038 1.00 89.06 215 LEU A O 1
ATOM 1731 N N . MET A 1 216 ? -3.601 -4.704 -3.844 1.00 85.75 216 MET A N 1
ATOM 1732 C CA . MET A 1 216 ? -5.034 -4.980 -3.989 1.00 85.75 216 MET A CA 1
ATOM 1733 C C . MET A 1 216 ? -5.738 -3.914 -4.843 1.00 85.75 216 MET A C 1
ATOM 1735 O O . MET A 1 216 ? -6.377 -4.245 -5.840 1.00 85.75 216 MET A O 1
ATOM 1739 N N . VAL A 1 217 ? -5.548 -2.628 -4.528 1.00 80.69 217 VAL A N 1
ATOM 1740 C CA . VAL A 1 217 ? -6.263 -1.547 -5.227 1.00 80.69 217 VAL A CA 1
ATOM 1741 C C . VAL A 1 217 ? -5.757 -1.269 -6.640 1.00 80.69 217 VAL A C 1
ATOM 1743 O O . VAL A 1 217 ? -6.529 -0.799 -7.477 1.00 80.69 217 VAL A O 1
ATOM 1746 N N . LEU A 1 218 ? -4.479 -1.537 -6.925 1.00 79.75 218 LEU A N 1
ATOM 1747 C CA . LEU A 1 218 ? -3.937 -1.360 -8.266 1.00 79.75 218 LEU A CA 1
ATOM 1748 C C . LEU A 1 218 ? -4.193 -2.618 -9.100 1.00 79.75 218 LEU A C 1
ATOM 1750 O O . LEU A 1 218 ? -4.856 -2.499 -10.123 1.00 79.75 218 LEU A O 1
ATOM 1754 N N . THR A 1 219 ? -3.763 -3.811 -8.677 1.00 72.94 219 THR A N 1
ATOM 1755 C CA . THR A 1 219 ? -3.715 -5.011 -9.534 1.00 72.94 219 THR A CA 1
ATOM 1756 C C . THR A 1 219 ? -5.041 -5.731 -9.721 1.00 72.94 219 THR A C 1
ATOM 1758 O O . THR A 1 219 ? -5.344 -6.151 -10.835 1.00 72.94 219 THR A O 1
ATOM 1761 N N . GLU A 1 220 ? -5.826 -5.917 -8.659 1.00 62.91 220 GLU A N 1
ATOM 1762 C CA . GLU A 1 220 ? -7.072 -6.693 -8.762 1.00 62.91 220 GLU A CA 1
ATOM 1763 C C . GLU A 1 220 ? -8.175 -5.873 -9.443 1.00 62.91 220 GLU A C 1
ATOM 1765 O O . GLU A 1 220 ? -9.178 -6.416 -9.922 1.00 62.91 220 GLU A O 1
ATOM 1770 N N . GLY A 1 221 ? -7.966 -4.552 -9.546 1.00 54.09 221 GLY A N 1
ATOM 1771 C CA . GLY A 1 221 ? -9.034 -3.619 -9.842 1.00 54.09 221 GLY A CA 1
ATOM 1772 C C . GLY A 1 221 ? -10.226 -3.925 -8.933 1.00 54.09 221 GLY A C 1
ATOM 1773 O O . GLY A 1 221 ? -10.108 -4.619 -7.927 1.00 54.09 221 GLY A O 1
ATOM 1774 N N . PRO A 1 222 ? -11.419 -3.445 -9.257 1.00 50.19 222 PRO A N 1
ATOM 1775 C CA . PRO A 1 222 ? -12.505 -3.583 -8.320 1.00 50.19 222 PRO A CA 1
ATOM 1776 C C . PRO A 1 222 ? -13.729 -4.162 -8.980 1.00 50.19 222 PRO A C 1
ATOM 1778 O O . PRO A 1 222 ? -14.850 -3.674 -8.823 1.00 50.19 222 PRO A O 1
ATOM 1781 N N . LYS A 1 223 ? -13.482 -5.227 -9.735 1.00 45.12 223 LYS A N 1
ATOM 1782 C CA . LYS A 1 223 ? -14.543 -6.004 -10.359 1.00 45.12 223 LYS A CA 1
ATOM 1783 C C . LYS A 1 223 ? -15.583 -6.447 -9.315 1.00 45.12 223 LYS A C 1
ATOM 1785 O O . LYS A 1 223 ? -16.737 -6.631 -9.677 1.00 45.12 223 LYS A O 1
ATOM 1790 N N . GLU A 1 224 ? -15.199 -6.491 -8.033 1.00 42.44 224 GLU A N 1
ATOM 1791 C CA . GLU A 1 224 ? -16.082 -6.720 -6.884 1.00 42.44 224 GLU A CA 1
ATOM 1792 C C . GLU A 1 224 ? -16.247 -5.499 -5.941 1.00 42.44 224 GLU A C 1
ATOM 1794 O O . GLU A 1 224 ? -17.290 -5.389 -5.299 1.00 42.44 224 GLU A O 1
ATOM 1799 N N . PHE A 1 225 ? -15.307 -4.533 -5.874 1.00 42.25 225 PHE A N 1
ATOM 1800 C CA . PHE A 1 225 ? -15.413 -3.404 -4.920 1.00 42.25 225 PHE A CA 1
ATOM 1801 C C . PHE A 1 225 ? -16.369 -2.267 -5.330 1.00 42.25 225 PHE A C 1
ATOM 1803 O O . PHE A 1 225 ? -16.736 -1.497 -4.451 1.00 42.25 225 PHE A O 1
ATOM 1810 N N . PHE A 1 226 ? -16.794 -2.132 -6.599 1.00 43.97 226 PHE A N 1
ATOM 1811 C CA . PHE A 1 226 ? -17.744 -1.073 -7.043 1.00 43.97 226 PHE A CA 1
ATOM 1812 C C . PHE A 1 226 ? -19.130 -1.600 -7.431 1.00 43.97 226 PHE A C 1
ATOM 1814 O O . PHE A 1 226 ? -19.968 -0.819 -7.883 1.00 43.97 226 PHE A O 1
ATOM 1821 N N . LEU A 1 227 ? -19.413 -2.893 -7.246 1.00 36.09 227 LEU A N 1
ATOM 1822 C CA . LEU A 1 227 ? -20.784 -3.386 -7.370 1.00 36.09 227 LEU A CA 1
ATOM 1823 C C . LEU A 1 227 ? -21.563 -2.974 -6.117 1.00 36.09 227 LEU A C 1
ATOM 1825 O O . LEU A 1 227 ? -21.655 -3.706 -5.132 1.00 36.09 227 LEU A O 1
ATOM 1829 N N . ALA A 1 228 ? -22.093 -1.752 -6.155 1.00 34.81 228 ALA A N 1
ATOM 1830 C CA . ALA A 1 228 ? -23.176 -1.353 -5.280 1.00 34.81 228 ALA A CA 1
ATOM 1831 C C . ALA A 1 228 ? -24.379 -2.273 -5.532 1.00 34.81 228 ALA A C 1
ATOM 1833 O O . ALA A 1 228 ? -24.678 -2.664 -6.659 1.00 34.81 228 ALA A O 1
ATOM 1834 N N . ALA A 1 229 ? -25.019 -2.647 -4.433 1.00 41.78 229 ALA A N 1
ATOM 1835 C CA . ALA A 1 229 ? -26.145 -3.551 -4.375 1.00 41.78 229 ALA A CA 1
ATOM 1836 C C . ALA A 1 229 ? -27.334 -3.052 -5.208 1.00 41.78 229 ALA A C 1
ATOM 1838 O O . ALA A 1 229 ? -27.842 -1.969 -4.940 1.00 41.78 229 ALA A O 1
ATOM 1839 N N . ASP A 1 230 ? -27.834 -3.902 -6.106 1.00 34.62 230 ASP A N 1
ATOM 1840 C CA . ASP A 1 230 ? -29.274 -4.030 -6.317 1.00 34.62 230 ASP A CA 1
ATOM 1841 C C . ASP A 1 230 ? -29.619 -5.447 -6.828 1.00 34.62 230 ASP A C 1
ATOM 1843 O O . ASP A 1 230 ? -29.192 -5.834 -7.918 1.00 34.62 230 ASP A O 1
ATOM 1847 N N . PRO A 1 231 ? -30.370 -6.275 -6.076 1.00 39.69 231 PRO A N 1
ATOM 1848 C CA . PRO A 1 231 ? -30.838 -7.571 -6.571 1.00 39.69 231 PRO A CA 1
ATOM 1849 C C . PRO A 1 231 ? -31.960 -7.440 -7.622 1.00 39.69 231 PRO A C 1
ATOM 1851 O O . PRO A 1 231 ? -32.377 -8.451 -8.186 1.00 39.69 231 PRO A O 1
ATOM 1854 N N . ALA A 1 232 ? -32.445 -6.224 -7.905 1.00 38.50 232 ALA A N 1
ATOM 1855 C CA . ALA A 1 232 ? -33.518 -5.971 -8.869 1.00 38.50 232 ALA A CA 1
ATOM 1856 C C . ALA A 1 232 ? -33.055 -5.929 -10.343 1.00 38.50 232 ALA A C 1
ATOM 1858 O O . ALA A 1 232 ? -33.849 -6.239 -11.232 1.00 38.50 232 ALA A O 1
ATOM 1859 N N . ASP A 1 233 ? -31.780 -5.637 -10.623 1.00 35.16 233 ASP A N 1
ATOM 1860 C CA . ASP A 1 233 ? -31.288 -5.441 -12.002 1.00 35.16 233 ASP A CA 1
ATOM 1861 C C . ASP A 1 233 ? -30.730 -6.706 -12.677 1.00 35.16 233 ASP A C 1
ATOM 1863 O O . ASP A 1 233 ? -30.379 -6.702 -13.862 1.00 35.16 233 ASP A O 1
ATOM 1867 N N . VAL A 1 234 ? -30.728 -7.843 -11.973 1.00 37.12 234 VAL A N 1
ATOM 1868 C CA . VAL A 1 234 ? -30.284 -9.135 -12.532 1.00 37.12 234 VAL A CA 1
ATOM 1869 C C . VAL A 1 234 ? -31.269 -9.674 -13.587 1.00 37.12 234 VAL A C 1
ATOM 1871 O O . VAL A 1 234 ? -30.940 -10.586 -14.341 1.00 37.12 234 VAL A O 1
ATOM 1874 N N . ALA A 1 235 ? -32.466 -9.088 -13.708 1.00 32.78 235 ALA A N 1
ATOM 1875 C CA . ALA A 1 235 ? -33.473 -9.537 -14.667 1.00 32.78 235 ALA A CA 1
ATOM 1876 C C . ALA A 1 235 ? -33.421 -8.852 -16.050 1.00 32.78 235 ALA A C 1
ATOM 1878 O O . ALA A 1 235 ? -34.130 -9.309 -16.943 1.00 32.78 235 ALA A O 1
ATOM 1879 N N . SER A 1 236 ? -32.614 -7.799 -16.272 1.00 32.88 236 SER A N 1
ATOM 1880 C CA . SER A 1 236 ? -32.710 -7.012 -17.527 1.00 32.88 236 SER A CA 1
ATOM 1881 C C . SER A 1 236 ? -31.402 -6.673 -18.251 1.00 32.88 236 SER A C 1
ATOM 1883 O O . SER A 1 236 ? -31.430 -5.895 -19.200 1.00 32.88 236 SER A O 1
ATOM 1885 N N . SER A 1 237 ? -30.263 -7.281 -17.912 1.00 30.84 237 SER A N 1
ATOM 1886 C CA . SER A 1 237 ? -29.011 -7.081 -18.670 1.00 30.84 237 SER A CA 1
ATOM 1887 C C . SER A 1 237 ? -28.539 -8.344 -19.395 1.00 30.84 237 SER A C 1
ATOM 1889 O O . SER A 1 237 ? -27.381 -8.752 -19.334 1.00 30.84 237 SER A O 1
ATOM 1891 N N . ALA A 1 238 ? -29.441 -8.949 -20.172 1.00 35.81 238 ALA A N 1
ATOM 1892 C CA . ALA A 1 238 ? -29.030 -9.812 -21.270 1.00 35.81 238 ALA A CA 1
ATOM 1893 C C . ALA A 1 238 ? -28.433 -8.943 -22.393 1.00 35.81 238 ALA A C 1
ATOM 1895 O O . ALA A 1 238 ? -29.150 -8.407 -23.233 1.00 35.81 238 ALA A O 1
ATOM 1896 N N . GLY A 1 239 ? -27.104 -8.825 -22.397 1.00 35.66 239 GLY A N 1
ATOM 1897 C CA . GLY A 1 239 ? -26.326 -8.413 -23.564 1.00 35.66 239 GLY A CA 1
ATOM 1898 C C . GLY A 1 239 ? -25.852 -6.964 -23.563 1.00 35.66 239 GLY A C 1
ATOM 1899 O O . GLY A 1 239 ? -26.497 -6.091 -24.129 1.00 35.66 239 GLY A O 1
ATOM 1900 N N . THR A 1 240 ? -24.660 -6.715 -23.019 1.00 28.47 240 THR A N 1
ATOM 1901 C CA . THR A 1 240 ? -23.636 -5.854 -23.646 1.00 28.47 240 THR A CA 1
ATOM 1902 C C . THR A 1 240 ? -22.328 -5.944 -22.861 1.00 28.47 240 THR A C 1
ATOM 1904 O O . THR A 1 240 ? -22.327 -6.004 -21.634 1.00 28.47 240 THR A O 1
ATOM 1907 N N . ASN A 1 241 ? -21.207 -5.986 -23.580 1.00 35.12 241 ASN A N 1
ATOM 1908 C CA . ASN A 1 241 ? -19.846 -6.133 -23.059 1.00 35.12 241 ASN A CA 1
ATOM 1909 C C . ASN A 1 241 ? -19.476 -4.998 -22.076 1.00 35.12 241 ASN A C 1
ATOM 1911 O O . ASN A 1 241 ? -18.920 -3.975 -22.462 1.00 35.12 241 ASN A O 1
ATOM 1915 N N . SER A 1 242 ? -19.794 -5.176 -20.790 1.00 33.06 242 SER A N 1
ATOM 1916 C CA . SER A 1 242 ? -19.571 -4.197 -19.711 1.00 33.06 242 SER A CA 1
ATOM 1917 C C . SER A 1 242 ? -18.228 -4.375 -18.974 1.00 33.06 242 SER A C 1
ATOM 1919 O O . SER A 1 242 ? -17.894 -3.577 -18.096 1.00 33.06 242 SER A O 1
ATOM 1921 N N . ALA A 1 243 ? -17.437 -5.401 -19.310 1.00 33.59 243 ALA A N 1
ATOM 1922 C CA . ALA A 1 243 ? -16.191 -5.723 -18.601 1.00 33.59 243 ALA A CA 1
ATOM 1923 C C . ALA A 1 243 ? -15.059 -4.700 -18.844 1.00 33.59 243 ALA A C 1
ATOM 1925 O O . ALA A 1 243 ? -14.229 -4.481 -17.964 1.00 33.59 243 ALA A O 1
ATOM 1926 N N . GLU A 1 244 ? -15.041 -4.033 -20.002 1.00 35.19 244 GLU A N 1
ATOM 1927 C CA . GLU A 1 244 ? -14.005 -3.046 -20.353 1.00 35.19 244 GLU A CA 1
ATOM 1928 C C . GLU A 1 244 ? -14.288 -1.655 -19.773 1.00 35.19 244 GLU A C 1
ATOM 1930 O O . GLU A 1 244 ? -13.379 -0.977 -19.292 1.00 35.19 244 GLU A O 1
ATOM 1935 N N . LYS A 1 245 ? -15.561 -1.241 -19.728 1.00 33.19 245 LYS A N 1
ATOM 1936 C CA . LYS A 1 245 ? -15.944 0.114 -19.300 1.00 33.19 245 LYS A CA 1
ATOM 1937 C C . LYS A 1 245 ? -15.820 0.321 -17.785 1.00 33.19 245 LYS A C 1
ATOM 1939 O O . LYS A 1 245 ? -15.455 1.411 -17.349 1.00 33.19 245 LYS A O 1
ATOM 1944 N N . GLY A 1 246 ? -16.035 -0.734 -16.991 1.00 32.88 246 GLY A N 1
ATOM 1945 C CA . GLY A 1 246 ? -15.806 -0.710 -15.540 1.00 32.88 246 GLY A CA 1
ATOM 1946 C C . GLY A 1 246 ? -14.325 -0.576 -15.167 1.00 32.88 246 GLY A C 1
ATOM 1947 O O . GLY A 1 246 ? -13.986 0.089 -14.194 1.00 32.88 246 GLY A O 1
ATOM 1948 N N . ASN A 1 247 ? -13.426 -1.123 -15.991 1.00 40.34 247 ASN A N 1
ATOM 1949 C CA . ASN A 1 247 ? -11.989 -1.145 -15.718 1.00 40.34 247 ASN A CA 1
ATOM 1950 C C . ASN A 1 247 ? -11.301 0.213 -15.986 1.00 40.34 247 ASN A C 1
ATOM 1952 O O . ASN A 1 247 ? -10.219 0.485 -15.464 1.00 40.34 247 ASN A O 1
ATOM 1956 N N . ILE A 1 248 ? -11.915 1.078 -16.803 1.00 36.75 248 ILE A N 1
ATOM 1957 C CA . ILE A 1 248 ? -11.428 2.437 -17.096 1.00 36.75 248 ILE A CA 1
ATOM 1958 C C . ILE A 1 248 ? -11.826 3.401 -15.967 1.00 36.75 248 ILE A C 1
ATOM 1960 O O . ILE A 1 248 ? -10.984 4.165 -15.501 1.00 36.75 248 ILE A O 1
ATOM 1964 N N . GLY A 1 249 ? -13.067 3.311 -15.468 1.00 39.50 249 GLY A N 1
ATOM 1965 C CA . GLY A 1 249 ? -13.596 4.186 -14.411 1.00 39.50 249 GLY A CA 1
ATOM 1966 C C . GLY A 1 249 ? -12.888 4.059 -13.058 1.00 39.50 249 GLY A C 1
ATOM 1967 O O . GLY A 1 249 ? -12.806 5.031 -12.315 1.00 39.50 249 GLY A O 1
ATOM 1968 N N . THR A 1 250 ? -12.306 2.900 -12.743 1.00 47.94 250 THR A N 1
ATOM 1969 C CA . THR A 1 250 ? -11.586 2.706 -11.474 1.00 47.94 250 THR A CA 1
ATOM 1970 C C . THR A 1 250 ? -10.202 3.334 -11.467 1.00 47.94 250 THR A C 1
ATOM 1972 O O . THR A 1 250 ? -9.760 3.903 -10.473 1.00 47.94 250 THR A O 1
ATOM 1975 N N . PHE A 1 251 ? -9.483 3.251 -12.580 1.00 48.03 251 PHE A N 1
ATOM 1976 C CA . PHE A 1 251 ? -8.112 3.753 -12.642 1.00 48.03 251 PHE A CA 1
ATOM 1977 C C . PHE A 1 251 ? -8.063 5.287 -12.821 1.00 48.03 251 PHE A C 1
ATOM 1979 O O . PHE A 1 251 ? -6.987 5.874 -12.931 1.00 48.03 251 PHE A O 1
ATOM 1986 N N . LEU A 1 252 ? -9.235 5.933 -12.828 1.00 49.28 252 LEU A N 1
ATOM 1987 C CA . LEU A 1 252 ? -9.436 7.375 -12.673 1.00 49.28 252 LEU A CA 1
ATOM 1988 C C . LEU A 1 252 ? -9.314 7.848 -11.212 1.00 49.28 252 LEU A C 1
ATOM 1990 O O . LEU A 1 252 ? -9.149 9.044 -10.996 1.00 49.28 252 LEU A O 1
ATOM 1994 N N . PHE A 1 253 ? -9.354 6.949 -10.217 1.00 57.06 253 PHE A N 1
ATOM 1995 C CA . PHE A 1 253 ? -9.190 7.331 -8.806 1.00 57.06 253 PHE A CA 1
ATOM 1996 C C . PHE A 1 253 ? -7.738 7.644 -8.420 1.00 57.06 253 PHE A C 1
ATOM 1998 O O . PHE A 1 253 ? -7.504 8.382 -7.465 1.00 57.06 253 PHE A O 1
ATOM 2005 N N . PHE A 1 254 ? -6.757 7.110 -9.154 1.00 72.50 254 PHE A N 1
ATOM 2006 C CA . PHE A 1 254 ? -5.341 7.320 -8.858 1.00 72.50 254 PHE A CA 1
ATOM 2007 C C . PHE A 1 254 ? -4.755 8.386 -9.777 1.00 72.50 254 PHE A C 1
ATOM 2009 O O . PHE A 1 254 ? -4.638 8.186 -10.991 1.00 72.50 254 PHE A O 1
ATOM 2016 N N . SER A 1 255 ? -4.371 9.519 -9.186 1.00 83.25 255 SER A N 1
ATOM 2017 C CA . SER A 1 255 ? -3.654 10.569 -9.900 1.00 83.25 255 SER A CA 1
ATOM 2018 C C . SER A 1 255 ? -2.261 10.094 -10.318 1.00 83.25 255 SER A C 1
ATOM 2020 O O . SER A 1 255 ? -1.654 9.215 -9.690 1.00 83.25 255 SER A O 1
ATOM 2022 N N . ASP A 1 256 ? -1.727 10.715 -11.370 1.00 87.88 256 ASP A N 1
ATOM 2023 C CA . ASP A 1 256 ? -0.343 10.488 -11.790 1.00 87.88 256 ASP A CA 1
ATOM 2024 C C . ASP A 1 256 ? 0.648 10.844 -10.668 1.00 87.88 256 ASP A C 1
ATOM 2026 O O . ASP A 1 256 ? 1.699 10.215 -10.574 1.00 87.88 256 ASP A O 1
ATOM 2030 N N . ASP A 1 257 ? 0.289 11.758 -9.758 1.00 90.94 257 ASP A N 1
ATOM 2031 C CA . ASP A 1 257 ? 1.096 12.112 -8.584 1.00 90.94 257 ASP A CA 1
ATOM 2032 C C . ASP A 1 257 ? 1.258 10.934 -7.613 1.00 90.94 257 ASP A C 1
ATOM 2034 O O . ASP A 1 257 ? 2.375 10.640 -7.182 1.00 90.94 257 ASP A O 1
ATOM 2038 N N . ILE A 1 258 ? 0.172 10.212 -7.306 1.00 92.25 258 ILE A N 1
ATOM 2039 C CA . ILE A 1 258 ? 0.224 9.028 -6.433 1.00 92.25 258 ILE A CA 1
ATOM 2040 C C . ILE A 1 258 ? 1.091 7.946 -7.084 1.00 92.25 258 ILE A C 1
ATOM 2042 O O . ILE A 1 258 ? 2.018 7.429 -6.457 1.00 92.25 258 ILE A O 1
ATOM 2046 N N . CYS A 1 259 ? 0.841 7.638 -8.361 1.00 92.81 259 CYS A N 1
ATOM 2047 C CA . CYS A 1 259 ? 1.618 6.636 -9.097 1.00 92.81 259 CYS A CA 1
ATOM 2048 C C . CYS A 1 259 ? 3.103 7.025 -9.195 1.00 92.81 259 CYS A C 1
ATOM 2050 O O . CYS A 1 259 ? 3.981 6.174 -9.071 1.00 92.81 259 CYS A O 1
ATOM 2052 N N . SER A 1 260 ? 3.385 8.317 -9.379 1.00 94.88 260 SER A N 1
ATOM 2053 C CA . SER A 1 260 ? 4.729 8.893 -9.405 1.00 94.88 260 SER A CA 1
ATOM 2054 C C . SER A 1 260 ? 5.477 8.632 -8.097 1.00 94.88 260 SER A C 1
ATOM 2056 O O . SER A 1 260 ? 6.598 8.121 -8.133 1.00 94.88 260 SER A O 1
ATOM 2058 N N . VAL A 1 261 ? 4.853 8.924 -6.949 1.00 95.62 261 VAL A N 1
ATOM 2059 C CA . VAL A 1 261 ? 5.450 8.678 -5.625 1.00 95.62 261 VAL A CA 1
ATOM 2060 C C . VAL A 1 261 ? 5.669 7.184 -5.394 1.00 95.62 261 VAL A C 1
ATOM 2062 O O . VAL A 1 261 ? 6.746 6.786 -4.947 1.00 95.62 261 VAL A O 1
ATOM 2065 N N . ILE A 1 262 ? 4.687 6.344 -5.740 1.00 95.75 262 ILE A N 1
ATOM 2066 C CA . ILE A 1 262 ? 4.800 4.889 -5.589 1.00 95.75 262 ILE A CA 1
ATOM 2067 C C . ILE A 1 262 ? 5.994 4.347 -6.380 1.00 95.75 262 ILE A C 1
ATOM 2069 O O . ILE A 1 262 ? 6.788 3.583 -5.828 1.00 95.75 262 ILE A O 1
ATOM 2073 N N . LEU A 1 263 ? 6.158 4.761 -7.641 1.00 96.06 263 LEU A N 1
ATOM 2074 C CA . LEU A 1 263 ? 7.295 4.357 -8.470 1.00 96.06 263 LEU A CA 1
ATOM 2075 C C . LEU A 1 263 ? 8.625 4.830 -7.873 1.00 96.06 263 LEU A C 1
ATOM 2077 O O . LEU A 1 263 ? 9.537 4.020 -7.719 1.00 96.06 263 LEU A O 1
ATOM 2081 N N . ASP A 1 264 ? 8.732 6.102 -7.478 1.00 94.12 264 ASP A N 1
ATOM 2082 C CA . ASP A 1 264 ? 9.968 6.659 -6.914 1.00 94.12 264 ASP A CA 1
ATOM 2083 C C . ASP A 1 264 ? 10.416 5.913 -5.648 1.00 94.12 264 ASP A C 1
ATOM 2085 O O . ASP A 1 264 ? 11.602 5.610 -5.483 1.00 94.12 264 ASP A O 1
ATOM 2089 N N . ILE A 1 265 ? 9.474 5.602 -4.752 1.00 94.31 265 ILE A N 1
ATOM 2090 C CA . ILE A 1 265 ? 9.749 4.852 -3.523 1.00 94.31 265 ILE A CA 1
ATOM 2091 C C . ILE A 1 265 ? 10.054 3.385 -3.836 1.00 94.31 265 ILE A C 1
ATOM 2093 O O . ILE A 1 265 ? 11.044 2.864 -3.318 1.00 94.31 265 ILE A O 1
ATOM 2097 N N . SER A 1 266 ? 9.281 2.742 -4.718 1.00 95.19 266 SER A N 1
ATOM 2098 C CA . SER A 1 266 ? 9.528 1.358 -5.150 1.00 95.19 266 SER A CA 1
ATOM 2099 C C . SER A 1 266 ? 10.944 1.213 -5.694 1.00 95.19 266 SER A C 1
ATOM 2101 O O . SER A 1 266 ? 11.699 0.371 -5.224 1.00 95.19 266 SER A O 1
ATOM 2103 N N . PHE A 1 267 ? 11.348 2.089 -6.619 1.00 93.31 267 PHE A N 1
ATOM 2104 C CA . PHE A 1 267 ? 12.660 2.040 -7.266 1.00 93.31 267 PHE A CA 1
ATOM 2105 C C . PHE A 1 267 ? 13.817 2.200 -6.284 1.00 93.31 267 PHE A C 1
ATOM 2107 O O . PHE A 1 267 ? 14.868 1.591 -6.471 1.00 93.31 267 PHE A O 1
ATOM 2114 N N . LYS A 1 268 ? 13.646 3.020 -5.241 1.00 89.19 268 LYS A N 1
ATOM 2115 C CA . LYS A 1 268 ? 14.649 3.159 -4.178 1.00 89.19 268 LYS A CA 1
ATOM 2116 C C . LYS A 1 268 ? 14.699 1.912 -3.293 1.00 89.19 268 LYS A C 1
ATOM 2118 O O . LYS A 1 268 ? 15.789 1.476 -2.942 1.00 89.19 268 LYS A O 1
ATOM 2123 N N . ARG A 1 269 ? 13.544 1.325 -2.965 1.00 89.75 269 ARG A N 1
ATOM 2124 C CA . ARG A 1 269 ? 13.411 0.159 -2.070 1.00 89.75 269 ARG A CA 1
ATOM 2125 C C . ARG A 1 269 ? 13.709 -1.195 -2.725 1.00 89.75 269 ARG A C 1
ATOM 2127 O O . ARG A 1 269 ? 13.801 -2.195 -2.022 1.00 89.75 269 ARG A O 1
ATOM 2134 N N . MET A 1 270 ? 13.939 -1.220 -4.038 1.00 87.50 270 MET A N 1
ATOM 2135 C CA . MET A 1 270 ? 14.547 -2.365 -4.730 1.00 87.50 270 MET A CA 1
ATOM 2136 C C . MET A 1 270 ? 15.977 -2.660 -4.235 1.00 87.50 270 MET A C 1
ATOM 2138 O O . MET A 1 270 ? 16.477 -3.768 -4.421 1.00 87.50 270 MET A O 1
ATOM 2142 N N . LEU A 1 271 ? 16.631 -1.687 -3.589 1.00 83.31 271 LEU A N 1
ATOM 2143 C CA . LEU A 1 271 ? 17.948 -1.844 -2.982 1.00 83.31 271 LEU A CA 1
ATOM 2144 C C . LEU A 1 271 ? 17.886 -2.491 -1.597 1.00 83.31 271 LEU A C 1
ATOM 2146 O O . LEU A 1 271 ? 16.982 -2.229 -0.804 1.00 83.31 271 LEU A O 1
ATOM 2150 N N . LYS A 1 272 ? 18.924 -3.268 -1.278 1.00 81.00 272 LYS A N 1
ATOM 2151 C CA . LYS A 1 272 ? 19.252 -3.648 0.101 1.00 81.00 272 LYS A CA 1
ATOM 2152 C C . LYS A 1 272 ? 20.153 -2.597 0.740 1.00 81.00 272 LYS A C 1
ATOM 2154 O O . LYS A 1 272 ? 20.882 -1.894 0.040 1.00 81.00 272 LYS A O 1
ATOM 2159 N N . THR A 1 273 ? 20.117 -2.495 2.063 1.00 68.06 273 THR A N 1
ATOM 2160 C CA . THR A 1 273 ? 20.971 -1.564 2.808 1.00 68.06 273 THR A CA 1
ATOM 2161 C C . THR A 1 273 ? 22.447 -1.935 2.621 1.00 68.06 273 THR A C 1
ATOM 2163 O O . THR A 1 273 ? 22.806 -3.098 2.825 1.00 68.06 273 THR A O 1
ATOM 2166 N N . PRO A 1 274 ? 23.338 -0.981 2.295 1.00 57.19 274 PRO A N 1
ATOM 2167 C CA . PRO A 1 274 ? 24.743 -1.134 2.643 1.00 57.19 274 PRO A CA 1
ATOM 2168 C C . PRO A 1 274 ? 24.867 -1.071 4.174 1.00 57.19 274 PRO A C 1
ATOM 2170 O O . PRO A 1 274 ? 24.055 -0.430 4.836 1.00 57.19 274 PRO A O 1
ATOM 2173 N N . ALA A 1 275 ? 25.875 -1.728 4.750 1.00 49.22 275 ALA A N 1
ATOM 2174 C CA . ALA A 1 275 ? 26.053 -1.915 6.200 1.00 49.22 275 ALA A CA 1
ATOM 2175 C C . ALA A 1 275 ? 26.148 -0.621 7.055 1.00 49.22 275 ALA A C 1
ATOM 2177 O O . ALA A 1 275 ? 26.312 -0.694 8.269 1.00 49.22 275 ALA A O 1
ATOM 2178 N N . THR A 1 276 ? 26.037 0.563 6.452 1.00 48.81 276 THR A N 1
ATOM 2179 C CA . THR A 1 276 ? 26.123 1.872 7.104 1.00 48.81 276 THR A CA 1
ATOM 2180 C C . THR A 1 276 ? 24.843 2.670 6.857 1.00 48.81 276 THR A C 1
ATOM 2182 O O . THR A 1 276 ? 24.629 3.228 5.782 1.00 48.81 276 THR A O 1
ATOM 2185 N N . ILE A 1 277 ? 23.984 2.722 7.875 1.00 52.59 277 ILE A N 1
ATOM 2186 C CA . ILE A 1 277 ? 22.747 3.510 7.888 1.00 52.59 277 ILE A CA 1
ATOM 2187 C C . ILE A 1 277 ? 23.119 4.970 8.164 1.00 52.59 277 ILE A C 1
ATOM 2189 O O . ILE A 1 277 ? 23.698 5.271 9.207 1.00 52.59 277 ILE A O 1
ATOM 2193 N N . LEU A 1 278 ? 22.790 5.885 7.250 1.00 49.44 278 LEU A N 1
ATOM 2194 C CA . LEU A 1 278 ? 22.824 7.314 7.559 1.00 49.44 278 LEU A CA 1
ATOM 2195 C C . LEU A 1 278 ? 21.521 7.679 8.301 1.00 49.44 278 LEU A C 1
ATOM 2197 O O . LEU A 1 278 ? 20.446 7.335 7.792 1.00 49.44 278 LEU A O 1
ATOM 2201 N N . PRO A 1 279 ? 21.574 8.368 9.457 1.00 47.34 279 PRO A N 1
ATOM 2202 C CA . PRO A 1 279 ? 20.375 8.857 10.140 1.00 47.34 279 PRO A CA 1
ATOM 2203 C C . PRO A 1 279 ? 19.513 9.685 9.177 1.00 47.34 279 PRO A C 1
ATOM 2205 O O . PRO A 1 279 ? 20.048 10.434 8.358 1.00 47.34 279 PRO A O 1
ATOM 2208 N N . ASN A 1 280 ? 18.188 9.534 9.247 1.00 53.69 280 ASN A N 1
ATOM 2209 C CA . ASN A 1 280 ? 17.196 10.182 8.368 1.00 53.69 280 ASN A CA 1
ATOM 2210 C C . ASN A 1 280 ? 17.188 9.757 6.883 1.00 53.69 280 ASN A C 1
ATOM 2212 O O . ASN A 1 280 ? 16.524 10.399 6.066 1.00 53.69 280 ASN A O 1
ATOM 2216 N N . SER A 1 281 ? 17.881 8.677 6.509 1.00 70.50 281 SER A N 1
ATOM 2217 C CA . SER A 1 281 ? 17.741 8.071 5.176 1.00 70.50 281 SER A CA 1
ATOM 2218 C C . SER A 1 281 ? 16.623 7.018 5.131 1.00 70.50 281 SER A C 1
ATOM 2220 O O . SER A 1 281 ? 16.223 6.462 6.154 1.00 70.50 281 SER A O 1
ATOM 2222 N N . LEU A 1 282 ? 16.079 6.772 3.933 1.00 80.00 282 LEU A N 1
ATOM 2223 C CA . LEU A 1 282 ? 15.072 5.734 3.686 1.00 80.00 282 LEU A CA 1
ATOM 2224 C C . LEU A 1 282 ? 15.616 4.368 4.137 1.00 80.00 282 LEU A C 1
ATOM 2226 O O . LEU A 1 282 ? 16.625 3.911 3.604 1.00 80.00 282 LEU A O 1
ATOM 2230 N N . GLU A 1 283 ? 14.950 3.711 5.088 1.00 82.88 283 GLU A N 1
ATOM 2231 C CA . GLU A 1 283 ? 15.370 2.401 5.590 1.00 82.88 283 GLU A CA 1
ATOM 2232 C C . GLU A 1 283 ? 15.155 1.346 4.504 1.00 82.88 283 GLU A C 1
ATOM 2234 O O . GLU A 1 283 ? 14.028 1.108 4.057 1.00 82.88 283 GLU A O 1
ATOM 2239 N N . LEU A 1 284 ? 16.248 0.727 4.068 1.00 82.94 284 LEU A N 1
ATOM 2240 C CA . LEU A 1 284 ? 16.246 -0.354 3.089 1.00 82.94 284 LEU A CA 1
ATOM 2241 C C . LEU A 1 284 ? 16.264 -1.713 3.787 1.00 82.94 284 LEU A C 1
ATOM 2243 O O . LEU A 1 284 ? 16.558 -1.815 4.979 1.00 82.94 284 LEU A O 1
ATOM 2247 N N . TRP A 1 285 ? 15.969 -2.765 3.028 1.00 82.00 285 TRP A N 1
ATOM 2248 C CA . TRP A 1 285 ? 15.951 -4.114 3.575 1.00 82.00 285 TRP A CA 1
ATOM 2249 C C . TRP A 1 285 ? 17.350 -4.557 4.015 1.00 82.00 285 TRP A C 1
ATOM 2251 O O . TRP A 1 285 ? 18.256 -4.687 3.188 1.00 82.00 285 TRP A O 1
ATOM 2261 N N . SER A 1 286 ? 17.490 -4.866 5.304 1.00 79.75 286 SER A N 1
ATOM 2262 C CA . SER A 1 286 ? 18.634 -5.566 5.883 1.00 79.75 286 SER A CA 1
ATOM 2263 C C . SER A 1 286 ? 18.303 -7.036 6.153 1.00 79.75 286 SER A C 1
ATOM 2265 O O . SER A 1 286 ? 17.340 -7.356 6.852 1.00 79.75 286 SER A O 1
ATOM 2267 N N . ASP A 1 287 ? 19.136 -7.945 5.640 1.00 78.81 287 ASP A N 1
ATOM 2268 C CA . ASP A 1 287 ? 19.011 -9.384 5.906 1.00 78.81 287 ASP A CA 1
ATOM 2269 C C . ASP A 1 287 ? 19.219 -9.725 7.394 1.00 78.81 287 ASP A C 1
ATOM 2271 O O . ASP A 1 287 ? 18.719 -10.753 7.853 1.00 78.81 287 ASP A O 1
ATOM 2275 N N . GLU A 1 288 ? 19.928 -8.872 8.142 1.00 70.75 288 GLU A N 1
ATOM 2276 C CA . GLU A 1 288 ? 20.162 -9.029 9.583 1.00 70.75 288 GLU A CA 1
ATOM 2277 C C . GLU A 1 288 ? 18.928 -8.648 10.405 1.00 70.75 288 GLU A C 1
ATOM 2279 O O . GLU A 1 288 ? 18.605 -9.328 11.375 1.00 70.75 288 GLU A O 1
ATOM 2284 N N . LEU A 1 289 ? 18.220 -7.589 9.997 1.00 68.62 289 LEU A N 1
ATOM 2285 C CA . LEU A 1 289 ? 17.061 -7.068 10.728 1.00 68.62 289 LEU A CA 1
ATOM 2286 C C . LEU A 1 289 ? 15.748 -7.755 10.332 1.00 68.62 289 LEU A C 1
ATOM 2288 O O . LEU A 1 289 ? 14.872 -7.929 11.173 1.00 68.62 289 LEU A O 1
ATOM 2292 N N . HIS A 1 290 ? 15.600 -8.157 9.066 1.00 76.31 290 HIS A N 1
ATOM 2293 C CA . HIS A 1 290 ? 14.320 -8.643 8.524 1.00 76.31 290 HIS A CA 1
ATOM 2294 C C . HIS A 1 290 ? 14.369 -10.088 8.008 1.00 76.31 290 HIS A C 1
ATOM 2296 O O . HIS A 1 290 ? 13.344 -10.656 7.628 1.00 76.31 290 HIS A O 1
ATOM 2302 N N . GLY A 1 291 ? 15.550 -10.709 8.003 1.00 71.81 291 GLY A N 1
ATOM 2303 C CA . GLY A 1 291 ? 15.746 -12.083 7.556 1.00 71.81 291 GLY A CA 1
ATOM 2304 C C . GLY A 1 291 ? 15.855 -12.237 6.035 1.00 71.81 291 GLY A C 1
ATOM 2305 O O . GLY A 1 291 ? 15.298 -11.483 5.238 1.00 71.81 291 GLY A O 1
ATOM 2306 N N . LYS A 1 292 ? 16.580 -13.275 5.611 1.00 70.75 292 LYS A N 1
ATOM 2307 C CA . LYS A 1 292 ? 16.948 -13.498 4.199 1.00 70.75 292 LYS A CA 1
ATOM 2308 C C . LYS A 1 292 ? 15.772 -13.883 3.295 1.00 70.75 292 LYS A C 1
ATOM 2310 O O . LYS A 1 292 ? 15.738 -13.499 2.130 1.00 70.75 292 LYS A O 1
ATOM 2315 N N . ASN A 1 293 ? 14.806 -14.635 3.822 1.00 72.50 293 ASN A N 1
ATOM 2316 C CA . ASN A 1 293 ? 13.717 -15.202 3.016 1.00 72.50 293 ASN A CA 1
ATOM 2317 C C . ASN A 1 293 ? 12.597 -14.189 2.727 1.00 72.50 293 ASN A C 1
ATOM 2319 O O . ASN A 1 293 ? 11.919 -14.308 1.709 1.00 72.50 293 ASN A O 1
ATOM 2323 N N . GLY A 1 294 ? 12.417 -13.180 3.589 1.00 79.88 294 GLY A N 1
ATOM 2324 C CA . GLY A 1 294 ? 11.371 -12.167 3.420 1.00 79.88 294 GLY A CA 1
ATOM 2325 C C . GLY A 1 294 ? 11.621 -11.236 2.232 1.00 79.88 294 GLY A C 1
ATOM 2326 O O . GLY A 1 294 ? 10.670 -10.807 1.579 1.00 79.88 294 GLY A O 1
ATOM 2327 N N . PHE A 1 295 ? 12.893 -10.993 1.885 1.00 83.06 295 PHE A N 1
ATOM 2328 C CA . PHE A 1 295 ? 13.240 -10.058 0.817 1.00 83.06 295 PHE A CA 1
ATOM 2329 C C . PHE A 1 295 ? 12.716 -10.502 -0.543 1.00 83.06 295 PHE A C 1
ATOM 2331 O O . PHE A 1 295 ? 12.229 -9.674 -1.298 1.00 83.06 295 PHE A O 1
ATOM 2338 N N . ILE A 1 296 ? 12.788 -11.799 -0.863 1.00 84.75 296 ILE A N 1
ATOM 2339 C CA . ILE A 1 296 ? 12.358 -12.309 -2.174 1.00 84.75 296 ILE A CA 1
ATOM 2340 C C . ILE A 1 296 ? 10.869 -12.022 -2.389 1.00 84.75 296 ILE A C 1
ATOM 2342 O O . ILE A 1 296 ? 10.486 -11.520 -3.443 1.00 84.75 296 ILE A O 1
ATOM 2346 N N . GLN A 1 297 ? 10.043 -12.285 -1.372 1.00 87.12 297 GLN A N 1
ATOM 2347 C CA . GLN A 1 297 ? 8.606 -12.023 -1.424 1.00 87.12 297 GLN A CA 1
ATOM 2348 C C . GLN A 1 297 ? 8.297 -10.521 -1.451 1.00 87.12 297 GLN A C 1
ATOM 2350 O O . GLN A 1 297 ? 7.395 -10.076 -2.157 1.00 87.12 297 GLN A O 1
ATOM 2355 N N . TYR A 1 298 ? 9.030 -9.726 -0.674 1.00 89.94 298 TYR A N 1
ATOM 2356 C CA . TYR A 1 298 ? 8.883 -8.275 -0.681 1.00 89.94 298 TYR A CA 1
ATOM 2357 C C . TYR A 1 298 ? 9.222 -7.676 -2.052 1.00 89.94 298 TYR A C 1
ATOM 2359 O O . TYR A 1 298 ? 8.459 -6.898 -2.620 1.00 89.94 298 TYR A O 1
ATOM 2367 N N . HIS A 1 299 ? 10.344 -8.103 -2.613 1.00 88.94 299 HIS A N 1
ATOM 2368 C CA . HIS A 1 299 ? 10.851 -7.658 -3.894 1.00 88.94 299 HIS A CA 1
ATOM 2369 C C . HIS A 1 299 ? 9.939 -8.082 -5.052 1.00 88.94 299 HIS A C 1
ATOM 2371 O O . HIS A 1 299 ? 9.676 -7.274 -5.938 1.00 88.94 299 HIS A O 1
ATOM 2377 N N . SER A 1 300 ? 9.386 -9.304 -5.035 1.00 90.12 300 SER A N 1
ATOM 2378 C CA . SER A 1 300 ? 8.406 -9.725 -6.047 1.00 90.12 300 SER A CA 1
ATOM 2379 C C . SER A 1 300 ? 7.155 -8.843 -6.018 1.00 90.12 300 SER A C 1
ATOM 2381 O O . SER A 1 300 ? 6.709 -8.379 -7.060 1.00 90.12 300 SER A O 1
ATOM 2383 N N . ARG A 1 301 ? 6.653 -8.518 -4.821 1.00 92.06 301 ARG A N 1
ATOM 2384 C CA . ARG A 1 301 ? 5.507 -7.616 -4.638 1.00 92.06 301 ARG A CA 1
ATOM 2385 C C . ARG A 1 301 ? 5.774 -6.199 -5.159 1.00 92.06 301 ARG A C 1
ATOM 2387 O O . ARG A 1 301 ? 4.895 -5.603 -5.771 1.00 92.06 301 ARG A O 1
ATOM 2394 N N . LEU A 1 302 ? 6.974 -5.651 -4.948 1.00 94.00 302 LEU A N 1
ATOM 2395 C CA . LEU A 1 302 ? 7.349 -4.357 -5.536 1.00 94.00 302 LEU A CA 1
ATOM 2396 C C . LEU A 1 302 ? 7.397 -4.416 -7.067 1.00 94.00 302 LEU A C 1
ATOM 2398 O O . LEU A 1 302 ? 6.920 -3.497 -7.731 1.00 94.00 302 LEU A O 1
ATOM 2402 N N . LEU A 1 303 ? 7.947 -5.493 -7.633 1.00 92.50 303 LEU A N 1
ATOM 2403 C CA . LEU A 1 303 ? 7.993 -5.687 -9.082 1.00 92.50 303 LEU A CA 1
ATOM 2404 C C . LEU A 1 303 ? 6.594 -5.775 -9.695 1.00 92.50 303 LEU A C 1
ATOM 2406 O O . LEU A 1 303 ? 6.366 -5.161 -10.735 1.00 92.50 303 LEU A O 1
ATOM 2410 N N . ASP A 1 304 ? 5.659 -6.469 -9.044 1.00 90.62 304 ASP A N 1
ATOM 2411 C CA . ASP A 1 304 ? 4.265 -6.552 -9.490 1.00 90.62 304 ASP A CA 1
ATOM 2412 C C . ASP A 1 304 ? 3.609 -5.166 -9.534 1.00 90.62 304 ASP A C 1
ATOM 2414 O O . ASP A 1 304 ? 2.960 -4.807 -10.520 1.00 90.62 304 ASP A O 1
ATOM 2418 N N . LEU A 1 305 ? 3.857 -4.343 -8.511 1.00 92.00 305 LEU A N 1
ATOM 2419 C CA . LEU A 1 305 ? 3.370 -2.967 -8.436 1.00 92.00 305 LEU A CA 1
ATOM 2420 C C . LEU A 1 305 ? 3.935 -2.093 -9.568 1.00 92.00 305 LEU A C 1
ATOM 2422 O O . LEU A 1 305 ? 3.184 -1.409 -10.267 1.00 92.00 305 LEU A O 1
ATOM 2426 N N . ILE A 1 306 ? 5.254 -2.150 -9.784 1.00 93.88 306 ILE A N 1
ATOM 2427 C CA . ILE A 1 306 ? 5.943 -1.427 -10.864 1.00 93.88 306 ILE A CA 1
ATOM 2428 C C . ILE A 1 306 ? 5.400 -1.863 -12.224 1.00 93.88 306 ILE A C 1
ATOM 2430 O O . ILE A 1 306 ? 5.068 -1.017 -13.054 1.00 93.88 306 ILE A O 1
ATOM 2434 N N . LYS A 1 307 ? 5.297 -3.177 -12.450 1.00 91.50 307 LYS A N 1
ATOM 2435 C CA . LYS A 1 307 ? 4.796 -3.767 -13.693 1.00 91.50 307 LYS A CA 1
ATOM 2436 C C . LYS A 1 307 ? 3.379 -3.288 -13.982 1.00 91.50 307 LYS A C 1
ATOM 2438 O O . LYS A 1 307 ? 3.090 -2.882 -15.106 1.00 91.50 307 LYS A O 1
ATOM 2443 N N . TYR A 1 308 ? 2.512 -3.290 -12.974 1.00 87.44 308 TYR A N 1
ATOM 2444 C CA . TYR A 1 308 ? 1.126 -2.882 -13.143 1.00 87.44 308 TYR A CA 1
ATOM 2445 C C . TYR A 1 308 ? 0.986 -1.386 -13.457 1.00 87.44 308 TYR A C 1
ATOM 2447 O O . TYR A 1 308 ? 0.263 -1.008 -14.383 1.00 87.44 308 TYR A O 1
ATOM 2455 N N . ILE A 1 309 ? 1.723 -0.519 -12.754 1.00 90.00 309 ILE A N 1
ATOM 2456 C CA . ILE A 1 309 ? 1.737 0.917 -13.068 1.00 90.00 309 ILE A CA 1
ATOM 2457 C C . ILE A 1 309 ? 2.324 1.153 -14.465 1.00 90.00 309 ILE A C 1
ATOM 2459 O O . ILE A 1 309 ? 1.772 1.946 -15.222 1.00 90.00 309 ILE A O 1
ATOM 2463 N N . ALA A 1 310 ? 3.391 0.448 -14.848 1.00 90.81 310 ALA A N 1
ATOM 2464 C CA . ALA A 1 310 ? 3.984 0.563 -16.180 1.00 90.81 310 ALA A CA 1
ATOM 2465 C C . ALA A 1 310 ? 3.020 0.143 -17.295 1.00 90.81 310 ALA A C 1
ATOM 2467 O O . ALA A 1 310 ? 2.956 0.811 -18.324 1.00 90.81 310 ALA A O 1
ATOM 2468 N N . TYR A 1 311 ? 2.215 -0.891 -17.058 1.00 85.50 311 TYR A N 1
ATOM 2469 C CA . TYR A 1 311 ? 1.165 -1.321 -17.976 1.00 85.50 311 TYR A CA 1
ATOM 2470 C C . TYR A 1 311 ? 0.067 -0.256 -18.153 1.00 85.50 311 TYR A C 1
ATOM 2472 O O . TYR A 1 311 ? -0.366 0.025 -19.268 1.00 85.50 311 TYR A O 1
ATOM 2480 N N . ARG A 1 312 ? -0.381 0.377 -17.058 1.00 81.56 312 ARG A N 1
ATOM 2481 C CA . ARG A 1 312 ? -1.529 1.312 -17.061 1.00 81.56 312 ARG A CA 1
ATOM 2482 C C . ARG A 1 312 ? -1.159 2.781 -17.301 1.00 81.56 312 ARG A C 1
ATOM 2484 O O . ARG A 1 312 ? -2.014 3.578 -17.694 1.00 81.56 312 ARG A O 1
ATOM 2491 N N . ARG A 1 313 ? 0.087 3.167 -17.018 1.00 86.81 313 ARG A N 1
ATOM 2492 C CA . ARG A 1 313 ? 0.647 4.528 -17.132 1.00 86.81 313 ARG A CA 1
ATOM 2493 C C . ARG A 1 313 ? 2.045 4.477 -17.765 1.00 86.81 313 ARG A C 1
ATOM 2495 O O . ARG A 1 313 ? 3.027 4.895 -17.144 1.00 86.81 313 ARG A O 1
ATOM 2502 N N . PRO A 1 314 ? 2.156 4.004 -19.018 1.00 89.44 314 PRO A N 1
ATOM 2503 C CA . PRO A 1 314 ? 3.445 3.706 -19.639 1.00 89.44 314 PRO A CA 1
ATOM 2504 C C . PRO A 1 314 ? 4.344 4.939 -19.789 1.00 89.44 314 PRO A C 1
ATOM 2506 O O . PRO A 1 314 ? 5.545 4.853 -19.548 1.00 89.44 314 PRO A O 1
ATOM 2509 N N . ILE A 1 315 ? 3.778 6.110 -20.106 1.00 91.69 315 ILE A N 1
ATOM 2510 C CA . ILE A 1 315 ? 4.543 7.364 -20.235 1.00 91.69 315 ILE A CA 1
ATOM 2511 C C . ILE A 1 315 ? 5.158 7.774 -18.889 1.00 91.69 315 ILE A C 1
ATOM 2513 O O . ILE A 1 315 ? 6.341 8.112 -18.828 1.00 91.69 315 ILE A O 1
ATOM 2517 N N . LEU A 1 316 ? 4.367 7.731 -17.810 1.00 93.44 316 LEU A N 1
ATOM 2518 C CA . LEU A 1 316 ? 4.827 8.080 -16.466 1.00 93.44 316 LEU A CA 1
ATOM 2519 C C . LEU A 1 316 ? 5.922 7.114 -16.005 1.00 93.44 316 LEU A C 1
ATOM 2521 O O . LEU A 1 316 ? 6.990 7.552 -15.582 1.00 93.44 316 LEU A O 1
ATOM 2525 N N . ALA A 1 317 ? 5.681 5.807 -16.134 1.00 94.69 317 ALA A N 1
ATOM 2526 C CA . ALA A 1 317 ? 6.639 4.786 -15.732 1.00 94.69 317 ALA A CA 1
ATOM 2527 C C . ALA A 1 317 ? 7.950 4.872 -16.523 1.00 94.69 317 ALA A C 1
ATOM 2529 O O . ALA A 1 317 ? 9.022 4.830 -15.919 1.00 94.69 317 ALA A O 1
ATOM 2530 N N . ALA A 1 318 ? 7.883 5.071 -17.845 1.00 95.56 318 ALA A N 1
ATOM 2531 C CA . ALA A 1 318 ? 9.062 5.281 -18.683 1.00 95.56 318 ALA A CA 1
ATOM 2532 C C . ALA A 1 318 ? 9.852 6.522 -18.241 1.00 95.56 318 ALA A C 1
ATOM 2534 O O . ALA A 1 318 ? 11.066 6.444 -18.050 1.00 95.56 318 ALA A O 1
ATOM 2535 N N . SER A 1 319 ? 9.168 7.650 -18.008 1.00 96.25 319 SER A N 1
ATOM 2536 C CA . SER A 1 319 ? 9.806 8.890 -17.552 1.00 96.25 319 SER A CA 1
ATOM 2537 C C . SER A 1 319 ? 10.490 8.720 -16.194 1.00 96.25 319 SER A C 1
ATOM 2539 O O . SER A 1 319 ? 11.609 9.200 -16.008 1.00 96.25 319 SER A O 1
ATOM 2541 N N . LYS A 1 320 ? 9.844 8.034 -15.245 1.00 96.69 320 LYS A N 1
ATOM 2542 C CA . LYS A 1 320 ? 10.405 7.776 -13.913 1.00 96.69 320 LYS A CA 1
ATOM 2543 C C . LYS A 1 320 ? 11.584 6.812 -13.959 1.00 96.69 320 LYS A C 1
ATOM 2545 O O . LYS A 1 320 ? 12.588 7.060 -13.292 1.00 96.69 320 LYS A O 1
ATOM 2550 N N . ALA A 1 321 ? 11.492 5.751 -14.760 1.00 96.06 321 ALA A N 1
ATOM 2551 C CA . ALA A 1 321 ? 12.592 4.812 -14.953 1.00 96.06 321 ALA A CA 1
ATOM 2552 C C . ALA A 1 321 ? 13.812 5.522 -15.555 1.00 96.06 321 ALA A C 1
ATOM 2554 O O . ALA A 1 321 ? 14.904 5.417 -15.003 1.00 96.06 321 ALA A O 1
ATOM 2555 N N . ALA A 1 322 ? 13.619 6.321 -16.610 1.00 95.19 322 ALA A N 1
ATOM 2556 C CA . ALA A 1 322 ? 14.694 7.098 -17.224 1.00 95.19 322 ALA A CA 1
ATOM 2557 C C . ALA A 1 322 ? 15.335 8.085 -16.244 1.00 95.19 322 ALA A C 1
ATOM 2559 O O . ALA A 1 322 ? 16.555 8.099 -16.101 1.00 95.19 322 ALA A O 1
ATOM 2560 N N . HIS A 1 323 ? 14.528 8.839 -15.492 1.00 93.75 323 HIS A N 1
ATOM 2561 C CA . HIS A 1 323 ? 15.038 9.736 -14.456 1.00 93.75 323 HIS A CA 1
ATOM 2562 C C . HIS A 1 323 ? 15.867 8.988 -13.398 1.00 93.75 323 HIS A C 1
ATOM 2564 O O . HIS A 1 323 ? 16.965 9.422 -13.043 1.00 93.75 323 HIS A O 1
ATOM 2570 N N . ARG A 1 324 ? 15.378 7.837 -12.910 1.00 92.19 324 ARG A N 1
ATOM 2571 C CA . ARG A 1 324 ? 16.108 7.015 -11.936 1.00 92.19 324 ARG A CA 1
ATOM 2572 C C . ARG A 1 324 ? 17.443 6.535 -12.497 1.00 92.19 324 ARG A C 1
ATOM 2574 O O . ARG A 1 324 ? 18.443 6.636 -11.791 1.00 92.19 324 ARG A O 1
ATOM 2581 N N . ILE A 1 325 ? 17.472 6.048 -13.732 1.00 91.88 325 ILE A N 1
ATOM 2582 C CA . ILE A 1 325 ? 18.695 5.548 -14.369 1.00 91.88 325 ILE A CA 1
ATOM 2583 C C . ILE A 1 325 ? 19.694 6.690 -14.533 1.00 91.88 325 ILE A C 1
ATOM 2585 O O . ILE A 1 325 ? 20.807 6.588 -14.030 1.00 91.88 325 ILE A O 1
ATOM 2589 N N . ASN A 1 326 ? 19.265 7.825 -15.083 1.00 90.50 326 ASN A N 1
ATOM 2590 C CA . ASN A 1 326 ? 20.121 8.998 -15.251 1.00 90.50 326 ASN A CA 1
ATOM 2591 C C . ASN A 1 326 ? 20.714 9.472 -13.915 1.00 90.50 326 ASN A C 1
ATOM 2593 O O . ASN A 1 326 ? 21.891 9.822 -13.853 1.00 90.50 326 ASN A O 1
ATOM 2597 N N . SER A 1 327 ? 19.935 9.404 -12.827 1.00 87.81 327 SER A N 1
ATOM 2598 C CA . SER A 1 327 ? 20.411 9.766 -11.485 1.00 87.81 327 SER A CA 1
ATOM 2599 C C . SER A 1 327 ? 21.514 8.849 -10.940 1.00 87.81 327 SER A C 1
ATOM 2601 O O . SER A 1 327 ? 22.345 9.314 -10.164 1.00 87.81 327 SER A O 1
ATOM 2603 N N . VAL A 1 328 ? 21.540 7.562 -11.321 1.00 85.94 328 VAL A N 1
ATOM 2604 C CA . VAL A 1 328 ? 22.550 6.596 -10.840 1.00 85.94 328 VAL A CA 1
ATOM 2605 C C . VAL A 1 328 ? 23.727 6.439 -11.800 1.00 85.94 328 VAL A C 1
ATOM 2607 O O . VAL A 1 328 ? 24.827 6.115 -11.358 1.00 85.94 328 VAL A O 1
ATOM 2610 N N . THR A 1 329 ? 23.527 6.672 -13.099 1.00 82.69 329 THR A N 1
ATOM 2611 C CA . THR A 1 329 ? 24.599 6.593 -14.100 1.00 82.69 329 THR A CA 1
ATOM 2612 C C . THR A 1 329 ? 25.413 7.882 -14.200 1.00 82.69 329 THR A C 1
ATOM 2614 O O . THR A 1 329 ? 26.572 7.826 -14.607 1.00 82.69 329 THR A O 1
ATOM 2617 N N . GLY A 1 330 ? 24.827 9.026 -13.826 1.00 71.06 330 GLY A N 1
ATOM 2618 C CA . GLY A 1 330 ? 25.434 10.349 -13.970 1.00 71.06 330 GLY A CA 1
ATOM 2619 C C . GLY A 1 330 ? 25.493 10.841 -15.423 1.00 71.06 330 GLY A C 1
ATOM 2620 O O . GLY A 1 330 ? 25.071 10.151 -16.359 1.00 71.06 330 GLY A O 1
ATOM 2621 N N . ASP A 1 331 ? 26.024 12.052 -15.605 1.00 63.53 331 ASP A N 1
ATOM 2622 C CA . ASP A 1 331 ? 26.187 12.674 -16.920 1.00 63.53 331 ASP A CA 1
ATOM 2623 C C . ASP A 1 331 ? 27.401 12.101 -17.659 1.00 63.53 331 ASP A C 1
ATOM 2625 O O . ASP A 1 331 ? 28.536 12.162 -17.173 1.00 63.53 331 ASP A O 1
ATOM 2629 N N . ALA A 1 332 ? 27.173 11.630 -18.889 1.00 55.25 332 ALA A N 1
ATOM 2630 C CA . ALA A 1 332 ? 28.199 11.060 -19.769 1.00 55.25 332 ALA A CA 1
ATOM 2631 C C . ALA A 1 332 ? 29.345 12.036 -20.122 1.00 55.25 332 ALA A C 1
ATOM 2633 O O . ALA A 1 332 ? 30.399 11.615 -20.601 1.00 55.25 332 ALA A O 1
ATOM 2634 N N . SER A 1 333 ? 29.147 13.337 -19.895 1.00 50.06 333 SER A N 1
ATOM 2635 C CA . SER A 1 333 ? 30.106 14.417 -20.155 1.00 50.06 333 SER A CA 1
ATOM 2636 C C . SER A 1 333 ? 31.090 14.668 -19.008 1.00 50.06 333 SER A C 1
ATOM 2638 O O . SER A 1 333 ? 32.083 15.369 -19.207 1.00 50.06 333 SER A O 1
ATOM 2640 N N . THR A 1 334 ? 30.859 14.100 -17.822 1.00 46.47 334 THR A N 1
ATOM 2641 C CA . THR A 1 334 ? 31.751 14.296 -16.675 1.00 46.47 334 THR A CA 1
ATOM 2642 C C . THR A 1 334 ? 32.795 13.181 -16.613 1.00 46.47 334 THR A C 1
ATOM 2644 O O . THR A 1 334 ? 32.468 12.001 -16.529 1.00 46.47 334 THR A O 1
ATOM 2647 N N . VAL A 1 335 ? 34.084 13.546 -16.621 1.00 43.75 335 VAL A N 1
ATOM 2648 C CA . VAL A 1 335 ? 35.211 12.656 -16.261 1.00 43.75 335 VAL A CA 1
ATOM 2649 C C . VAL A 1 335 ? 35.204 12.455 -14.736 1.00 43.75 335 VAL A C 1
ATOM 2651 O O . VAL A 1 335 ? 36.159 12.763 -14.032 1.00 43.75 335 VAL A O 1
ATOM 2654 N N . SER A 1 336 ? 34.054 12.066 -14.194 1.00 42.22 336 SER A N 1
ATOM 2655 C CA . SER A 1 336 ? 33.868 11.776 -12.778 1.00 42.22 336 SER A CA 1
ATOM 2656 C C . SER A 1 336 ? 34.318 10.335 -12.512 1.00 42.22 336 SER A C 1
ATOM 2658 O O . SER A 1 336 ? 34.181 9.497 -13.410 1.00 42.22 336 SER A O 1
ATOM 2660 N N . PRO A 1 337 ? 34.867 10.011 -11.321 1.00 48.84 337 PRO A N 1
ATOM 2661 C CA . PRO A 1 337 ? 35.138 8.625 -10.950 1.00 48.84 337 PRO A CA 1
ATOM 2662 C C . PRO A 1 337 ? 33.890 7.749 -11.148 1.00 48.84 337 PRO A C 1
ATOM 2664 O O . PRO A 1 337 ? 32.769 8.266 -11.064 1.00 48.84 337 PRO A O 1
ATOM 2667 N N . PRO A 1 338 ? 34.072 6.438 -11.401 1.00 52.06 338 PRO A N 1
ATOM 2668 C CA . PRO A 1 338 ? 32.967 5.516 -11.623 1.00 52.06 338 PRO A CA 1
ATOM 2669 C C . PRO A 1 338 ? 31.909 5.655 -10.518 1.00 52.06 338 PRO A C 1
ATOM 2671 O O . PRO A 1 338 ? 32.255 5.946 -9.364 1.00 52.06 338 PRO A O 1
ATOM 2674 N N . PRO A 1 339 ? 30.620 5.486 -10.857 1.00 57.19 339 PRO A N 1
ATOM 2675 C CA . PRO A 1 339 ? 29.531 5.634 -9.900 1.00 57.19 339 PRO A CA 1
ATOM 2676 C C . PRO A 1 339 ? 29.794 4.759 -8.667 1.00 57.19 339 PRO A C 1
ATOM 2678 O O . PRO A 1 339 ? 29.977 3.548 -8.763 1.00 57.19 339 PRO A O 1
ATOM 2681 N N . LYS A 1 340 ? 29.875 5.407 -7.496 1.00 59.75 340 LYS A N 1
ATOM 2682 C CA . LYS A 1 340 ? 30.368 4.801 -6.245 1.00 59.75 340 LYS A CA 1
ATOM 2683 C C . LYS A 1 340 ? 29.432 3.739 -5.658 1.00 59.75 340 LYS A C 1
ATOM 2685 O O . LYS A 1 340 ? 29.848 3.000 -4.772 1.00 59.75 340 LYS A O 1
ATOM 2690 N N . ASP A 1 341 ? 28.193 3.667 -6.139 1.00 76.06 341 ASP A N 1
ATOM 2691 C CA . ASP A 1 341 ? 27.161 2.759 -5.642 1.00 76.06 341 ASP A CA 1
ATOM 2692 C C . ASP A 1 341 ? 26.734 1.772 -6.738 1.00 76.06 341 ASP A C 1
ATOM 2694 O O . ASP A 1 341 ? 25.758 1.977 -7.460 1.00 76.06 341 ASP A O 1
ATOM 2698 N N . LEU A 1 342 ? 27.510 0.694 -6.880 1.00 80.38 342 LEU A N 1
ATOM 2699 C CA . LEU A 1 342 ? 27.260 -0.363 -7.863 1.00 80.38 342 LEU A CA 1
ATOM 2700 C C . LEU A 1 342 ? 25.885 -1.021 -7.661 1.00 80.38 342 LEU A C 1
ATOM 2702 O O . LEU A 1 342 ? 25.198 -1.317 -8.637 1.00 80.38 342 LEU A O 1
ATOM 2706 N N . ALA A 1 343 ? 25.463 -1.185 -6.404 1.00 81.44 343 ALA A N 1
ATOM 2707 C CA . ALA A 1 343 ? 24.176 -1.780 -6.068 1.00 81.44 343 ALA A CA 1
ATOM 2708 C C . ALA A 1 343 ? 23.021 -0.919 -6.600 1.00 81.44 343 ALA A C 1
ATOM 2710 O O . ALA A 1 343 ? 22.087 -1.454 -7.203 1.00 81.44 343 ALA A O 1
ATOM 2711 N N . ALA A 1 344 ? 23.108 0.412 -6.460 1.00 83.31 344 ALA A N 1
ATOM 2712 C CA . ALA A 1 344 ? 22.135 1.350 -7.030 1.00 83.31 344 ALA A CA 1
ATOM 2713 C C . ALA A 1 344 ? 21.976 1.207 -8.548 1.00 83.31 344 ALA A C 1
ATOM 2715 O O . ALA A 1 344 ? 20.853 1.262 -9.057 1.00 83.31 344 ALA A O 1
ATOM 2716 N N . ILE A 1 345 ? 23.080 0.995 -9.263 1.00 86.56 345 ILE A N 1
ATOM 2717 C CA . ILE A 1 345 ? 23.076 0.834 -10.719 1.00 86.56 345 ILE A CA 1
ATOM 2718 C C . ILE A 1 345 ? 22.455 -0.507 -11.117 1.00 86.56 345 ILE A C 1
ATOM 2720 O O . ILE A 1 345 ? 21.645 -0.550 -12.042 1.00 86.56 345 ILE A O 1
ATOM 2724 N N . GLU A 1 346 ? 22.799 -1.598 -10.434 1.00 87.31 346 GLU A N 1
ATOM 2725 C CA . GLU A 1 346 ? 22.233 -2.927 -10.704 1.00 87.31 346 GLU A CA 1
ATOM 2726 C C . GLU A 1 346 ? 20.726 -2.963 -10.417 1.00 87.31 346 GLU A C 1
ATOM 2728 O O . GLU A 1 346 ? 19.938 -3.449 -11.228 1.00 87.31 346 GLU A O 1
ATOM 2733 N N . SER A 1 347 ? 20.290 -2.361 -9.310 1.00 87.00 347 SER A N 1
ATOM 2734 C CA . SER A 1 347 ? 18.866 -2.251 -8.988 1.00 87.00 347 SER A CA 1
ATOM 2735 C C . SER A 1 347 ? 18.085 -1.455 -10.036 1.00 87.00 347 SER A C 1
ATOM 2737 O O . SER A 1 347 ? 16.954 -1.823 -10.366 1.00 87.00 347 SER A O 1
ATOM 2739 N N . ALA A 1 348 ? 18.661 -0.374 -10.568 1.00 90.62 348 ALA A N 1
ATOM 2740 C CA . ALA A 1 348 ? 18.013 0.428 -11.601 1.00 90.62 348 ALA A CA 1
ATOM 2741 C C . ALA A 1 348 ? 17.901 -0.326 -12.942 1.00 90.62 348 ALA A C 1
ATOM 2743 O O . ALA A 1 348 ? 16.930 -0.120 -13.674 1.00 90.62 348 ALA A O 1
ATOM 2744 N N . GLN A 1 349 ? 18.815 -1.260 -13.231 1.00 91.56 349 GLN A N 1
ATOM 2745 C CA . GLN A 1 349 ? 18.723 -2.136 -14.403 1.00 91.56 349 GLN A CA 1
ATOM 2746 C C . GLN A 1 349 ? 17.503 -3.058 -14.319 1.00 91.56 349 GLN A C 1
ATOM 2748 O O . GLN A 1 349 ? 16.772 -3.205 -15.300 1.00 91.56 349 GLN A O 1
ATOM 2753 N N . LEU A 1 350 ? 17.238 -3.637 -13.147 1.00 90.50 350 LEU A N 1
ATOM 2754 C CA . LEU A 1 350 ? 16.068 -4.487 -12.945 1.00 90.50 350 LEU A CA 1
ATOM 2755 C C . LEU A 1 350 ? 14.754 -3.706 -13.102 1.00 90.50 350 LEU A C 1
ATOM 2757 O O . LEU A 1 350 ? 13.800 -4.201 -13.712 1.00 90.50 350 LEU A O 1
ATOM 2761 N N . VAL A 1 351 ? 14.712 -2.474 -12.585 1.00 91.69 351 VAL A N 1
ATOM 2762 C CA . VAL A 1 351 ? 13.579 -1.558 -12.776 1.00 91.69 351 VAL A CA 1
ATOM 2763 C C . VAL A 1 351 ? 13.346 -1.296 -14.263 1.00 91.69 351 VAL A C 1
ATOM 2765 O O . VAL A 1 351 ? 12.217 -1.450 -14.729 1.00 91.69 351 VAL A O 1
ATOM 2768 N N . LEU A 1 352 ? 14.402 -0.963 -15.019 1.00 95.06 352 LEU A N 1
ATOM 2769 C CA . LEU A 1 352 ? 14.297 -0.741 -16.462 1.00 95.06 352 LEU A CA 1
ATOM 2770 C C . LEU A 1 352 ? 13.717 -1.963 -17.167 1.00 95.06 352 LEU A C 1
ATOM 2772 O O . LEU A 1 352 ? 12.754 -1.832 -17.915 1.00 95.06 352 LEU A O 1
ATOM 2776 N N . ASN A 1 353 ? 14.292 -3.139 -16.911 1.00 94.25 353 ASN A N 1
ATOM 2777 C CA . ASN A 1 353 ? 13.848 -4.388 -17.516 1.00 94.25 353 ASN A CA 1
ATOM 2778 C C . ASN A 1 353 ? 12.356 -4.627 -17.252 1.00 94.25 353 ASN A C 1
ATOM 2780 O O . ASN A 1 353 ? 11.601 -4.927 -18.168 1.00 94.25 353 ASN A O 1
ATOM 2784 N N . THR A 1 354 ? 11.905 -4.413 -16.017 1.00 93.81 354 THR A N 1
ATOM 2785 C CA . THR A 1 354 ? 10.496 -4.587 -15.638 1.00 93.81 354 THR A CA 1
ATOM 2786 C C . THR A 1 354 ? 9.579 -3.615 -16.376 1.00 93.81 354 THR A C 1
ATOM 2788 O O . THR A 1 354 ? 8.560 -4.035 -16.919 1.00 93.81 354 THR A O 1
ATOM 2791 N N . VAL A 1 355 ? 9.945 -2.331 -16.438 1.00 95.25 355 VAL A N 1
ATOM 2792 C CA . VAL A 1 355 ? 9.149 -1.294 -17.112 1.00 95.25 355 VAL A CA 1
ATOM 2793 C C . VAL A 1 355 ? 9.105 -1.524 -18.622 1.00 95.25 355 VAL A C 1
ATOM 2795 O O . VAL A 1 355 ? 8.028 -1.496 -19.208 1.00 95.25 355 VAL A O 1
ATOM 2798 N N . VAL A 1 356 ? 10.246 -1.793 -19.262 1.00 93.94 356 VAL A N 1
ATOM 2799 C CA . VAL A 1 356 ? 10.306 -2.047 -20.709 1.00 93.94 356 VAL A CA 1
ATOM 2800 C C . VAL A 1 356 ? 9.523 -3.310 -21.063 1.00 93.94 356 VAL A C 1
ATOM 2802 O O . VAL A 1 356 ? 8.732 -3.275 -22.003 1.00 93.94 356 VAL A O 1
ATOM 2805 N N . ASN A 1 357 ? 9.662 -4.390 -20.287 1.00 91.94 357 ASN A N 1
ATOM 2806 C CA . ASN A 1 357 ? 8.898 -5.615 -20.527 1.00 91.94 357 ASN A CA 1
ATOM 2807 C C . ASN A 1 357 ? 7.391 -5.389 -20.356 1.00 91.94 357 ASN A C 1
ATOM 2809 O O . ASN A 1 357 ? 6.608 -5.839 -21.186 1.00 91.94 357 ASN A O 1
ATOM 2813 N N . ALA A 1 358 ? 6.976 -4.649 -19.322 1.00 89.56 358 ALA A N 1
ATOM 2814 C CA . ALA A 1 358 ? 5.567 -4.328 -19.092 1.00 89.56 358 ALA A CA 1
ATOM 2815 C C . ALA A 1 358 ? 4.943 -3.495 -20.225 1.00 89.56 358 ALA A C 1
ATOM 2817 O O . ALA A 1 358 ? 3.752 -3.630 -20.490 1.00 89.56 358 ALA A O 1
ATOM 2818 N N . ILE A 1 359 ? 5.738 -2.641 -20.880 1.00 89.31 359 ILE A N 1
ATOM 2819 C CA . ILE A 1 359 ? 5.280 -1.781 -21.978 1.00 89.31 359 ILE A CA 1
ATOM 2820 C C . ILE A 1 359 ? 5.300 -2.520 -23.331 1.00 89.31 359 ILE A C 1
ATOM 2822 O O . ILE A 1 359 ? 4.449 -2.236 -24.171 1.00 89.31 359 ILE A O 1
ATOM 2826 N N . PHE A 1 360 ? 6.253 -3.436 -23.567 1.00 86.25 360 PHE A N 1
ATOM 2827 C CA . PHE A 1 360 ? 6.553 -3.947 -24.918 1.00 86.25 360 PHE A CA 1
ATOM 2828 C C . PHE A 1 360 ? 6.581 -5.474 -25.116 1.00 86.25 360 PHE A C 1
ATOM 2830 O O . PHE A 1 360 ? 6.576 -5.890 -26.272 1.00 86.25 360 PHE A O 1
ATOM 2837 N N . ASP A 1 361 ? 6.660 -6.312 -24.074 1.00 76.56 361 ASP A N 1
ATOM 2838 C CA . ASP A 1 361 ? 6.898 -7.772 -24.221 1.00 76.56 361 ASP A CA 1
ATOM 2839 C C . ASP A 1 361 ? 5.600 -8.621 -24.340 1.00 76.56 361 ASP A C 1
ATOM 2841 O O . ASP A 1 361 ? 5.669 -9.840 -24.285 1.00 76.56 361 ASP A O 1
ATOM 2845 N N . ASP A 1 362 ? 4.450 -7.968 -24.585 1.00 58.53 362 ASP A N 1
ATOM 2846 C CA . ASP A 1 362 ? 3.142 -8.482 -25.068 1.00 58.53 362 ASP A CA 1
ATOM 2847 C C . ASP A 1 362 ? 2.391 -9.589 -24.272 1.00 58.53 362 ASP A C 1
ATOM 2849 O O . ASP A 1 362 ? 2.917 -10.645 -23.945 1.00 58.53 362 ASP A O 1
ATOM 2853 N N . SER A 1 363 ? 1.064 -9.431 -24.106 1.00 42.78 363 SER A N 1
ATOM 2854 C CA . SER A 1 363 ? 0.086 -10.430 -24.593 1.00 42.78 363 SER A CA 1
ATOM 2855 C C . SER A 1 363 ? -1.350 -9.885 -24.640 1.00 42.78 363 SER A C 1
ATOM 2857 O O . SER A 1 363 ? -1.841 -9.202 -23.746 1.00 42.78 363 SER A O 1
ATOM 2859 N N . ILE A 1 364 ? -2.013 -10.273 -25.722 1.00 42.16 364 ILE A N 1
ATOM 2860 C CA . ILE A 1 364 ? -3.394 -10.059 -26.174 1.00 42.16 364 ILE A CA 1
ATOM 2861 C C . ILE A 1 364 ? -4.461 -10.654 -25.215 1.00 42.16 364 ILE A C 1
ATOM 2863 O O . ILE A 1 364 ? -5.634 -10.736 -25.560 1.00 42.16 364 ILE A O 1
ATOM 2867 N N . GLU A 1 365 ? -4.107 -11.057 -23.991 1.00 41.19 365 GLU A N 1
ATOM 2868 C CA . GLU A 1 365 ? -5.021 -11.805 -23.111 1.00 41.19 365 GLU A CA 1
ATOM 2869 C C . GLU A 1 365 ? -5.826 -10.956 -22.120 1.00 41.19 365 GLU A C 1
ATOM 2871 O O . GLU A 1 365 ? -6.808 -11.456 -21.584 1.00 41.19 365 GLU A O 1
ATOM 2876 N N . ASN A 1 366 ? -5.491 -9.683 -21.877 1.00 39.41 366 ASN A N 1
ATOM 2877 C CA . ASN A 1 366 ? -6.213 -8.873 -20.883 1.00 39.41 366 ASN A CA 1
ATOM 2878 C C . ASN A 1 366 ? -6.364 -7.401 -21.286 1.00 39.41 366 ASN A C 1
ATOM 2880 O O . ASN A 1 366 ? -5.866 -6.500 -20.608 1.00 39.41 366 ASN A O 1
ATOM 2884 N N . GLY A 1 367 ? -7.120 -7.176 -22.362 1.00 40.41 367 GLY A N 1
ATOM 2885 C CA . GLY A 1 367 ? -7.511 -5.847 -22.832 1.00 40.41 367 GLY A CA 1
ATOM 2886 C C . GLY A 1 367 ? -6.347 -5.095 -23.467 1.00 40.41 367 GLY A C 1
ATOM 2887 O O . GLY A 1 367 ? -5.206 -5.209 -23.035 1.00 40.41 367 GLY A O 1
ATOM 2888 N N . GLU A 1 368 ? -6.629 -4.350 -24.527 1.00 40.97 368 GLU A N 1
ATOM 2889 C CA . GLU A 1 368 ? -5.638 -3.531 -25.217 1.00 40.97 368 GLU A CA 1
ATOM 2890 C C . GLU A 1 368 ? -4.803 -2.717 -24.218 1.00 40.97 368 GLU A C 1
ATOM 2892 O O . GLU A 1 368 ? -5.335 -2.054 -23.320 1.00 40.97 368 GLU A O 1
ATOM 2897 N N . ILE A 1 369 ? -3.478 -2.724 -24.397 1.00 47.59 369 ILE A N 1
ATOM 2898 C CA . ILE A 1 369 ? -2.680 -1.605 -23.910 1.00 47.59 369 ILE A CA 1
ATOM 2899 C C . ILE A 1 369 ? -3.327 -0.385 -24.558 1.00 47.59 369 ILE A C 1
ATOM 2901 O O . ILE A 1 369 ? -3.287 -0.252 -25.781 1.00 47.59 369 ILE A O 1
ATOM 2905 N N . ILE A 1 370 ? -3.920 0.492 -23.748 1.00 49.06 370 ILE A N 1
ATOM 2906 C CA . ILE A 1 370 ? -4.461 1.788 -24.170 1.00 49.06 370 ILE A CA 1
ATOM 2907 C C . ILE A 1 370 ? -3.260 2.699 -24.509 1.00 49.06 370 ILE A C 1
ATOM 2909 O O . ILE A 1 370 ? -3.036 3.758 -23.930 1.00 49.06 370 ILE A O 1
ATOM 2913 N N . LEU A 1 371 ? -2.428 2.281 -25.463 1.00 53.00 371 LEU A N 1
ATOM 2914 C CA . LEU A 1 371 ? -1.623 3.150 -26.309 1.00 53.00 371 LEU A CA 1
ATOM 2915 C C . LEU A 1 371 ? -2.578 3.710 -27.373 1.00 53.00 371 LEU A C 1
ATOM 2917 O O . LEU A 1 371 ? -2.320 3.609 -28.565 1.00 53.00 371 LEU A O 1
ATOM 2921 N N . ASP A 1 372 ? -3.702 4.287 -26.931 1.00 48.78 372 ASP A N 1
ATOM 2922 C CA . ASP A 1 372 ? -4.860 4.660 -27.765 1.00 48.78 372 ASP A CA 1
ATOM 2923 C C . ASP A 1 372 ? -4.538 5.746 -28.802 1.00 48.78 372 ASP A C 1
ATOM 2925 O O . ASP A 1 372 ? -5.387 6.181 -29.572 1.00 48.78 372 ASP A O 1
ATOM 2929 N N . THR A 1 373 ? -3.302 6.250 -28.820 1.00 58.34 373 THR A N 1
ATOM 2930 C CA . THR A 1 373 ? -2.878 7.272 -29.767 1.00 58.34 373 THR A CA 1
ATOM 2931 C C . THR A 1 373 ? -1.413 7.099 -30.156 1.00 58.34 373 THR A C 1
ATOM 2933 O O . THR A 1 373 ? -0.533 6.869 -29.323 1.00 58.34 373 THR A O 1
ATOM 2936 N N . GLN A 1 374 ? -1.132 7.327 -31.440 1.00 65.56 374 GLN A N 1
ATOM 2937 C CA . GLN A 1 374 ? 0.213 7.485 -32.005 1.00 65.56 374 GLN A CA 1
ATOM 2938 C C . GLN A 1 374 ? 1.099 8.433 -31.167 1.00 65.56 374 GLN A C 1
ATOM 2940 O O . GLN A 1 374 ? 2.308 8.237 -31.062 1.00 65.56 374 GLN A O 1
ATOM 2945 N N . PHE A 1 375 ? 0.492 9.436 -30.524 1.00 70.50 375 PHE A N 1
ATOM 2946 C CA . PHE A 1 375 ? 1.163 10.402 -29.657 1.00 70.50 375 PHE A CA 1
ATOM 2947 C C . PHE A 1 375 ? 1.792 9.772 -28.403 1.00 70.50 375 PHE A C 1
ATOM 2949 O O . PHE A 1 375 ? 2.927 10.100 -28.055 1.00 70.50 375 PHE A O 1
ATOM 2956 N N . SER A 1 376 ? 1.098 8.841 -27.741 1.00 77.38 376 SER A N 1
ATOM 2957 C CA . SER A 1 376 ? 1.628 8.149 -26.558 1.00 77.38 376 SER A CA 1
ATOM 2958 C C . SER A 1 376 ? 2.865 7.322 -26.896 1.00 77.38 376 SER A C 1
ATOM 2960 O O . SER A 1 376 ? 3.865 7.378 -26.180 1.00 77.38 376 SER A O 1
ATOM 2962 N N . LEU A 1 377 ? 2.828 6.615 -28.027 1.00 81.50 377 LEU A N 1
ATOM 2963 C CA . LEU A 1 377 ? 3.953 5.818 -28.504 1.00 81.50 377 LEU A CA 1
ATOM 2964 C C . LEU A 1 377 ? 5.151 6.705 -28.887 1.00 81.50 377 LEU A C 1
ATOM 2966 O O . LEU A 1 377 ? 6.277 6.413 -28.491 1.00 81.50 377 LEU A O 1
ATOM 2970 N N . LEU A 1 378 ? 4.915 7.831 -29.573 1.00 85.75 378 LEU A N 1
ATOM 2971 C CA . LEU A 1 378 ? 5.959 8.814 -29.900 1.00 85.75 378 LEU A CA 1
ATOM 2972 C C . LEU A 1 378 ? 6.654 9.367 -28.649 1.00 85.75 378 LEU A C 1
ATOM 2974 O O . LEU A 1 378 ? 7.880 9.460 -28.620 1.00 85.75 378 LEU A O 1
ATOM 2978 N N . ARG A 1 379 ? 5.897 9.697 -27.593 1.00 88.94 379 ARG A N 1
ATOM 2979 C CA . ARG A 1 379 ? 6.482 10.167 -26.325 1.00 88.94 379 ARG A CA 1
ATOM 2980 C C . ARG A 1 379 ? 7.347 9.101 -25.665 1.00 88.94 379 ARG A C 1
ATOM 2982 O O . ARG A 1 379 ? 8.431 9.420 -25.187 1.00 88.94 379 ARG A O 1
ATOM 2989 N N . ILE A 1 380 ? 6.897 7.849 -25.658 1.00 91.06 380 ILE A N 1
ATOM 2990 C CA . ILE A 1 380 ? 7.678 6.733 -25.110 1.00 91.06 380 ILE A CA 1
ATOM 2991 C C . ILE A 1 380 ? 8.958 6.520 -25.929 1.00 91.06 380 ILE A C 1
ATOM 2993 O O . ILE A 1 380 ? 10.026 6.354 -25.343 1.00 91.06 380 ILE A O 1
ATOM 2997 N N . HIS A 1 381 ? 8.881 6.587 -27.264 1.00 90.62 381 HIS A N 1
ATOM 2998 C CA . HIS A 1 381 ? 10.059 6.522 -28.134 1.00 90.62 381 HIS A CA 1
ATOM 2999 C C . HIS A 1 381 ? 11.051 7.649 -27.865 1.00 90.62 381 HIS A C 1
ATOM 3001 O O . HIS A 1 381 ? 12.249 7.392 -27.852 1.00 90.62 381 HIS A O 1
ATOM 3007 N N . HIS A 1 382 ? 10.580 8.871 -27.620 1.00 92.44 382 HIS A N 1
ATOM 3008 C CA . HIS A 1 382 ? 11.462 9.976 -27.255 1.00 92.44 382 HIS A CA 1
ATOM 3009 C C . HIS A 1 382 ? 12.174 9.705 -25.922 1.00 92.44 382 HIS A C 1
ATOM 3011 O O . HIS A 1 382 ? 13.397 9.746 -25.871 1.00 92.44 382 HIS A O 1
ATOM 3017 N N . ILE A 1 383 ? 11.432 9.316 -24.877 1.00 95.38 383 ILE A N 1
ATOM 3018 C CA . ILE A 1 383 ? 11.996 9.026 -23.546 1.00 95.38 383 ILE A CA 1
ATOM 3019 C C . ILE A 1 383 ? 13.039 7.900 -23.611 1.00 95.38 383 ILE A C 1
ATOM 3021 O O . ILE A 1 383 ? 14.152 8.040 -23.104 1.00 95.38 383 ILE A O 1
ATOM 3025 N N . PHE A 1 384 ? 12.690 6.770 -24.230 1.00 95.25 384 PHE A N 1
ATOM 3026 C CA . PHE A 1 384 ? 13.591 5.622 -24.322 1.00 95.25 384 PHE A CA 1
ATOM 3027 C C . PHE A 1 384 ? 14.710 5.813 -25.343 1.00 95.25 384 PHE A C 1
ATOM 3029 O O . PHE A 1 384 ? 15.802 5.292 -25.134 1.00 95.25 384 PHE A O 1
ATOM 3036 N N . GLY A 1 385 ? 14.474 6.574 -26.410 1.00 93.31 385 GLY A N 1
ATOM 3037 C CA . GLY A 1 385 ? 15.500 6.964 -27.372 1.00 93.31 385 GLY A CA 1
ATOM 3038 C C . GLY A 1 385 ? 16.590 7.813 -26.727 1.00 93.31 385 GLY A C 1
ATOM 3039 O O . GLY A 1 385 ? 17.768 7.490 -26.875 1.00 93.31 385 GLY A O 1
ATOM 3040 N N . ASP A 1 386 ? 16.205 8.831 -25.956 1.00 94.00 386 ASP A N 1
ATOM 3041 C CA . ASP A 1 386 ? 17.139 9.711 -25.249 1.00 94.00 386 ASP A CA 1
ATOM 3042 C C . ASP A 1 386 ? 17.946 8.937 -24.198 1.00 94.00 386 ASP A C 1
ATOM 3044 O O . ASP A 1 386 ? 19.176 9.030 -24.154 1.00 94.00 386 ASP A O 1
ATOM 3048 N N . LEU A 1 387 ? 17.272 8.098 -23.403 1.00 95.12 387 LEU A N 1
ATOM 3049 C CA . LEU A 1 387 ? 17.926 7.234 -22.420 1.00 95.12 387 LEU A CA 1
ATOM 3050 C C . LEU A 1 387 ? 18.910 6.257 -23.084 1.00 95.12 387 LEU A C 1
ATOM 3052 O O . LEU A 1 387 ? 20.037 6.088 -22.618 1.00 95.12 387 LEU A O 1
ATOM 3056 N N . LEU A 1 388 ? 18.511 5.617 -24.186 1.00 95.12 388 LEU A N 1
ATOM 3057 C CA . LEU A 1 388 ? 19.378 4.697 -24.916 1.00 95.12 388 LEU A CA 1
ATOM 3058 C C . LEU A 1 388 ? 20.590 5.429 -25.504 1.00 95.12 388 LEU A C 1
ATOM 3060 O O . LEU A 1 388 ? 21.707 4.925 -25.406 1.00 95.12 388 LEU A O 1
ATOM 3064 N N . ALA A 1 389 ? 20.405 6.626 -26.064 1.00 93.06 389 ALA A N 1
ATOM 3065 C CA . ALA A 1 389 ? 21.504 7.449 -26.563 1.00 93.06 389 ALA A CA 1
ATOM 3066 C C . ALA A 1 389 ? 22.503 7.802 -25.447 1.00 93.06 389 ALA A C 1
ATOM 3068 O O . ALA A 1 389 ? 23.716 7.673 -25.645 1.00 93.06 389 ALA A O 1
ATOM 3069 N N . GLN A 1 390 ? 22.009 8.162 -24.258 1.00 92.50 390 GLN A N 1
ATOM 3070 C CA . GLN A 1 390 ? 22.848 8.403 -23.085 1.00 92.50 390 GLN A CA 1
ATOM 3071 C C . GLN A 1 390 ? 23.641 7.151 -22.693 1.00 92.50 390 GLN A C 1
ATOM 3073 O O . GLN A 1 390 ? 24.861 7.227 -22.552 1.00 92.50 390 GLN A O 1
ATOM 3078 N N . LEU A 1 391 ? 22.994 5.989 -22.584 1.00 92.50 391 LEU A N 1
ATOM 3079 C CA . LEU A 1 391 ? 23.664 4.732 -22.232 1.00 92.50 391 LEU A CA 1
ATOM 3080 C C . LEU A 1 391 ? 24.741 4.338 -23.255 1.00 92.50 391 LEU A C 1
ATOM 3082 O O . LEU A 1 391 ? 25.839 3.933 -22.875 1.00 92.50 391 LEU A O 1
ATOM 3086 N N . LEU A 1 392 ? 24.470 4.509 -24.553 1.00 92.88 392 LEU A N 1
ATOM 3087 C CA . LEU A 1 392 ? 25.446 4.241 -25.616 1.00 92.88 392 LEU A CA 1
ATOM 3088 C C . LEU A 1 392 ? 26.671 5.169 -25.540 1.00 92.88 392 LEU A C 1
ATOM 3090 O O . LEU A 1 392 ? 27.767 4.772 -25.942 1.00 92.88 392 LEU A O 1
ATOM 3094 N N . SER A 1 393 ? 26.503 6.380 -25.001 1.00 91.31 393 SER A N 1
ATOM 3095 C CA . SER A 1 393 ? 27.583 7.360 -24.828 1.00 91.31 393 SER A CA 1
ATOM 3096 C C . SER A 1 393 ? 28.488 7.103 -23.613 1.00 91.31 393 SER A C 1
ATOM 3098 O O . SER A 1 393 ? 29.584 7.664 -23.544 1.00 91.31 393 SER A O 1
ATOM 3100 N N . LEU A 1 394 ? 28.081 6.235 -22.676 1.00 88.94 394 LEU A N 1
ATOM 3101 C CA . LEU A 1 394 ? 28.865 5.921 -21.479 1.00 88.94 394 LEU A CA 1
ATOM 3102 C C . LEU A 1 394 ? 30.189 5.226 -21.831 1.00 88.94 394 LEU A C 1
ATOM 3104 O O . LEU A 1 394 ? 30.244 4.312 -22.656 1.00 88.94 394 LEU A O 1
ATOM 3108 N N . LYS A 1 395 ? 31.269 5.625 -21.153 1.00 85.88 395 LYS A N 1
ATOM 3109 C CA . LYS A 1 395 ? 32.632 5.080 -21.327 1.00 85.88 395 LYS A CA 1
ATOM 3110 C C . LYS A 1 395 ? 33.013 4.084 -20.228 1.00 85.88 395 LYS A C 1
ATOM 3112 O O . LYS A 1 395 ? 34.141 4.070 -19.743 1.00 85.88 395 LYS A O 1
ATOM 3117 N N . TRP A 1 396 ? 32.050 3.283 -19.792 1.00 86.12 396 TRP A N 1
ATOM 3118 C CA . TRP A 1 396 ? 32.233 2.275 -18.752 1.00 86.12 396 TRP A CA 1
ATOM 3119 C C . TRP A 1 396 ? 33.008 1.066 -19.288 1.00 86.12 396 TRP A C 1
ATOM 3121 O O . TRP A 1 396 ? 32.420 0.071 -19.697 1.00 86.12 396 TRP A O 1
ATOM 3131 N N . MET A 1 397 ? 34.337 1.179 -19.308 1.00 79.56 397 MET A N 1
ATOM 3132 C CA . MET A 1 397 ? 35.227 0.138 -19.840 1.00 79.56 397 MET A CA 1
ATOM 3133 C C . MET A 1 397 ? 35.682 -0.875 -18.781 1.00 79.56 397 MET A C 1
ATOM 3135 O O . MET A 1 397 ? 36.184 -1.938 -19.138 1.00 79.56 397 MET A O 1
ATOM 3139 N N . GLU A 1 398 ? 35.494 -0.581 -17.490 1.00 84.25 398 GLU A N 1
ATOM 3140 C CA . GLU A 1 398 ? 35.778 -1.529 -16.407 1.00 84.25 398 GLU A CA 1
ATOM 3141 C C . GLU A 1 398 ? 34.894 -2.783 -16.538 1.00 84.25 398 GLU A C 1
ATOM 3143 O O . GLU A 1 398 ? 33.687 -2.634 -16.741 1.00 84.25 398 GLU A O 1
ATOM 3148 N N . PRO A 1 399 ? 35.424 -4.012 -16.363 1.00 85.25 399 PRO A N 1
ATOM 3149 C CA . PRO A 1 399 ? 34.690 -5.244 -16.676 1.00 85.25 399 PRO A CA 1
ATOM 3150 C C . PRO A 1 399 ? 33.312 -5.355 -16.011 1.00 85.25 399 PRO A C 1
ATOM 3152 O O . PRO A 1 399 ? 32.341 -5.741 -16.658 1.00 85.25 399 PRO A O 1
ATOM 3155 N N . ARG A 1 400 ? 33.189 -4.968 -14.733 1.00 84.94 400 ARG A N 1
ATOM 3156 C CA . ARG A 1 400 ? 31.905 -5.013 -14.009 1.00 84.94 400 ARG A CA 1
ATOM 3157 C C . ARG A 1 400 ? 30.891 -4.010 -14.557 1.00 84.94 400 ARG A C 1
ATOM 3159 O O . ARG A 1 400 ? 29.740 -4.370 -14.783 1.00 84.94 400 ARG A O 1
ATOM 3166 N N . LEU A 1 401 ? 31.316 -2.774 -14.810 1.00 86.06 401 LEU A N 1
ATOM 3167 C CA . LEU A 1 401 ? 30.444 -1.740 -15.369 1.00 86.06 401 LEU A CA 1
ATOM 3168 C C . LEU A 1 401 ? 30.078 -2.039 -16.830 1.00 86.06 401 LEU A C 1
ATOM 3170 O O . LEU A 1 401 ? 28.952 -1.767 -17.239 1.00 86.06 401 LEU A O 1
ATOM 3174 N N . ALA A 1 402 ? 30.985 -2.656 -17.593 1.00 88.44 402 ALA A N 1
ATOM 3175 C CA . ALA A 1 402 ? 30.730 -3.114 -18.954 1.00 88.44 402 ALA A CA 1
ATOM 3176 C C . ALA A 1 402 ? 29.650 -4.209 -18.996 1.00 88.44 402 ALA A C 1
ATOM 3178 O O . ALA A 1 402 ? 28.733 -4.133 -19.815 1.00 88.44 402 ALA A O 1
ATOM 3179 N N . VAL A 1 403 ? 29.698 -5.184 -18.075 1.00 90.00 403 VAL A N 1
ATOM 3180 C CA . VAL A 1 403 ? 28.647 -6.210 -17.923 1.00 90.00 403 VAL A CA 1
ATOM 3181 C C . VAL A 1 403 ? 27.303 -5.571 -17.568 1.00 90.00 403 VAL A C 1
ATOM 3183 O O . VAL A 1 403 ? 26.293 -5.867 -18.206 1.00 90.00 403 VAL A O 1
ATOM 3186 N N . ILE A 1 404 ? 27.286 -4.647 -16.605 1.00 89.69 404 ILE A N 1
ATOM 3187 C CA . ILE A 1 404 ? 26.066 -3.936 -16.203 1.00 89.69 404 ILE A CA 1
ATOM 3188 C C . ILE A 1 404 ? 25.479 -3.139 -17.373 1.00 89.69 404 ILE A C 1
ATOM 3190 O O . ILE A 1 404 ? 24.277 -3.223 -17.626 1.00 89.69 404 ILE A O 1
ATOM 3194 N N . LEU A 1 405 ? 26.307 -2.414 -18.131 1.00 91.75 405 LEU A N 1
ATOM 3195 C CA . LEU A 1 405 ? 25.859 -1.698 -19.326 1.00 91.75 405 LEU A CA 1
ATOM 3196 C C . LEU A 1 405 ? 25.301 -2.664 -20.382 1.00 91.75 405 LEU A C 1
ATOM 3198 O O . LEU A 1 405 ? 24.268 -2.382 -20.984 1.00 91.75 405 LEU A O 1
ATOM 3202 N N . GLY A 1 406 ? 25.913 -3.838 -20.553 1.00 92.88 406 GLY A N 1
ATOM 3203 C CA . GLY A 1 406 ? 25.363 -4.914 -21.379 1.00 92.88 406 GLY A CA 1
ATOM 3204 C C . GLY A 1 406 ? 23.964 -5.358 -20.930 1.00 92.88 406 GLY A C 1
ATOM 3205 O O . GLY A 1 406 ? 23.071 -5.521 -21.765 1.00 92.88 406 GLY A O 1
ATOM 3206 N N . HIS A 1 407 ? 23.725 -5.482 -19.622 1.00 93.19 407 HIS A N 1
ATOM 3207 C CA . HIS A 1 407 ? 22.400 -5.803 -19.076 1.00 93.19 407 HIS A CA 1
ATOM 3208 C C . HIS A 1 407 ? 21.373 -4.683 -19.294 1.00 93.19 407 HIS A C 1
ATOM 3210 O O . HIS A 1 407 ? 20.211 -4.977 -19.576 1.00 93.19 407 HIS A O 1
ATOM 3216 N N . TYR A 1 408 ? 21.782 -3.412 -19.221 1.00 94.56 408 TYR A N 1
ATOM 3217 C CA . TYR A 1 408 ? 20.929 -2.280 -19.602 1.00 94.56 408 TYR A CA 1
ATOM 3218 C C . TYR A 1 408 ? 20.525 -2.347 -21.073 1.00 94.56 408 TYR A C 1
ATOM 3220 O O . TYR A 1 408 ? 19.345 -2.237 -21.393 1.00 94.56 408 TYR A O 1
ATOM 3228 N N . LEU A 1 409 ? 21.486 -2.575 -21.972 1.00 95.06 409 LEU A N 1
ATOM 3229 C CA . LEU A 1 409 ? 21.211 -2.708 -23.404 1.00 95.06 409 LEU A CA 1
ATOM 3230 C C . LEU A 1 409 ? 20.311 -3.918 -23.698 1.00 95.06 409 LEU A C 1
ATOM 3232 O O . LEU A 1 409 ? 19.423 -3.833 -24.542 1.00 95.06 409 LEU A O 1
ATOM 3236 N N . THR A 1 410 ? 20.483 -5.015 -22.956 1.00 93.56 410 THR A N 1
ATOM 3237 C CA . THR A 1 410 ? 19.628 -6.209 -23.059 1.00 93.56 410 THR A CA 1
ATOM 3238 C C . THR A 1 410 ? 18.195 -5.930 -22.599 1.00 93.56 410 THR A C 1
ATOM 3240 O O . THR A 1 410 ? 17.253 -6.407 -23.228 1.00 93.56 410 THR A O 1
ATOM 3243 N N . ALA A 1 411 ? 18.003 -5.113 -21.559 1.00 94.44 411 ALA A N 1
ATOM 3244 C CA . ALA A 1 411 ? 16.673 -4.716 -21.089 1.00 94.44 411 ALA A CA 1
ATOM 3245 C C . ALA A 1 411 ? 15.865 -3.950 -22.156 1.00 94.44 411 ALA A C 1
ATOM 3247 O O . ALA A 1 411 ? 14.640 -3.981 -22.129 1.00 94.44 411 ALA A O 1
ATOM 3248 N N . PHE A 1 412 ? 16.525 -3.308 -23.129 1.00 94.62 412 PHE A N 1
ATOM 3249 C CA . PHE A 1 412 ? 15.866 -2.646 -24.260 1.00 94.62 412 PHE A CA 1
ATOM 3250 C C . PHE A 1 412 ? 15.436 -3.591 -25.387 1.00 94.62 412 PHE A C 1
ATOM 3252 O O . PHE A 1 412 ? 14.806 -3.129 -26.335 1.00 94.62 412 PHE A O 1
ATOM 3259 N N . CYS A 1 413 ? 15.731 -4.892 -25.333 1.00 92.25 413 CYS A N 1
ATOM 3260 C CA . CYS A 1 413 ? 15.375 -5.827 -26.407 1.00 92.25 413 CYS A CA 1
ATOM 3261 C C . CYS A 1 413 ? 13.899 -5.735 -26.859 1.00 92.25 413 CYS A C 1
ATOM 3263 O O . CYS A 1 413 ? 13.680 -5.612 -28.068 1.00 92.25 413 CYS A O 1
ATOM 3265 N N . PRO A 1 414 ? 12.888 -5.714 -25.963 1.00 90.94 414 PRO A N 1
ATOM 3266 C CA . PRO A 1 414 ? 11.490 -5.541 -26.371 1.00 90.94 414 PRO A CA 1
ATOM 3267 C C . PRO A 1 414 ? 11.233 -4.219 -27.112 1.00 90.94 414 PRO A C 1
ATOM 3269 O O . PRO A 1 414 ? 10.573 -4.201 -28.150 1.00 90.94 414 PRO A O 1
ATOM 3272 N N . TYR A 1 415 ? 11.826 -3.118 -26.638 1.00 91.25 415 TYR A N 1
ATOM 3273 C CA . TYR A 1 415 ? 11.760 -1.810 -27.296 1.00 91.25 415 TYR A CA 1
ATOM 3274 C C . TYR A 1 415 ? 12.400 -1.835 -28.693 1.00 91.25 415 TYR A C 1
ATOM 3276 O O . TYR A 1 415 ? 11.814 -1.355 -29.663 1.00 91.25 415 TYR A O 1
ATOM 3284 N N . LEU A 1 416 ? 13.583 -2.441 -28.822 1.00 91.38 416 LEU A N 1
ATOM 3285 C CA . LEU A 1 416 ? 14.330 -2.523 -30.080 1.00 91.38 416 LEU A CA 1
ATOM 3286 C C . LEU A 1 416 ? 13.602 -3.354 -31.143 1.00 91.38 416 LEU A C 1
ATOM 3288 O O . LEU A 1 416 ? 13.684 -3.018 -32.324 1.00 91.38 416 LEU A O 1
ATOM 3292 N N . ARG A 1 417 ? 12.836 -4.384 -30.746 1.00 88.38 417 ARG A N 1
ATOM 3293 C CA . ARG A 1 417 ? 11.955 -5.129 -31.669 1.00 88.38 417 ARG A CA 1
ATOM 3294 C C . ARG A 1 417 ? 10.903 -4.219 -32.312 1.00 88.38 417 ARG A C 1
ATOM 3296 O O . ARG A 1 417 ? 10.558 -4.417 -33.472 1.00 88.38 417 ARG A O 1
ATOM 3303 N N . ARG A 1 418 ? 10.409 -3.218 -31.574 1.00 84.00 418 ARG A N 1
ATOM 3304 C CA . ARG A 1 418 ? 9.423 -2.232 -32.048 1.00 84.00 418 ARG A CA 1
ATOM 3305 C C . ARG A 1 418 ? 10.071 -0.997 -32.696 1.00 84.00 418 ARG A C 1
ATOM 3307 O O . ARG A 1 418 ? 9.400 -0.302 -33.451 1.00 84.00 418 ARG A O 1
ATOM 3314 N N . HIS A 1 419 ? 11.364 -0.747 -32.458 1.00 84.69 419 HIS A N 1
ATOM 3315 C CA . HIS A 1 419 ? 12.130 0.371 -33.027 1.00 84.69 419 HIS A CA 1
ATOM 3316 C C . HIS A 1 419 ? 13.494 -0.069 -33.633 1.00 84.69 419 HIS A C 1
ATOM 3318 O O . HIS A 1 419 ? 14.563 0.259 -33.098 1.00 84.69 419 HIS A O 1
ATOM 3324 N N . PRO A 1 420 ? 13.493 -0.768 -34.789 1.00 86.62 420 PRO A N 1
ATOM 3325 C CA . PRO A 1 420 ? 14.703 -1.342 -35.398 1.00 86.62 420 PRO A CA 1
ATOM 3326 C C . PRO A 1 420 ? 15.859 -0.386 -35.776 1.00 86.62 420 PRO A C 1
ATOM 3328 O O . PRO A 1 420 ? 17.008 -0.828 -35.713 1.00 86.62 420 PRO A O 1
ATOM 3331 N N . PRO A 1 421 ? 15.652 0.896 -36.157 1.00 89.81 421 PRO A N 1
ATOM 3332 C CA . PRO A 1 421 ? 16.736 1.742 -36.683 1.00 89.81 421 PRO A CA 1
ATOM 3333 C C . PRO A 1 421 ? 17.943 1.954 -35.754 1.00 89.81 421 PRO A C 1
ATOM 3335 O O . PRO A 1 421 ? 19.026 2.283 -36.227 1.00 89.81 421 PRO A O 1
ATOM 3338 N N . VAL A 1 422 ? 17.781 1.768 -34.439 1.00 89.62 422 VAL A N 1
ATOM 3339 C CA . VAL A 1 422 ? 18.838 2.016 -33.435 1.00 89.62 422 VAL A CA 1
ATOM 3340 C C . VAL A 1 422 ? 19.664 0.753 -33.145 1.00 89.62 422 VAL A C 1
ATOM 3342 O O . VAL A 1 422 ? 20.742 0.838 -32.556 1.00 89.62 422 VAL A O 1
ATOM 3345 N N . VAL A 1 423 ? 19.215 -0.419 -33.613 1.00 92.69 423 VAL A N 1
ATOM 3346 C CA . VAL A 1 423 ? 19.881 -1.716 -33.395 1.00 92.69 423 VAL A CA 1
ATOM 3347 C C . VAL A 1 423 ? 21.361 -1.714 -33.812 1.00 92.69 423 VAL A C 1
ATOM 3349 O O . VAL A 1 423 ? 22.177 -2.182 -33.016 1.00 92.69 423 VAL A O 1
ATOM 3352 N N . PRO A 1 424 ? 21.774 -1.156 -34.973 1.00 94.19 424 PRO A N 1
ATOM 3353 C CA . PRO A 1 424 ? 23.188 -1.142 -35.359 1.00 94.19 424 PRO A CA 1
ATOM 3354 C C . PRO A 1 424 ? 24.093 -0.430 -34.343 1.00 94.19 424 PRO A C 1
ATOM 3356 O O . PRO A 1 424 ? 25.196 -0.899 -34.062 1.00 94.19 424 PRO A O 1
ATOM 3359 N N . SER A 1 425 ? 23.621 0.671 -33.748 1.00 93.56 425 SER A N 1
ATOM 3360 C CA . SER A 1 425 ? 24.361 1.421 -32.726 1.00 93.56 425 SER A CA 1
ATOM 3361 C C . SER A 1 425 ? 24.524 0.616 -31.436 1.00 93.56 425 SER A C 1
ATOM 3363 O O . SER A 1 425 ? 25.602 0.621 -30.841 1.00 93.56 425 SER A O 1
ATOM 3365 N N . VAL A 1 426 ? 23.483 -0.123 -31.037 1.00 94.38 426 VAL A N 1
ATOM 3366 C CA . VAL A 1 426 ? 23.520 -1.021 -29.870 1.00 94.38 426 VAL A CA 1
ATOM 3367 C C . VAL A 1 426 ? 24.504 -2.165 -30.093 1.00 94.38 426 VAL A C 1
ATOM 3369 O O . VAL A 1 426 ? 25.366 -2.405 -29.252 1.00 94.38 426 VAL A O 1
ATOM 3372 N N . VAL A 1 427 ? 24.436 -2.828 -31.251 1.00 93.75 427 VAL A N 1
ATOM 3373 C CA . VAL A 1 427 ? 25.350 -3.923 -31.611 1.00 93.75 427 VAL A CA 1
ATOM 3374 C C . VAL A 1 427 ? 26.801 -3.441 -31.625 1.00 93.75 427 VAL A C 1
ATOM 3376 O O . VAL A 1 427 ? 27.667 -4.086 -31.038 1.00 93.75 427 VAL A O 1
ATOM 3379 N N . LYS A 1 428 ? 27.069 -2.272 -32.225 1.00 93.88 428 LYS A N 1
ATOM 3380 C CA . LYS A 1 428 ? 28.402 -1.656 -32.213 1.00 93.88 428 LYS A CA 1
ATOM 3381 C C . LYS A 1 428 ? 28.919 -1.454 -30.785 1.00 93.88 428 LYS A C 1
ATOM 3383 O O . LYS A 1 428 ? 30.071 -1.786 -30.513 1.00 93.88 428 LYS A O 1
ATOM 3388 N N . LYS A 1 429 ? 28.078 -0.948 -29.876 1.00 93.69 429 LYS A N 1
ATOM 3389 C CA . LYS A 1 429 ? 28.464 -0.739 -28.475 1.00 93.69 429 LYS A CA 1
ATOM 3390 C C . LYS A 1 429 ? 28.748 -2.054 -27.748 1.00 93.69 429 LYS A C 1
ATOM 3392 O O . LYS A 1 429 ? 29.716 -2.127 -27.002 1.00 93.69 429 LYS A O 1
ATOM 3397 N N . LEU A 1 430 ? 27.970 -3.110 -27.988 1.00 92.19 430 LEU A N 1
ATOM 3398 C CA . LEU A 1 430 ? 28.228 -4.426 -27.389 1.00 92.19 430 LEU A CA 1
ATOM 3399 C C . LEU A 1 430 ? 29.600 -4.990 -27.796 1.00 92.19 430 LEU A C 1
ATOM 3401 O O . LEU A 1 430 ? 30.316 -5.504 -26.941 1.00 92.19 430 LEU A O 1
ATOM 3405 N N . PHE A 1 431 ? 30.013 -4.837 -29.059 1.00 91.25 431 PHE A N 1
ATOM 3406 C CA . PHE A 1 431 ? 31.358 -5.240 -29.502 1.00 91.25 431 PHE A CA 1
ATOM 3407 C C . PHE A 1 431 ? 32.487 -4.433 -28.838 1.00 91.25 431 PHE A C 1
ATOM 3409 O O . PHE A 1 431 ? 33.535 -4.993 -28.504 1.00 91.25 431 PHE A O 1
ATOM 3416 N N . GLU A 1 432 ? 32.273 -3.135 -28.609 1.00 90.38 432 GLU A N 1
ATOM 3417 C CA . GLU A 1 432 ? 33.205 -2.284 -27.857 1.00 90.38 432 GLU A CA 1
ATOM 3418 C C . GLU A 1 432 ? 33.381 -2.792 -26.415 1.00 90.38 432 GLU A C 1
ATOM 3420 O O . GLU A 1 432 ? 34.510 -2.939 -25.949 1.00 90.38 432 GLU A O 1
ATOM 3425 N N . LEU A 1 433 ? 32.277 -3.137 -25.741 1.00 88.81 433 LEU A N 1
ATOM 3426 C CA . LEU A 1 433 ? 32.290 -3.661 -24.369 1.00 88.81 433 LEU A CA 1
ATOM 3427 C C . LEU A 1 433 ? 32.914 -5.059 -24.274 1.00 88.81 433 LEU A C 1
ATOM 3429 O O . LEU A 1 433 ? 33.651 -5.344 -23.335 1.00 88.81 433 LEU A O 1
ATOM 3433 N N . LEU A 1 434 ? 32.675 -5.935 -25.255 1.00 86.81 434 LEU A N 1
ATOM 3434 C CA . LEU A 1 434 ? 33.295 -7.265 -25.287 1.00 86.81 434 LEU A CA 1
ATOM 3435 C C . LEU A 1 434 ? 34.825 -7.176 -25.294 1.00 86.81 434 LEU A C 1
ATOM 3437 O O . LEU A 1 434 ? 35.484 -7.921 -24.570 1.00 86.81 434 LEU A O 1
ATOM 3441 N N . SER A 1 435 ? 35.374 -6.220 -26.047 1.00 81.81 435 SER A N 1
ATOM 3442 C CA . SER A 1 435 ? 36.822 -6.001 -26.144 1.00 81.81 435 SER A CA 1
ATOM 3443 C C . SER A 1 435 ? 37.448 -5.613 -24.796 1.00 81.81 435 SER A C 1
ATOM 3445 O O . SER A 1 435 ? 38.587 -5.988 -24.513 1.00 81.81 435 SER A O 1
ATOM 3447 N N . SER A 1 436 ? 36.711 -4.891 -23.940 1.00 75.38 436 SER A N 1
ATOM 3448 C CA . SER A 1 436 ? 37.194 -4.473 -22.617 1.00 75.38 436 SER A CA 1
ATOM 3449 C C . SER A 1 436 ? 37.117 -5.586 -21.571 1.00 75.38 436 SER A C 1
ATOM 3451 O O . SER A 1 436 ? 37.965 -5.656 -20.682 1.00 75.38 436 SER A O 1
ATOM 3453 N N . ILE A 1 437 ? 36.153 -6.501 -21.704 1.00 74.75 437 ILE A N 1
ATOM 3454 C CA . ILE A 1 437 ? 36.016 -7.669 -20.828 1.00 74.75 437 ILE A CA 1
ATOM 3455 C C . ILE A 1 437 ? 37.157 -8.661 -21.096 1.00 74.75 437 ILE A C 1
ATOM 3457 O O . ILE A 1 437 ? 37.832 -9.082 -20.156 1.00 74.75 437 ILE A O 1
ATOM 3461 N N . THR A 1 438 ? 37.442 -8.968 -22.368 1.00 64.56 438 THR A N 1
ATOM 3462 C CA . THR A 1 438 ? 38.492 -9.928 -22.767 1.00 64.56 438 THR A CA 1
ATOM 3463 C C . THR A 1 438 ? 39.916 -9.475 -22.440 1.00 64.56 438 THR A C 1
ATOM 3465 O O . THR A 1 438 ? 40.797 -10.308 -22.245 1.00 64.56 438 THR A O 1
ATOM 3468 N N . ALA A 1 439 ? 40.163 -8.164 -22.358 1.00 58.19 439 ALA A N 1
ATOM 3469 C CA . ALA A 1 439 ? 41.480 -7.620 -22.023 1.00 58.19 439 ALA A CA 1
ATOM 3470 C C . ALA A 1 439 ? 41.857 -7.799 -20.538 1.00 58.19 439 ALA A C 1
ATOM 3472 O O . ALA A 1 439 ? 43.033 -7.744 -20.206 1.00 58.19 439 ALA A O 1
ATOM 3473 N N . SER A 1 440 ? 40.873 -8.017 -19.654 1.00 50.75 440 SER A N 1
ATOM 3474 C CA . SER A 1 440 ? 41.073 -8.225 -18.207 1.00 50.75 440 SER A CA 1
ATOM 3475 C C . SER A 1 440 ? 41.278 -9.689 -17.792 1.00 50.75 440 SER A C 1
ATOM 3477 O O . SER A 1 440 ? 41.589 -9.963 -16.636 1.00 50.75 440 SER A O 1
ATOM 3479 N N . SER A 1 441 ? 41.072 -10.631 -18.720 1.00 43.72 441 SER A N 1
ATOM 3480 C CA . SER A 1 441 ? 41.246 -12.079 -18.517 1.00 43.72 441 SER A CA 1
ATOM 3481 C C . SER A 1 441 ? 42.626 -12.611 -18.941 1.00 43.72 441 SER A C 1
ATOM 3483 O O . SER A 1 441 ? 42.826 -13.825 -18.983 1.00 43.72 441 SER A O 1
ATOM 3485 N N . HIS A 1 442 ? 43.559 -11.707 -19.245 1.00 36.94 442 HIS A N 1
ATOM 3486 C CA . HIS A 1 442 ? 44.996 -11.940 -19.405 1.00 36.94 442 HIS A CA 1
ATOM 3487 C C . HIS A 1 442 ? 45.743 -11.160 -18.327 1.00 36.94 442 HIS A C 1
ATOM 3489 O O . HIS A 1 442 ? 46.809 -11.659 -17.901 1.00 36.94 442 HIS A O 1
#

pLDDT: mean 78.71, std 20.76, range [22.11, 97.75]

Organism: Aegilops tauschii subsp. strangulata (NCBI:txid200361)

Radius of gyration: 28.09 Å; chains: 1; bounding box: 82×47×84 Å

Secondary structure (DSSP, 8-state):
------------SS------HHHHHHHHHHHHHHHHHHHHHHHHHHHT--TTT-HHHHHHHHHHHHHHHHHHHHHHTTS-HHHHHHTTHHHHHHHHHTSTTTHHHHHHHHHHHHTPPPPSSSHHHHHHHHHHHHHHHHHHHHHHHHHHHHS-S---HHHHHHHHHHHHHHHHHHHHHTHHHHT-HHHHHHHHHHHHHHHH-SSHHHHHHHHHHHHHHHHSTTTTTT----TTGGGS--S---HHHHHHHHTTSS-HHHHHHHHHHHHHHTSBPPS-PPTTSPPPBPHHHH-HHHHHHHHHHHHHHHHHHHHH-HHHHHHHHHHHHHHHH--TT--PPSPS-HHHHHHHHHHHHHHHHHHHS--TTSS-----SHHHHHHHHHHHHHHHHHHHH----SHHHHHHHHHHHHHTHHHHHH-GGGHHHHHHHHHHHHHHHHTT--